Protein AF-A0A841PY96-F1 (afdb_monomer_lite)

Radius of gyration: 31.94 Å; chains: 1; bounding box: 82×83×86 Å

Organism: NCBI:txid505389

Structure (mmCIF, N/CA/C/O backbone):
data_AF-A0A841PY96-F1
#
_entry.id   AF-A0A841PY96-F1
#
loop_
_atom_site.group_PDB
_atom_site.id
_atom_site.type_symbol
_atom_site.label_atom_id
_atom_site.label_alt_id
_atom_site.label_comp_id
_atom_site.label_asym_id
_atom_site.label_entity_id
_atom_site.label_seq_id
_atom_site.pdbx_PDB_ins_code
_atom_site.Cartn_x
_atom_site.Cartn_y
_atom_site.Cartn_z
_atom_site.occupancy
_atom_site.B_iso_or_equiv
_atom_site.auth_seq_id
_atom_site.auth_comp_id
_atom_site.auth_asym_id
_atom_site.auth_atom_id
_atom_site.pdbx_PDB_model_num
ATOM 1 N N . MET A 1 1 ? -23.974 -5.832 8.503 1.00 96.19 1 MET A N 1
ATOM 2 C CA . MET A 1 1 ? -23.915 -4.375 8.210 1.00 96.19 1 MET A CA 1
ATOM 3 C C . MET A 1 1 ? -24.550 -4.124 6.847 1.00 96.19 1 MET A C 1
ATOM 5 O O . MET A 1 1 ? -24.334 -4.948 5.970 1.00 96.19 1 MET A O 1
ATOM 9 N N . PHE A 1 2 ? -25.295 -3.034 6.639 1.00 98.50 2 PHE A N 1
ATOM 10 C CA . PHE A 1 2 ? -25.820 -2.679 5.308 1.00 98.50 2 PHE A CA 1
ATOM 11 C C . PHE A 1 2 ? -25.247 -1.334 4.854 1.00 98.50 2 PHE A C 1
ATOM 13 O O . PHE A 1 2 ? -25.313 -0.361 5.603 1.00 98.50 2 PHE A O 1
ATOM 20 N N . ILE A 1 3 ? -24.659 -1.275 3.662 1.00 98.56 3 ILE A N 1
ATOM 21 C CA . ILE A 1 3 ? -23.953 -0.104 3.135 1.00 98.56 3 ILE A CA 1
ATOM 22 C C . ILE A 1 3 ? -24.612 0.335 1.827 1.00 98.56 3 ILE A C 1
ATOM 24 O O . ILE A 1 3 ? -24.711 -0.447 0.880 1.00 98.56 3 ILE A O 1
ATOM 28 N N . VAL A 1 4 ? -25.011 1.603 1.765 1.00 98.50 4 VAL A N 1
ATOM 29 C CA . VAL A 1 4 ? -25.505 2.263 0.554 1.00 98.50 4 VAL A CA 1
ATOM 30 C C . VAL A 1 4 ? -24.542 3.384 0.184 1.00 98.50 4 VAL A C 1
ATOM 32 O O . VAL A 1 4 ? -24.267 4.252 1.010 1.00 98.50 4 VAL A O 1
ATOM 35 N N . GLU A 1 5 ? -24.037 3.377 -1.047 1.00 98.25 5 GLU A N 1
ATOM 36 C CA . GLU A 1 5 ? -23.126 4.402 -1.564 1.00 98.25 5 GLU A CA 1
ATOM 37 C C . GLU A 1 5 ? -23.715 5.102 -2.798 1.00 98.25 5 GLU A C 1
ATOM 39 O O . GLU A 1 5 ? -24.154 4.463 -3.758 1.00 98.25 5 GLU A O 1
ATOM 44 N N . SER A 1 6 ? -23.715 6.435 -2.769 1.00 97.31 6 SER A N 1
ATOM 45 C CA . SER A 1 6 ? -24.179 7.317 -3.839 1.00 97.31 6 SER A CA 1
ATOM 46 C C . SER A 1 6 ? -23.249 8.531 -3.959 1.00 97.31 6 SER A C 1
ATOM 48 O O . SER A 1 6 ? -23.532 9.608 -3.432 1.00 97.31 6 SER A O 1
ATOM 50 N N . LEU A 1 7 ? -22.133 8.361 -4.667 1.00 94.75 7 LEU A N 1
ATOM 51 C CA . LEU A 1 7 ? -21.090 9.382 -4.845 1.00 94.75 7 LEU A CA 1
ATOM 52 C C . LEU A 1 7 ? -21.119 10.018 -6.233 1.00 94.75 7 LEU A C 1
ATOM 54 O O . LEU A 1 7 ? -21.810 9.526 -7.121 1.00 94.75 7 LEU A O 1
ATOM 58 N N . SER A 1 8 ? -20.379 11.106 -6.448 1.00 93.94 8 SER A N 1
ATOM 59 C CA . SER A 1 8 ? -20.332 11.745 -7.765 1.00 93.94 8 SER A CA 1
ATOM 60 C C . SER A 1 8 ? -19.600 10.856 -8.787 1.00 93.94 8 SER A C 1
ATOM 62 O O . SER A 1 8 ? -18.736 10.061 -8.409 1.00 93.94 8 SER A O 1
ATOM 64 N N . PRO A 1 9 ? -19.857 11.003 -10.103 1.00 93.50 9 PRO A N 1
ATOM 65 C CA . PRO A 1 9 ? -19.109 10.269 -11.127 1.00 93.50 9 PRO A CA 1
ATOM 66 C C . PRO A 1 9 ? -17.592 10.486 -11.041 1.00 93.50 9 PRO A C 1
ATOM 68 O O . PRO A 1 9 ? -16.817 9.595 -11.387 1.00 93.50 9 PRO A O 1
ATOM 71 N N . LYS A 1 10 ? -17.167 11.661 -10.554 1.00 92.38 10 LYS A N 1
ATOM 72 C CA . LYS A 1 10 ? -15.757 11.985 -10.342 1.00 92.38 10 LYS A CA 1
ATOM 73 C C . LYS A 1 10 ? -15.134 11.102 -9.259 1.00 92.38 10 LYS A C 1
ATOM 75 O O . LYS A 1 10 ? -14.053 10.574 -9.486 1.00 92.38 10 LYS A O 1
ATOM 80 N N . ASP A 1 11 ? -15.822 10.877 -8.143 1.00 92.25 11 ASP A N 1
ATOM 81 C CA . ASP A 1 11 ? -15.293 10.032 -7.062 1.00 92.25 11 ASP A CA 1
ATOM 82 C C . ASP A 1 11 ? -15.168 8.573 -7.503 1.00 92.25 11 ASP A C 1
ATOM 84 O O . ASP A 1 11 ? -14.196 7.907 -7.159 1.00 92.25 11 ASP A O 1
ATOM 88 N N . PHE A 1 12 ? -16.097 8.084 -8.333 1.00 89.19 12 PHE A N 1
ATOM 89 C CA . PHE A 1 12 ? -15.966 6.765 -8.961 1.00 89.19 12 PHE A CA 1
ATOM 90 C C . PHE A 1 12 ? -14.737 6.671 -9.863 1.00 89.19 12 PHE A C 1
ATOM 92 O O . PHE A 1 12 ? -14.019 5.671 -9.823 1.00 89.19 12 PHE A O 1
ATOM 99 N N . PHE A 1 13 ? -14.474 7.713 -10.651 1.00 89.56 13 PHE A N 1
ATOM 100 C CA . PHE A 1 13 ? -13.301 7.770 -11.516 1.00 89.56 13 PHE A CA 1
ATOM 101 C C . PHE A 1 13 ? -11.991 7.821 -10.712 1.00 89.56 13 PHE A C 1
ATOM 103 O O . PHE A 1 13 ? -11.053 7.083 -11.009 1.00 89.56 13 PHE A O 1
ATOM 110 N N . GLU A 1 14 ? -11.942 8.645 -9.664 1.00 90.25 14 GLU A N 1
ATOM 111 C CA . GLU A 1 14 ? -10.767 8.832 -8.799 1.00 90.25 14 GLU A CA 1
ATOM 112 C C . GLU A 1 14 ? -10.638 7.756 -7.704 1.00 90.25 14 GLU A C 1
ATOM 114 O O . GLU A 1 14 ? -9.633 7.706 -6.994 1.00 90.25 14 GLU A O 1
ATOM 119 N N . ARG A 1 15 ? -11.617 6.845 -7.616 1.00 91.06 15 ARG A N 1
ATOM 120 C CA . ARG A 1 15 ? -11.723 5.762 -6.625 1.00 91.06 15 ARG A CA 1
ATOM 121 C C . ARG A 1 15 ? -11.781 6.252 -5.173 1.00 91.06 15 ARG A C 1
ATOM 123 O O . ARG A 1 15 ? -11.253 5.600 -4.274 1.00 91.06 15 ARG A O 1
ATOM 130 N N . TRP A 1 16 ? -12.453 7.372 -4.932 1.00 93.69 16 TRP A N 1
ATOM 131 C CA . TRP A 1 16 ? -12.729 7.906 -3.592 1.00 93.69 16 TRP A CA 1
ATOM 132 C C . TRP A 1 16 ? -14.061 7.373 -3.066 1.00 93.69 16 TRP A C 1
ATOM 134 O O . TRP A 1 16 ? -15.029 8.107 -2.912 1.00 93.69 16 TRP A O 1
ATOM 144 N N . LEU A 1 17 ? -14.111 6.059 -2.851 1.00 94.62 17 LEU A N 1
ATOM 145 C CA . LEU A 1 17 ? -15.330 5.316 -2.531 1.00 94.62 17 LEU A CA 1
ATOM 146 C C . LEU A 1 17 ? -15.423 5.038 -1.024 1.00 94.62 17 LEU A C 1
ATOM 148 O O . LEU A 1 17 ? -14.927 4.017 -0.546 1.00 94.62 17 LEU A O 1
ATOM 152 N N . ASP A 1 18 ? -15.983 5.982 -0.264 1.00 93.81 18 ASP A N 1
ATOM 153 C CA . ASP A 1 18 ? -16.061 5.931 1.207 1.00 93.81 18 ASP A CA 1
ATOM 154 C C . ASP A 1 18 ? -16.802 4.682 1.724 1.00 93.81 18 ASP A C 1
ATOM 156 O O . ASP A 1 18 ? -16.338 4.009 2.650 1.00 93.81 18 ASP A O 1
ATOM 160 N N . GLY A 1 19 ? -17.934 4.339 1.109 1.00 96.25 19 GLY A N 1
ATOM 161 C CA . GLY A 1 19 ? -18.713 3.143 1.411 1.00 96.25 19 GLY A CA 1
ATOM 162 C C . GLY A 1 19 ? -17.980 1.859 1.023 1.00 96.25 19 GLY A C 1
ATOM 163 O O . GLY A 1 19 ? -17.997 0.892 1.788 1.00 96.25 19 GLY A O 1
ATOM 164 N N . HIS A 1 20 ? -17.267 1.846 -0.109 1.00 96.75 20 HIS A N 1
ATOM 165 C CA . HIS A 1 20 ? -16.407 0.711 -0.468 1.00 96.75 20 HIS A CA 1
ATOM 166 C C . HIS A 1 20 ? -15.253 0.527 0.530 1.00 96.75 20 HIS A C 1
ATOM 168 O O . HIS A 1 20 ? -14.974 -0.594 0.953 1.00 96.75 20 HIS A O 1
ATOM 174 N N . ALA A 1 21 ? -14.611 1.613 0.966 1.00 95.25 21 ALA A N 1
ATOM 175 C CA . ALA A 1 21 ? -13.563 1.555 1.979 1.00 95.25 21 ALA A CA 1
ATOM 176 C C . ALA A 1 21 ? -14.102 1.022 3.317 1.00 95.25 21 ALA A C 1
ATOM 178 O O . ALA A 1 21 ? -13.493 0.138 3.922 1.00 95.25 21 ALA A O 1
ATOM 179 N N . ALA A 1 22 ? -15.276 1.494 3.752 1.00 96.38 22 ALA A N 1
ATOM 180 C CA . ALA A 1 22 ? -15.966 0.965 4.927 1.00 96.38 22 ALA A CA 1
ATOM 181 C C . ALA A 1 22 ? -16.277 -0.537 4.793 1.00 96.38 22 ALA A C 1
ATOM 183 O O . ALA A 1 22 ? -16.088 -1.288 5.752 1.00 96.38 22 ALA A O 1
ATOM 184 N N . ASN A 1 23 ? -16.700 -0.987 3.607 1.00 97.62 23 ASN A N 1
ATOM 185 C CA . ASN A 1 23 ? -16.933 -2.399 3.316 1.00 97.62 23 ASN A CA 1
ATOM 186 C C . ASN A 1 23 ? -15.661 -3.240 3.496 1.00 97.62 23 ASN A C 1
ATOM 188 O O . ASN A 1 23 ? -15.695 -4.259 4.179 1.00 97.62 23 ASN A O 1
ATOM 192 N N . GLU A 1 24 ? -14.52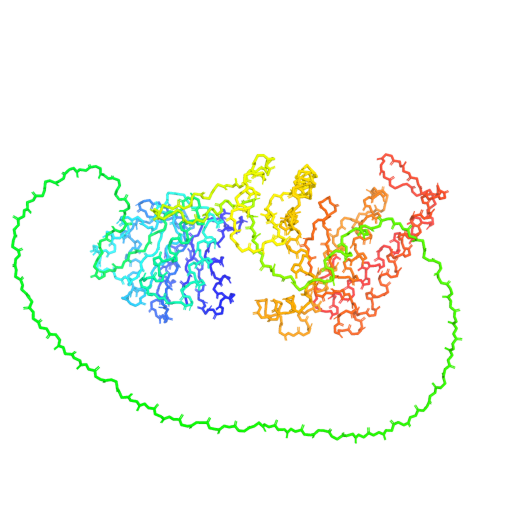9 -2.807 2.939 1.00 95.81 24 GLU A N 1
ATOM 193 C CA . GLU A 1 24 ? -13.265 -3.545 3.065 1.00 95.81 24 GLU A CA 1
ATOM 194 C C . GLU A 1 24 ? -12.747 -3.569 4.512 1.00 95.81 24 GLU A C 1
ATOM 196 O O . GLU A 1 24 ? -12.294 -4.612 4.983 1.00 95.81 24 GLU A O 1
ATOM 201 N N . ILE A 1 25 ? -12.899 -2.472 5.264 1.00 93.06 25 ILE A N 1
ATOM 202 C CA . ILE A 1 25 ? -12.596 -2.436 6.706 1.00 93.06 25 ILE A CA 1
ATOM 203 C C . ILE A 1 25 ? -13.423 -3.489 7.455 1.00 93.06 25 ILE A C 1
ATOM 205 O O . ILE A 1 25 ? -12.880 -4.270 8.234 1.00 93.06 25 ILE A O 1
ATOM 209 N N . LEU A 1 26 ? -14.733 -3.536 7.214 1.00 94.88 26 LEU A N 1
ATOM 210 C CA . LEU A 1 26 ? -15.632 -4.487 7.870 1.00 94.88 26 LEU A CA 1
ATOM 211 C C . LEU A 1 26 ? -15.313 -5.940 7.495 1.00 94.88 26 LEU A C 1
ATOM 213 O O . LEU A 1 26 ? -15.354 -6.810 8.365 1.00 94.88 26 LEU A O 1
ATOM 217 N N . ARG A 1 27 ? -14.912 -6.202 6.246 1.00 92.50 27 ARG A N 1
ATOM 218 C CA . ARG A 1 27 ? -14.456 -7.531 5.809 1.00 92.50 27 ARG A CA 1
ATOM 219 C C . ARG A 1 27 ? -13.185 -7.974 6.524 1.00 92.50 27 ARG A C 1
ATOM 221 O O . ARG A 1 27 ? -13.104 -9.129 6.934 1.00 92.50 27 ARG A O 1
ATOM 228 N N . ILE A 1 28 ? -12.222 -7.072 6.726 1.00 89.31 28 ILE A N 1
ATOM 229 C CA . ILE A 1 28 ? -11.010 -7.355 7.518 1.00 89.31 28 ILE A CA 1
ATOM 230 C C . ILE A 1 28 ? -11.382 -7.722 8.961 1.00 89.31 28 ILE A C 1
ATOM 232 O O . ILE A 1 28 ? -10.799 -8.637 9.538 1.00 89.31 28 ILE A O 1
ATOM 236 N N . LEU A 1 29 ? -12.396 -7.058 9.522 1.00 88.19 29 LEU A N 1
ATOM 237 C CA . LEU A 1 29 ? -12.945 -7.351 10.850 1.00 88.19 29 LEU A CA 1
ATOM 238 C C . LEU A 1 29 ? -13.857 -8.595 10.881 1.00 88.19 29 LEU A C 1
ATOM 240 O O . LEU A 1 29 ? -14.458 -8.881 11.914 1.00 88.19 29 LEU A O 1
ATOM 244 N N . ASN A 1 30 ? -13.962 -9.338 9.772 1.00 91.00 30 ASN A N 1
ATOM 245 C CA . ASN A 1 30 ? -14.817 -10.516 9.615 1.00 91.00 30 ASN A CA 1
ATOM 246 C C . ASN A 1 30 ? -16.304 -10.239 9.925 1.00 91.00 30 ASN A C 1
ATOM 248 O O . ASN A 1 30 ? -17.004 -11.084 10.485 1.00 91.00 30 ASN A O 1
ATOM 252 N N . ILE A 1 31 ? -16.780 -9.042 9.568 1.00 94.25 31 ILE A N 1
ATOM 253 C CA . ILE A 1 31 ? -18.183 -8.641 9.682 1.00 94.25 31 ILE A CA 1
ATOM 254 C C . ILE A 1 31 ? -18.871 -8.812 8.333 1.00 94.25 31 ILE A C 1
ATOM 256 O O . ILE A 1 31 ? -18.398 -8.317 7.312 1.00 94.25 31 ILE A O 1
ATOM 260 N N . GLU A 1 32 ? -20.019 -9.486 8.342 1.00 95.31 32 GLU A N 1
ATOM 261 C CA . GLU A 1 32 ? -20.845 -9.662 7.151 1.00 95.31 32 GLU A CA 1
ATOM 262 C C . GLU A 1 32 ? -21.456 -8.326 6.706 1.00 95.31 32 GLU A C 1
ATOM 264 O O . GLU A 1 32 ? -22.051 -7.575 7.500 1.00 95.31 32 GLU A O 1
ATOM 269 N N . THR A 1 33 ? -21.300 -8.018 5.420 1.00 97.06 33 THR A N 1
ATOM 270 C CA . THR A 1 33 ? -21.739 -6.764 4.815 1.00 97.06 33 THR A CA 1
ATOM 271 C C . THR A 1 33 ? -22.544 -6.997 3.548 1.00 97.06 33 THR A C 1
ATOM 273 O O . THR A 1 33 ? -22.170 -7.776 2.678 1.00 97.06 33 THR A O 1
ATOM 276 N N . GLU A 1 34 ? -23.625 -6.236 3.417 1.00 98.12 34 GLU A N 1
ATOM 277 C CA . GLU A 1 34 ? -24.330 -6.038 2.157 1.00 98.12 34 GLU A CA 1
ATOM 278 C C . GLU A 1 34 ? -23.969 -4.658 1.616 1.00 98.12 34 GLU A C 1
ATOM 280 O O . GLU A 1 34 ? -24.173 -3.652 2.297 1.00 98.12 34 GLU A O 1
ATOM 285 N N . TYR A 1 35 ? -23.416 -4.604 0.405 1.00 98.25 35 TYR A N 1
ATOM 286 C CA . TYR A 1 35 ? -22.966 -3.367 -0.231 1.00 98.25 35 TYR A CA 1
ATOM 287 C C . TYR A 1 35 ? -23.779 -3.083 -1.495 1.00 98.25 35 TYR A C 1
ATOM 289 O O . TYR A 1 35 ? -23.911 -3.947 -2.368 1.00 98.25 35 TYR A O 1
ATOM 297 N N . ARG A 1 36 ? -24.352 -1.879 -1.591 1.00 98.19 36 ARG A N 1
ATOM 298 C CA . ARG A 1 36 ? -25.140 -1.420 -2.740 1.00 98.19 36 ARG A CA 1
ATOM 299 C C . ARG A 1 36 ? -24.659 -0.056 -3.208 1.00 98.19 36 ARG A C 1
ATOM 301 O O . ARG A 1 36 ? -24.564 0.884 -2.425 1.00 98.19 36 ARG A O 1
ATOM 308 N N . ILE A 1 37 ? -24.443 0.056 -4.514 1.00 97.50 37 ILE A N 1
ATOM 309 C CA . ILE A 1 37 ? -24.219 1.334 -5.188 1.00 97.50 37 ILE A CA 1
ATOM 310 C C . ILE A 1 37 ? -25.553 1.793 -5.777 1.00 97.50 37 ILE A C 1
ATOM 312 O O . ILE A 1 37 ? -26.202 1.043 -6.510 1.00 97.50 37 ILE A O 1
ATOM 316 N N . ALA A 1 38 ? -25.970 3.018 -5.467 1.00 96.81 38 ALA A N 1
ATOM 317 C CA . ALA A 1 38 ? -27.282 3.536 -5.833 1.00 96.81 38 ALA A CA 1
ATOM 318 C C . ALA A 1 38 ? -27.182 4.915 -6.498 1.00 96.81 38 ALA A C 1
ATOM 320 O O . ALA A 1 38 ? -27.166 5.946 -5.840 1.00 96.81 38 ALA A O 1
ATOM 321 N N . PHE A 1 39 ? -27.178 4.948 -7.833 1.00 94.06 39 PHE A N 1
ATOM 322 C CA . PHE A 1 39 ? -26.968 6.192 -8.590 1.00 94.06 39 PHE A CA 1
ATOM 323 C C . PHE A 1 39 ? -28.175 7.138 -8.652 1.00 94.06 39 PHE A C 1
ATOM 325 O O . PHE A 1 39 ? -28.068 8.286 -9.089 1.00 94.06 39 PHE A O 1
ATOM 332 N N . THR A 1 40 ? -29.360 6.633 -8.314 1.00 95.69 40 THR A N 1
ATOM 333 C CA . THR A 1 40 ? -30.630 7.343 -8.469 1.00 95.69 40 THR A CA 1
ATOM 334 C C . THR A 1 40 ? -31.526 7.081 -7.271 1.00 95.69 40 THR A C 1
ATOM 336 O O . THR A 1 40 ? -31.387 6.060 -6.600 1.00 95.69 40 THR A O 1
ATOM 339 N N . ARG A 1 41 ? -32.497 7.969 -7.039 1.00 96.75 41 ARG A N 1
ATOM 340 C CA . ARG A 1 41 ? -33.467 7.817 -5.951 1.00 96.75 41 ARG A CA 1
ATOM 341 C C . ARG A 1 41 ? -34.190 6.456 -5.964 1.00 96.75 41 ARG A C 1
ATOM 343 O O . ARG A 1 41 ? -34.179 5.826 -4.916 1.00 96.75 41 ARG A O 1
ATOM 350 N N . PRO A 1 42 ? -34.708 5.935 -7.096 1.00 97.81 42 PRO A N 1
ATOM 351 C CA . PRO A 1 42 ? -35.314 4.598 -7.116 1.00 97.81 42 PRO A CA 1
ATOM 352 C C . PRO A 1 42 ? -34.363 3.466 -6.700 1.00 97.81 42 PRO A C 1
ATOM 354 O O . PRO A 1 42 ? -34.789 2.484 -6.100 1.00 97.81 42 PRO A O 1
ATOM 357 N N . LEU A 1 43 ? -33.063 3.586 -6.998 1.00 97.69 43 LEU A N 1
ATOM 358 C CA . LEU A 1 43 ? -32.070 2.606 -6.547 1.00 97.69 43 LEU A CA 1
ATOM 359 C C . LEU A 1 43 ? -31.785 2.733 -5.049 1.00 97.69 43 LEU A C 1
ATOM 361 O O . LEU A 1 43 ? -31.592 1.714 -4.393 1.00 97.69 43 LEU A O 1
ATOM 365 N N . VAL A 1 44 ? -31.798 3.955 -4.506 1.00 97.94 44 VAL A N 1
ATOM 366 C CA . VAL A 1 44 ? -31.710 4.180 -3.057 1.00 97.94 44 VAL A CA 1
ATOM 367 C C . VAL A 1 44 ? -32.939 3.592 -2.365 1.00 97.94 44 VAL A C 1
ATOM 369 O O . VAL A 1 44 ? -32.785 2.819 -1.431 1.00 97.94 44 VAL A O 1
ATOM 372 N N . GLU A 1 45 ? -34.146 3.880 -2.858 1.00 98.25 45 GLU A N 1
ATOM 373 C CA . GLU A 1 45 ? -35.408 3.316 -2.354 1.00 98.25 45 GLU A CA 1
ATOM 374 C C . GLU A 1 45 ? -35.369 1.786 -2.333 1.00 98.25 45 GLU A C 1
ATOM 376 O O . GLU A 1 45 ? -35.671 1.168 -1.313 1.00 98.25 45 GLU A O 1
ATOM 381 N N . ARG A 1 46 ? -34.912 1.170 -3.429 1.00 98.31 46 ARG A N 1
ATOM 382 C CA . ARG A 1 46 ? -34.727 -0.279 -3.499 1.00 98.31 46 ARG A CA 1
ATOM 383 C C . ARG A 1 46 ? -33.709 -0.784 -2.475 1.00 98.31 46 ARG A C 1
ATOM 385 O O . ARG A 1 46 ? -34.010 -1.735 -1.763 1.00 98.31 46 ARG A O 1
ATOM 392 N N . ALA A 1 47 ? -32.530 -0.169 -2.387 1.00 98.38 47 ALA A N 1
ATOM 393 C CA . ALA A 1 47 ? -31.491 -0.588 -1.446 1.00 98.38 47 ALA A CA 1
ATOM 394 C C . ALA A 1 47 ? -31.956 -0.460 0.014 1.00 98.38 47 ALA A C 1
ATOM 396 O O . ALA A 1 47 ? -31.669 -1.328 0.831 1.00 98.38 47 ALA A O 1
ATOM 397 N N . ILE A 1 48 ? -32.719 0.586 0.340 1.00 98.38 48 ILE A N 1
ATOM 398 C CA . ILE A 1 48 ? -33.298 0.758 1.673 1.00 98.38 48 ILE A CA 1
ATOM 399 C C . ILE A 1 48 ? -34.417 -0.253 1.944 1.00 98.38 48 ILE A C 1
ATOM 401 O O . ILE A 1 48 ? -34.512 -0.742 3.067 1.00 98.38 48 ILE A O 1
ATOM 405 N N . SER A 1 49 ? -35.228 -0.610 0.945 1.00 97.94 49 SER A N 1
ATOM 406 C CA . SER A 1 49 ? -36.198 -1.706 1.076 1.00 97.94 49 SER A CA 1
ATOM 407 C C . SER A 1 49 ? -35.492 -3.033 1.367 1.00 97.94 49 SER A C 1
ATOM 409 O O . SER A 1 49 ? -35.861 -3.718 2.313 1.00 97.94 49 SER A O 1
ATOM 411 N N . GLU A 1 50 ? -34.429 -3.356 0.621 1.00 98.06 50 GLU A N 1
ATOM 412 C CA . GLU A 1 50 ? -33.599 -4.546 0.866 1.00 98.06 50 GLU A CA 1
ATOM 413 C C . GLU A 1 50 ? -32.995 -4.525 2.280 1.00 98.06 50 GLU A C 1
ATOM 415 O O . GLU A 1 50 ? -32.969 -5.548 2.963 1.00 98.06 50 GLU A O 1
ATOM 420 N N . ALA A 1 51 ? -32.555 -3.356 2.755 1.00 97.50 51 ALA A N 1
ATOM 421 C CA . ALA A 1 51 ? -32.091 -3.198 4.126 1.00 97.50 51 ALA A CA 1
ATOM 422 C C . ALA A 1 51 ? -33.226 -3.457 5.130 1.00 97.50 51 ALA A C 1
ATOM 424 O O . ALA A 1 51 ? -33.030 -4.194 6.092 1.00 97.50 51 ALA A O 1
ATOM 425 N N . ALA A 1 52 ? -34.407 -2.867 4.931 1.00 96.62 52 ALA A N 1
ATOM 426 C CA . ALA A 1 52 ? -35.559 -3.015 5.822 1.00 96.62 52 ALA A CA 1
ATOM 427 C C . ALA A 1 52 ? -35.991 -4.480 5.994 1.00 96.62 52 ALA A C 1
ATOM 429 O O . ALA A 1 52 ? -36.300 -4.886 7.116 1.00 96.62 52 ALA A O 1
ATOM 430 N N . ASP A 1 53 ? -35.934 -5.260 4.913 1.00 96.75 53 ASP A N 1
ATOM 431 C CA . ASP A 1 53 ? -36.227 -6.697 4.906 1.00 96.75 53 ASP A CA 1
ATOM 432 C C . ASP A 1 53 ? -35.092 -7.541 5.523 1.00 96.75 53 ASP A C 1
ATOM 434 O O . ASP A 1 53 ? -35.304 -8.677 5.953 1.00 96.75 53 ASP A O 1
ATOM 438 N N . GLY A 1 54 ? -33.877 -6.990 5.579 1.00 93.00 54 GLY A N 1
ATOM 439 C CA . GLY A 1 54 ? -32.687 -7.636 6.119 1.00 93.00 54 GLY A CA 1
ATOM 440 C C . GLY A 1 54 ? -32.509 -7.481 7.635 1.00 93.00 54 GLY A C 1
ATOM 441 O O . GLY A 1 54 ? -32.965 -6.529 8.275 1.00 93.00 54 GLY A O 1
ATOM 442 N N . ASN A 1 55 ? -31.750 -8.407 8.228 1.00 92.75 55 ASN A N 1
ATOM 443 C CA . ASN A 1 55 ? -31.321 -8.312 9.622 1.00 92.75 55 ASN A CA 1
ATOM 444 C C . ASN A 1 55 ? -29.960 -7.606 9.716 1.00 92.75 55 ASN A C 1
ATOM 446 O O . ASN A 1 55 ? -28.910 -8.238 9.612 1.00 92.75 55 ASN A O 1
ATOM 450 N N . PHE A 1 56 ? -29.972 -6.285 9.892 1.00 94.69 56 PHE A N 1
ATOM 451 C CA . PHE A 1 56 ? -28.758 -5.488 10.055 1.00 94.69 56 PHE A CA 1
ATOM 452 C C . PHE A 1 56 ? -28.795 -4.664 11.351 1.00 94.69 56 PHE A C 1
ATOM 454 O O . PHE A 1 56 ? -29.841 -4.150 11.748 1.00 94.69 56 PHE A O 1
ATOM 461 N N . GLU A 1 57 ? -27.629 -4.492 11.978 1.00 95.19 57 GLU A N 1
ATOM 462 C CA . GLU A 1 57 ? -27.467 -3.661 13.183 1.00 95.19 57 GLU A CA 1
ATOM 463 C C . GLU A 1 57 ? -27.181 -2.192 12.861 1.00 95.19 57 GLU A C 1
ATOM 465 O O . GLU A 1 57 ? -27.559 -1.296 13.611 1.00 95.19 57 GLU A O 1
ATOM 470 N N . ALA A 1 58 ? -26.521 -1.922 11.736 1.00 96.69 58 ALA A N 1
ATOM 471 C CA . ALA A 1 58 ? -26.251 -0.567 11.288 1.00 96.69 58 ALA A CA 1
ATOM 472 C C . ALA A 1 58 ? -26.439 -0.400 9.771 1.00 96.69 58 ALA A C 1
ATOM 474 O O . ALA A 1 58 ? -26.164 -1.310 8.980 1.00 96.69 58 ALA A O 1
ATOM 475 N N . LEU A 1 59 ? -26.956 0.770 9.399 1.00 98.00 59 LEU A N 1
ATOM 476 C CA . LEU A 1 59 ? -27.085 1.261 8.034 1.00 98.00 59 LEU A CA 1
ATOM 477 C C . LEU A 1 59 ? -26.028 2.345 7.834 1.00 98.00 59 LEU A C 1
ATOM 479 O O . LEU A 1 59 ? -26.103 3.398 8.462 1.00 98.00 59 LEU A O 1
ATOM 483 N N . HIS A 1 60 ? -25.045 2.089 6.979 1.00 98.25 60 HIS A N 1
ATOM 484 C CA . HIS A 1 60 ? -24.056 3.075 6.561 1.00 98.25 60 HIS A CA 1
ATOM 485 C C . HIS A 1 60 ? -24.511 3.678 5.242 1.00 98.25 60 HIS A C 1
ATOM 487 O O . HIS A 1 60 ? -24.699 2.961 4.261 1.00 98.25 60 HIS A O 1
ATOM 493 N N . PHE A 1 61 ? -24.663 4.993 5.217 1.00 98.12 61 PHE A N 1
ATOM 494 C CA . PHE A 1 61 ? -25.045 5.738 4.034 1.00 98.12 61 PHE A CA 1
ATOM 495 C C . PHE A 1 61 ? -23.913 6.688 3.656 1.00 98.12 61 PHE A C 1
ATOM 497 O O . PHE A 1 61 ? -23.565 7.568 4.440 1.00 98.12 61 PHE A O 1
ATOM 504 N N . SER A 1 62 ? -23.334 6.494 2.474 1.00 97.56 62 SER A N 1
ATOM 505 C CA . SER A 1 62 ? -22.242 7.309 1.949 1.00 97.56 62 SER A CA 1
ATOM 506 C C . SER A 1 62 ? -22.704 8.119 0.746 1.00 97.56 62 SER A C 1
ATOM 508 O O . SER A 1 62 ? -23.204 7.570 -0.237 1.00 97.56 62 SER A O 1
ATOM 510 N N . SER A 1 63 ? -22.546 9.436 0.834 1.00 96.56 63 SER A N 1
ATOM 511 C CA . SER A 1 63 ? -22.851 10.369 -0.250 1.00 96.56 63 SER A CA 1
ATOM 512 C C . SER A 1 63 ? -22.218 11.729 0.014 1.00 96.56 63 SER A C 1
ATOM 514 O O . SER A 1 63 ? -21.878 12.060 1.151 1.00 96.56 63 SER A O 1
ATOM 516 N N . HIS A 1 64 ? -22.175 12.578 -1.012 1.00 95.31 64 HIS A N 1
ATOM 517 C CA . HIS A 1 64 ? -22.011 14.015 -0.788 1.00 95.31 64 HIS A CA 1
ATOM 518 C C . HIS A 1 64 ? -23.226 14.593 -0.066 1.00 95.31 64 HIS A C 1
ATOM 520 O O . HIS A 1 64 ? -24.317 14.015 -0.079 1.00 95.31 64 HIS A O 1
ATOM 526 N N . GLY A 1 65 ? -23.038 15.748 0.561 1.00 93.75 65 GLY A N 1
ATOM 527 C CA . GLY A 1 65 ? -24.104 16.460 1.250 1.00 93.75 65 GLY A CA 1
ATOM 528 C C . GLY A 1 65 ? -23.615 17.748 1.882 1.00 93.75 65 GLY A C 1
ATOM 529 O O . GLY A 1 65 ? -22.481 18.178 1.667 1.00 93.75 65 GLY A O 1
ATOM 530 N N . ASN A 1 66 ? -24.512 18.392 2.609 1.00 92.81 66 ASN A N 1
ATOM 531 C CA . ASN A 1 66 ? -24.289 19.653 3.300 1.00 92.81 66 ASN A CA 1
ATOM 532 C C . ASN A 1 66 ? -25.366 19.825 4.391 1.00 92.81 66 ASN A C 1
ATOM 534 O O . ASN A 1 66 ? -26.080 18.886 4.735 1.00 92.81 66 ASN A O 1
ATOM 538 N N . SER A 1 67 ? -25.518 21.032 4.933 1.00 91.25 67 SER A N 1
ATOM 539 C CA . SER A 1 67 ? -26.508 21.317 5.978 1.00 91.25 67 SER A CA 1
ATOM 540 C C . SER A 1 67 ? -27.974 21.185 5.535 1.00 91.25 67 SER A C 1
ATOM 542 O O . SER A 1 67 ? -28.844 21.055 6.395 1.00 91.25 67 SER A O 1
ATOM 544 N N . SER A 1 68 ? -28.283 21.178 4.232 1.00 94.69 68 SER A N 1
ATOM 545 C CA . SER A 1 68 ? -29.658 21.063 3.721 1.00 94.69 68 SER A CA 1
ATOM 546 C C . SER A 1 68 ? -30.054 19.647 3.290 1.00 94.69 68 SER A C 1
ATOM 548 O O . SER A 1 68 ? -31.255 19.367 3.192 1.00 94.69 68 SER A O 1
ATOM 550 N N . GLY A 1 69 ? -29.092 18.746 3.072 1.00 95.62 69 GLY A N 1
ATOM 551 C CA . GLY A 1 69 ? -29.383 17.387 2.633 1.00 95.62 69 GLY A CA 1
ATOM 552 C C . GLY A 1 69 ? -28.200 16.628 2.039 1.00 95.62 69 GLY A C 1
ATOM 553 O O . GLY A 1 69 ? -27.035 16.922 2.312 1.00 95.62 69 GLY A O 1
ATOM 554 N N . ILE A 1 70 ? -28.523 15.644 1.201 1.00 96.81 70 ILE A N 1
ATOM 555 C CA . ILE A 1 70 ? -27.563 14.802 0.480 1.00 96.81 70 ILE A CA 1
ATOM 556 C C . ILE A 1 70 ? -27.627 15.056 -1.028 1.00 96.81 70 ILE A C 1
ATOM 558 O O . ILE A 1 70 ? -28.652 15.493 -1.546 1.00 96.81 70 ILE A O 1
ATOM 562 N N . CYS A 1 71 ? -26.555 14.725 -1.743 1.00 96.62 71 CYS A N 1
ATOM 563 C CA . CYS A 1 71 ? -26.508 14.759 -3.202 1.00 96.62 71 CYS A CA 1
ATOM 564 C C . CYS A 1 71 ? -26.339 13.340 -3.754 1.00 96.62 71 CYS A C 1
ATOM 566 O O . CYS A 1 71 ? -25.453 12.598 -3.323 1.00 96.62 71 CYS A O 1
ATOM 568 N N . LEU A 1 72 ? -27.191 12.955 -4.705 1.00 96.00 72 LEU A N 1
ATOM 569 C CA . LEU A 1 72 ? -27.110 11.659 -5.373 1.00 96.00 72 LEU A CA 1
ATOM 570 C C . LEU A 1 72 ? -26.104 11.673 -6.533 1.00 96.00 72 LEU A C 1
ATOM 572 O O . LEU A 1 72 ? -25.784 12.728 -7.077 1.00 96.00 72 LEU A O 1
ATOM 576 N N . THR A 1 73 ? -25.661 10.499 -6.997 1.00 93.62 73 THR A N 1
ATOM 577 C CA . THR A 1 73 ? -24.693 10.389 -8.111 1.00 93.62 73 THR A CA 1
ATOM 578 C C . THR A 1 73 ? -25.123 11.118 -9.380 1.00 93.62 73 THR A C 1
ATOM 580 O O . THR A 1 73 ? -24.292 11.664 -10.100 1.00 93.62 73 THR A O 1
ATOM 583 N N . ASN A 1 74 ? -26.423 11.156 -9.670 1.00 90.88 74 ASN A N 1
ATOM 584 C CA . ASN A 1 74 ? -26.961 11.869 -10.829 1.00 90.88 74 ASN A CA 1
ATOM 585 C C . ASN A 1 74 ? -27.022 13.402 -10.654 1.00 90.88 74 ASN A C 1
ATOM 587 O O . ASN A 1 74 ? -27.649 14.073 -11.474 1.00 90.88 74 ASN A O 1
ATOM 591 N N . GLY A 1 75 ? -26.418 13.945 -9.593 1.00 90.06 75 GLY A N 1
ATOM 592 C CA . GLY A 1 75 ? -26.377 15.372 -9.281 1.00 90.06 75 GLY A CA 1
ATOM 593 C C . GLY A 1 75 ? -27.687 15.932 -8.730 1.00 90.06 75 GLY A C 1
ATOM 594 O O . GLY A 1 75 ? -27.824 17.147 -8.629 1.00 90.06 75 GLY A O 1
ATOM 595 N N . LYS A 1 76 ? -28.675 15.081 -8.416 1.00 94.00 76 LYS A N 1
ATOM 596 C CA . LYS A 1 76 ? -29.912 15.528 -7.771 1.00 94.00 76 LYS A CA 1
ATOM 597 C C . LYS A 1 76 ? -29.716 15.607 -6.267 1.00 94.00 76 LYS A C 1
ATOM 599 O O . LYS A 1 76 ? -29.394 14.604 -5.630 1.00 94.00 76 LYS A O 1
ATOM 604 N N . ASP A 1 77 ? -29.995 16.780 -5.723 1.00 95.81 77 ASP A N 1
ATOM 605 C CA . ASP A 1 77 ? -30.047 16.994 -4.286 1.00 95.81 77 ASP A CA 1
ATOM 606 C C . ASP A 1 77 ? -31.344 16.439 -3.696 1.00 95.81 77 ASP A C 1
ATOM 608 O O . ASP A 1 77 ? -32.385 16.363 -4.357 1.00 95.81 77 ASP A O 1
ATOM 612 N N . MET A 1 78 ? -31.263 16.044 -2.434 1.00 96.56 78 MET A N 1
ATOM 613 C CA . MET A 1 78 ? -32.364 15.528 -1.643 1.00 96.56 78 MET A CA 1
ATOM 614 C C . MET A 1 78 ? -32.299 16.150 -0.261 1.00 96.56 78 MET A C 1
ATOM 616 O O . MET A 1 78 ? -31.292 16.031 0.435 1.00 96.56 78 MET A O 1
ATOM 620 N N . SER A 1 79 ? -33.386 16.796 0.138 1.00 97.38 79 SER A N 1
ATOM 621 C CA . SER A 1 79 ? -33.477 17.447 1.442 1.00 97.38 79 SER A CA 1
ATOM 622 C C . SER A 1 79 ? -33.485 16.433 2.591 1.00 97.38 79 SER A C 1
ATOM 624 O O . SER A 1 79 ? -33.873 15.276 2.413 1.00 97.38 79 SER A O 1
ATOM 626 N N . TRP A 1 80 ? -33.118 16.860 3.805 1.00 97.19 80 TRP A N 1
ATOM 627 C CA . TRP A 1 80 ? -33.196 15.979 4.979 1.00 97.19 80 TRP A CA 1
ATOM 628 C C . TRP A 1 80 ? -34.579 15.343 5.206 1.00 97.19 80 TRP A C 1
ATOM 630 O O . TRP A 1 80 ? -34.613 14.144 5.467 1.00 97.19 80 TRP A O 1
ATOM 640 N N . PRO A 1 81 ? -35.722 16.053 5.077 1.00 98.12 81 PRO A N 1
ATOM 641 C CA . PRO A 1 81 ? -37.038 15.421 5.185 1.00 98.12 81 PRO A CA 1
ATOM 642 C C . PRO A 1 81 ? -37.280 14.325 4.141 1.00 98.12 81 PRO A C 1
ATOM 644 O O . PRO A 1 81 ? -37.812 13.270 4.476 1.00 98.12 81 PRO A O 1
ATOM 647 N N . GLU A 1 82 ? -36.859 14.539 2.891 1.00 97.94 82 GLU A N 1
ATOM 648 C CA . GLU A 1 82 ? -36.972 13.514 1.847 1.00 97.94 82 GLU A CA 1
ATOM 649 C C . GLU A 1 82 ? -36.098 12.299 2.160 1.00 97.94 82 GLU A C 1
ATOM 651 O O . GLU A 1 82 ? -36.567 11.169 2.044 1.00 97.94 82 GLU A O 1
ATOM 656 N N . PHE A 1 83 ? -34.859 12.521 2.608 1.00 97.88 83 PHE A N 1
ATOM 657 C CA . PHE A 1 83 ? -33.965 11.447 3.037 1.00 97.88 83 PHE A CA 1
ATOM 658 C C . PHE A 1 83 ? -34.543 10.656 4.217 1.00 97.88 83 PHE A C 1
ATOM 660 O O . PHE A 1 83 ? -34.486 9.428 4.228 1.00 97.88 83 PHE A O 1
ATOM 667 N N . VAL A 1 84 ? -35.140 11.339 5.196 1.00 98.12 84 VAL A N 1
ATOM 668 C CA . VAL A 1 84 ? -35.763 10.702 6.363 1.00 98.12 84 VAL A CA 1
ATOM 669 C C . VAL A 1 84 ? -36.927 9.802 5.958 1.00 98.12 84 VAL A C 1
ATOM 671 O O . VAL A 1 84 ? -37.008 8.674 6.446 1.00 98.12 84 VAL A O 1
ATOM 674 N N . GLU A 1 85 ? -37.787 10.245 5.038 1.00 98.06 85 GLU A N 1
ATOM 675 C CA . GLU A 1 85 ? -38.854 9.390 4.506 1.00 98.06 85 GLU A CA 1
ATOM 676 C C . GLU A 1 85 ? -38.298 8.175 3.752 1.00 98.06 85 GLU A C 1
ATOM 678 O O . GLU A 1 85 ? -38.878 7.094 3.845 1.00 98.06 85 GLU A O 1
ATOM 683 N N . LEU A 1 86 ? -37.144 8.307 3.083 1.00 97.62 86 LEU A N 1
ATOM 684 C CA . LEU A 1 86 ? -36.477 7.165 2.458 1.00 97.62 86 LEU A CA 1
ATOM 685 C C . LEU A 1 86 ? -35.984 6.144 3.476 1.00 97.62 86 LEU A C 1
ATOM 687 O O . LEU A 1 86 ? -36.250 4.965 3.289 1.00 97.62 86 LEU A O 1
ATOM 691 N N . VAL A 1 87 ? -35.276 6.561 4.532 1.00 98.06 87 VAL A N 1
ATOM 692 C CA . VAL A 1 87 ? -34.649 5.629 5.496 1.00 98.06 87 VAL A CA 1
ATOM 693 C C . VAL A 1 87 ? -35.607 5.082 6.553 1.00 98.06 87 VAL A C 1
ATOM 695 O O . VAL A 1 87 ? -35.277 4.123 7.253 1.00 98.06 87 VAL A O 1
ATOM 698 N N . LYS A 1 88 ? -36.805 5.658 6.663 1.00 98.25 88 LYS A N 1
ATOM 699 C CA . LYS A 1 88 ? -37.845 5.273 7.623 1.00 98.25 88 LYS A CA 1
ATOM 700 C C . LYS A 1 88 ? -38.143 3.768 7.673 1.00 98.25 88 LYS A C 1
ATOM 702 O O . LYS A 1 88 ? -38.166 3.250 8.793 1.00 98.25 88 LYS A O 1
ATOM 707 N N . PRO A 1 89 ? -38.301 3.037 6.547 1.00 98.00 89 PRO A N 1
ATOM 708 C CA . PRO A 1 89 ? -38.568 1.596 6.575 1.00 98.00 89 PRO A CA 1
ATOM 709 C C . PRO A 1 89 ? -37.454 0.784 7.245 1.00 98.00 89 PRO A C 1
ATOM 711 O O . PRO A 1 89 ? -37.712 -0.264 7.825 1.00 98.00 89 PRO A O 1
ATOM 714 N N . ALA A 1 90 ? -36.217 1.279 7.204 1.00 97.75 90 ALA A N 1
ATOM 715 C CA . ALA A 1 90 ? -35.049 0.599 7.745 1.00 97.75 90 ALA A CA 1
ATOM 716 C C . ALA A 1 90 ? -34.716 1.016 9.195 1.00 97.75 90 ALA A C 1
ATOM 718 O O . ALA A 1 90 ? -33.755 0.504 9.771 1.00 97.75 90 ALA A O 1
ATOM 719 N N . SER A 1 91 ? -35.496 1.921 9.799 1.00 97.69 91 SER A N 1
ATOM 720 C CA . SER A 1 91 ? -35.253 2.457 11.146 1.00 97.69 91 SER A CA 1
ATOM 721 C C . SER A 1 91 ? -35.628 1.490 12.281 1.00 97.69 91 SER A C 1
ATOM 723 O O . SER A 1 91 ? -36.357 0.517 12.095 1.00 97.69 91 SER A O 1
ATOM 725 N N . GLY A 1 92 ? -35.094 1.730 13.481 1.00 96.25 92 GLY A N 1
ATOM 726 C CA . GLY A 1 92 ? -35.392 0.948 14.681 1.00 96.25 92 GLY A CA 1
ATOM 727 C C . GLY A 1 92 ? -34.508 1.315 15.877 1.00 96.25 92 GLY A C 1
ATOM 728 O O . GLY A 1 92 ? -33.348 1.690 15.721 1.00 96.25 92 GLY A O 1
ATOM 729 N N . ARG A 1 93 ? -35.026 1.143 17.103 1.00 95.06 93 ARG A N 1
ATOM 730 C CA . ARG A 1 93 ? -34.299 1.464 18.356 1.00 95.06 93 ARG A CA 1
ATOM 731 C C . ARG A 1 93 ? -32.999 0.682 18.548 1.00 95.06 93 ARG A C 1
ATOM 733 O O . ARG A 1 93 ? -32.084 1.180 19.187 1.00 95.06 93 ARG A O 1
ATOM 740 N N . ASN A 1 94 ? -32.913 -0.517 17.979 1.00 93.12 94 ASN A N 1
ATOM 741 C CA . ASN A 1 94 ? -31.719 -1.363 18.053 1.00 93.12 94 ASN A CA 1
ATOM 742 C C . ASN A 1 94 ? -30.798 -1.193 16.837 1.00 93.12 94 ASN A C 1
ATOM 744 O O . ASN A 1 94 ? -29.833 -1.936 16.703 1.00 93.12 94 ASN A O 1
ATOM 748 N N . LYS A 1 95 ? -31.111 -0.253 15.938 1.00 95.56 95 LYS A N 1
ATOM 749 C CA . LYS A 1 95 ? -30.349 -0.001 14.718 1.00 95.56 95 LYS A CA 1
ATOM 750 C C . LYS A 1 95 ? -29.572 1.303 14.832 1.00 95.56 95 LYS A C 1
ATOM 752 O O . LYS A 1 95 ? -30.056 2.265 15.430 1.00 95.56 95 LYS A O 1
ATOM 757 N N . ALA A 1 96 ? -28.396 1.355 14.223 1.00 95.94 96 ALA A N 1
ATOM 758 C CA . ALA A 1 96 ? -27.643 2.589 14.056 1.00 95.94 96 ALA A CA 1
ATOM 759 C C . ALA A 1 96 ? -27.705 3.104 12.612 1.00 95.94 96 ALA A C 1
ATOM 761 O O . ALA A 1 96 ? -27.715 2.327 11.659 1.00 95.94 96 ALA A O 1
ATOM 762 N N . LEU A 1 97 ? -27.704 4.422 12.460 1.00 97.38 97 LEU A N 1
ATOM 763 C CA . LEU A 1 97 ? -27.508 5.119 11.196 1.00 97.38 97 LEU A CA 1
ATOM 764 C C . LEU A 1 97 ? -26.108 5.738 11.202 1.00 97.38 97 LEU A C 1
ATOM 766 O O . LEU A 1 97 ? -25.779 6.505 12.102 1.00 97.38 97 LEU A O 1
ATOM 770 N N . VAL A 1 98 ? -25.277 5.404 10.220 1.00 97.12 98 VAL A N 1
ATOM 771 C CA . VAL A 1 98 ? -23.931 5.961 10.040 1.00 97.12 98 VAL A CA 1
ATOM 772 C C . VAL A 1 98 ? -23.919 6.778 8.755 1.00 97.12 98 VAL A C 1
ATOM 774 O O . VAL A 1 98 ? -24.014 6.225 7.666 1.00 97.12 98 VAL A O 1
ATOM 777 N N . MET A 1 99 ? -23.807 8.094 8.886 1.00 96.69 99 MET A N 1
ATOM 778 C CA . MET A 1 99 ? -23.798 9.045 7.781 1.00 96.69 99 MET A CA 1
ATOM 779 C C . MET A 1 99 ? -22.359 9.393 7.399 1.00 96.69 99 MET A C 1
ATOM 781 O O . MET A 1 99 ? -21.706 10.213 8.053 1.00 96.69 99 MET A O 1
ATOM 785 N N . ALA A 1 100 ? -21.876 8.795 6.314 1.00 95.06 100 ALA A N 1
ATOM 786 C CA . ALA A 1 100 ? -20.638 9.172 5.642 1.00 95.06 100 ALA A CA 1
ATOM 787 C C . ALA A 1 100 ? -20.910 10.291 4.629 1.00 95.06 100 ALA A C 1
ATOM 789 O O . ALA A 1 100 ? -20.787 10.118 3.417 1.00 95.06 100 ALA A O 1
ATOM 790 N N . THR A 1 101 ? -21.336 11.434 5.167 1.00 92.94 101 THR A N 1
ATOM 791 C CA . THR A 1 101 ? -21.759 12.608 4.404 1.00 92.94 101 THR A CA 1
ATOM 792 C C . THR A 1 101 ? -21.377 13.884 5.151 1.00 92.94 101 THR A C 1
ATOM 794 O O . THR A 1 101 ? -21.517 13.956 6.377 1.00 92.94 101 THR A O 1
ATOM 797 N N . CYS A 1 102 ? -20.909 14.909 4.431 1.00 90.50 102 CYS A N 1
ATOM 798 C CA . CYS A 1 102 ? -20.719 16.250 4.992 1.00 90.50 102 CYS A CA 1
ATOM 799 C C . CYS A 1 102 ? -22.053 16.778 5.542 1.00 90.50 102 CYS A C 1
ATOM 801 O O . CYS A 1 102 ? -23.084 16.659 4.885 1.00 90.50 102 CYS A O 1
ATOM 803 N N . GLY A 1 103 ? -22.057 17.315 6.763 1.00 85.56 103 GLY A N 1
ATOM 804 C CA . GLY A 1 103 ? -23.297 17.708 7.445 1.00 85.56 103 GLY A CA 1
ATOM 805 C C . GLY A 1 103 ? -24.189 16.542 7.909 1.00 85.56 103 GLY A C 1
ATOM 806 O O . GLY A 1 103 ? -25.252 16.779 8.473 1.00 85.56 103 GLY A O 1
ATOM 807 N N . GLY A 1 104 ? -23.776 15.279 7.756 1.00 83.50 104 GLY A N 1
ATOM 808 C CA . GLY A 1 104 ? -24.548 14.115 8.214 1.00 83.50 104 GLY A CA 1
ATOM 809 C C . GLY A 1 104 ? -24.726 14.020 9.739 1.00 83.50 104 GLY A C 1
ATOM 810 O O . GLY A 1 104 ? -25.525 13.226 10.220 1.00 83.50 104 GLY A O 1
ATOM 811 N N . GLY A 1 105 ? -23.981 14.810 10.515 1.00 83.56 105 GLY A N 1
ATOM 812 C CA . GLY A 1 105 ? -24.151 14.992 11.960 1.00 83.56 105 GLY A CA 1
ATOM 813 C C . GLY A 1 105 ? -24.880 16.285 12.346 1.00 83.56 105 GLY A C 1
ATOM 814 O O . GLY A 1 105 ? -24.911 16.628 13.529 1.00 83.56 105 GLY A O 1
ATOM 815 N N . ASP A 1 106 ? -25.410 17.040 11.377 1.00 84.38 106 ASP A N 1
ATOM 816 C CA . ASP A 1 106 ? -26.078 18.320 11.621 1.00 84.38 106 ASP A CA 1
ATOM 817 C C . ASP A 1 106 ? -27.366 18.141 12.456 1.00 84.38 106 ASP A C 1
ATOM 819 O O . ASP A 1 106 ? -28.061 17.115 12.431 1.00 84.38 106 ASP A O 1
ATOM 823 N N . LYS A 1 107 ? -27.703 19.186 13.213 1.00 89.50 107 LYS A N 1
ATOM 824 C CA . LYS A 1 107 ? -28.963 19.311 13.944 1.00 89.50 107 LYS A CA 1
ATOM 825 C C . LYS A 1 107 ? -30.172 19.208 13.017 1.00 89.50 107 LYS A C 1
ATOM 827 O O . LYS A 1 107 ? -31.197 18.695 13.463 1.00 89.50 107 LYS A O 1
ATOM 832 N N . GLU A 1 108 ? -30.071 19.648 11.762 1.00 92.81 108 GLU A N 1
ATOM 833 C CA . GLU A 1 108 ? -31.194 19.595 10.821 1.00 92.81 108 GLU A CA 1
ATOM 834 C C . GLU A 1 108 ? -31.596 18.155 10.453 1.00 92.81 108 GLU A C 1
ATOM 836 O O . GLU A 1 108 ? -32.793 17.863 10.444 1.00 92.81 108 GLU A O 1
ATOM 841 N N . LEU A 1 109 ? -30.650 17.215 10.287 1.00 94.00 109 LEU A N 1
ATOM 842 C CA . LEU A 1 109 ? -30.990 15.792 10.117 1.00 94.00 109 LEU A CA 1
ATOM 843 C C . LEU A 1 109 ? -31.706 15.245 11.362 1.00 94.00 109 LEU A C 1
ATOM 845 O O . LEU A 1 109 ? -32.739 14.586 11.261 1.00 94.00 109 LEU A O 1
ATOM 849 N N . THR A 1 110 ? -31.194 15.559 12.555 1.00 91.69 110 THR A N 1
ATOM 850 C CA . THR A 1 110 ? -31.789 15.100 13.826 1.00 91.69 110 THR A CA 1
ATOM 851 C C . THR A 1 110 ? -33.204 15.654 14.024 1.00 91.69 110 THR A C 1
ATOM 853 O O . THR A 1 110 ? -34.104 14.954 14.499 1.00 91.69 110 THR A O 1
ATOM 856 N N . LYS A 1 111 ? -33.421 16.912 13.635 1.00 94.50 111 LYS A N 1
ATOM 857 C CA . LYS A 1 111 ? -34.725 17.573 13.659 1.00 94.50 111 LYS A CA 1
ATOM 858 C C . LYS A 1 111 ? -35.689 16.929 12.667 1.00 94.50 111 LYS A C 1
ATOM 860 O O . LYS A 1 111 ? -36.833 16.687 13.038 1.00 94.50 111 LYS A O 1
ATOM 865 N N . ALA A 1 112 ? -35.231 16.612 11.456 1.00 96.56 112 ALA A N 1
ATOM 866 C CA . ALA A 1 112 ? -36.036 15.917 10.456 1.00 96.56 112 ALA A CA 1
ATOM 867 C C . ALA A 1 112 ? -36.441 14.508 10.929 1.00 96.56 112 ALA A C 1
ATOM 869 O O . ALA A 1 112 ? -37.620 14.165 10.861 1.00 96.56 112 ALA A O 1
ATOM 870 N N . LEU A 1 113 ? -35.505 13.734 11.495 1.00 96.44 113 LEU A N 1
ATOM 871 C CA . LEU A 1 113 ? -35.782 12.414 12.081 1.00 96.44 113 LEU A CA 1
ATOM 872 C C . LEU A 1 113 ? -36.838 12.503 13.193 1.00 96.44 113 LEU A C 1
ATOM 874 O O . LEU A 1 113 ? -37.841 11.790 13.159 1.00 96.44 113 LEU A O 1
ATOM 878 N N . THR A 1 114 ? -36.645 13.431 14.138 1.00 94.88 114 THR A N 1
ATOM 879 C CA . THR A 1 114 ? -37.582 13.671 15.248 1.00 94.88 114 THR A CA 1
ATOM 880 C C . THR A 1 114 ? -38.968 14.074 14.739 1.00 94.88 114 THR A C 1
ATOM 882 O O . THR A 1 114 ? -39.969 13.528 15.197 1.00 94.88 114 THR A O 1
ATOM 885 N N . ALA A 1 115 ? -39.041 14.998 13.776 1.00 96.75 115 ALA A N 1
ATOM 886 C CA . ALA A 1 115 ? -40.303 15.482 13.218 1.00 96.75 115 ALA A CA 1
ATOM 887 C C . ALA A 1 115 ? -41.099 14.377 12.503 1.00 96.75 115 ALA A C 1
ATOM 889 O O . ALA A 1 115 ? -42.326 14.371 12.567 1.00 96.75 115 ALA A O 1
ATOM 890 N N . ALA A 1 116 ? -40.411 13.429 11.862 1.00 97.19 116 ALA A N 1
ATOM 891 C CA . ALA A 1 116 ? -41.027 12.295 11.175 1.00 97.19 116 ALA A CA 1
ATOM 892 C C . ALA A 1 116 ? -41.307 11.085 12.090 1.00 97.19 116 ALA A C 1
ATOM 894 O O . ALA A 1 116 ? -41.837 10.073 11.624 1.00 97.19 116 ALA A O 1
ATOM 895 N N . GLY A 1 117 ? -40.939 11.156 13.378 1.00 96.75 117 GLY A N 1
ATOM 896 C CA . GLY A 1 117 ? -41.054 10.037 14.318 1.00 96.75 117 GLY A CA 1
ATOM 897 C C . GLY A 1 117 ? -40.153 8.845 13.971 1.00 96.75 117 GLY A C 1
ATOM 898 O O . GLY A 1 117 ? -40.461 7.715 14.346 1.00 96.75 117 GLY A O 1
ATOM 899 N N . VAL A 1 118 ? -39.063 9.079 13.234 1.00 97.25 118 VAL A N 1
ATOM 900 C CA . VAL A 1 118 ? -38.112 8.046 12.805 1.00 97.25 118 VAL A CA 1
ATOM 901 C C . VAL A 1 118 ? -37.036 7.878 13.872 1.00 97.25 118 VAL A C 1
ATOM 903 O O . VAL A 1 118 ? -36.395 8.846 14.278 1.00 97.25 118 VAL A O 1
ATOM 906 N N . VAL A 1 119 ? -36.827 6.642 14.329 1.00 95.81 119 VAL A N 1
ATOM 907 C CA . VAL A 1 119 ? -35.963 6.348 15.479 1.00 95.81 119 VAL A CA 1
ATOM 908 C C . VAL A 1 119 ? -34.839 5.402 15.082 1.00 95.81 119 VAL A C 1
ATOM 910 O O . VAL A 1 119 ? -35.088 4.267 14.690 1.00 95.81 119 VAL A O 1
ATOM 913 N N . PHE A 1 120 ? -33.601 5.852 15.265 1.00 96.00 120 PHE A N 1
ATOM 914 C CA . PHE A 1 120 ? -32.409 5.007 15.308 1.00 96.00 120 PHE A CA 1
ATOM 915 C C . PHE A 1 120 ? -31.845 5.051 16.724 1.00 96.00 120 PHE A C 1
ATOM 917 O O . PHE A 1 120 ? -31.797 6.122 17.322 1.00 96.00 120 PHE A O 1
ATOM 924 N N . GLY A 1 121 ? -31.388 3.920 17.258 1.00 93.50 121 GLY A N 1
ATOM 925 C CA . GLY A 1 121 ? -30.736 3.890 18.571 1.00 93.50 121 GLY A CA 1
ATOM 926 C C . GLY A 1 121 ? -29.510 4.798 18.630 1.00 93.50 121 GLY A C 1
ATOM 927 O O . GLY A 1 121 ? -29.252 5.433 19.653 1.00 93.50 121 GLY A O 1
ATOM 928 N N . TRP A 1 122 ? -28.798 4.896 17.504 1.00 94.12 122 TRP A N 1
ATOM 929 C CA . TRP A 1 122 ? -27.635 5.758 17.339 1.00 94.12 122 TRP A CA 1
ATOM 930 C C . TRP A 1 122 ? -27.609 6.382 15.951 1.00 94.12 122 TRP A C 1
ATOM 932 O O . TRP A 1 122 ? -27.810 5.688 14.959 1.00 94.12 122 TRP A O 1
ATOM 942 N N . VAL A 1 123 ? -27.299 7.672 15.874 1.00 94.56 123 VAL A N 1
ATOM 943 C CA . VAL A 1 123 ? -26.991 8.353 14.610 1.00 94.56 123 VAL A CA 1
ATOM 944 C C . VAL A 1 123 ? -25.575 8.898 14.689 1.00 94.56 123 VAL A C 1
ATOM 946 O O . VAL A 1 123 ? -25.290 9.706 15.571 1.00 94.56 123 VAL A O 1
ATOM 949 N N . PHE A 1 124 ? -24.703 8.449 13.790 1.00 94.56 124 PHE A N 1
ATOM 950 C CA . PHE A 1 124 ? -23.327 8.908 13.642 1.00 94.56 124 PHE A CA 1
ATOM 951 C C . PHE A 1 124 ? -23.207 9.756 12.386 1.00 94.56 124 PHE A C 1
ATOM 953 O O . PHE A 1 124 ? -23.719 9.374 11.340 1.00 94.56 124 PHE A O 1
ATOM 960 N N . GLY A 1 125 ? -22.480 10.863 12.460 1.00 93.62 125 GLY A N 1
ATOM 961 C CA . GLY A 1 125 ? -22.192 11.671 11.283 1.00 93.62 125 GLY A CA 1
ATOM 962 C C . GLY A 1 125 ? -21.215 12.797 11.576 1.00 93.62 125 GLY A C 1
ATOM 963 O O . GLY A 1 125 ? -20.978 13.155 12.736 1.00 93.62 125 GLY A O 1
ATOM 964 N N . SER A 1 126 ? -20.643 13.350 10.510 1.00 90.69 126 SER A N 1
ATOM 965 C CA . SER A 1 126 ? -19.783 14.529 10.574 1.00 90.69 126 SER A CA 1
ATOM 966 C C . SER A 1 126 ? -20.616 15.803 10.684 1.00 90.69 126 SER A C 1
ATOM 968 O O . SER A 1 126 ? -21.526 16.017 9.886 1.00 90.69 126 SER A O 1
ATOM 970 N N . THR A 1 127 ? -20.274 16.696 11.612 1.00 88.56 127 THR A N 1
ATOM 971 C CA . THR A 1 127 ? -20.804 18.071 11.608 1.00 88.56 127 THR A CA 1
ATOM 972 C C . THR A 1 127 ? -19.944 19.039 10.801 1.00 88.56 127 THR A C 1
ATOM 974 O O . THR A 1 127 ? -20.149 20.245 10.895 1.00 88.56 127 THR A O 1
ATOM 977 N N . SER A 1 128 ? -18.907 18.549 10.125 1.00 85.12 128 SER A N 1
ATOM 978 C CA . SER A 1 128 ? -18.069 19.383 9.273 1.00 85.12 128 SER A CA 1
ATOM 979 C C . SER A 1 128 ? -18.720 19.569 7.911 1.00 85.12 128 SER A C 1
ATOM 981 O O . SER A 1 128 ? -19.259 18.617 7.339 1.00 85.12 128 SER A O 1
ATOM 983 N N . ASP A 1 129 ? -18.571 20.776 7.372 1.00 81.62 129 ASP A N 1
ATOM 984 C CA . ASP A 1 129 ? -18.942 21.114 5.997 1.00 81.62 129 ASP A CA 1
ATOM 985 C C . ASP A 1 129 ? -18.014 20.444 4.972 1.00 81.62 129 ASP A C 1
ATOM 987 O O . ASP A 1 129 ? -18.359 20.319 3.800 1.00 81.62 129 ASP A O 1
ATOM 991 N N . THR A 1 130 ? -16.826 20.002 5.405 1.00 83.12 130 THR A N 1
ATOM 992 C CA . THR A 1 130 ? -15.861 19.291 4.558 1.00 83.12 130 THR A CA 1
ATOM 993 C C . THR A 1 130 ? -15.257 18.102 5.297 1.00 83.12 130 THR A C 1
ATOM 995 O O . THR A 1 130 ? -14.757 18.225 6.418 1.00 83.12 130 THR A O 1
ATOM 998 N N . VAL A 1 131 ? -15.294 16.934 4.663 1.00 84.62 131 VAL A N 1
ATOM 999 C CA . VAL A 1 131 ? -14.638 15.712 5.135 1.00 84.62 131 VAL A CA 1
ATOM 1000 C C . VAL A 1 131 ? -13.817 15.172 3.976 1.00 84.62 131 VAL A C 1
ATOM 1002 O O . VAL A 1 131 ? -14.331 15.033 2.869 1.00 84.62 131 VAL A O 1
ATOM 1005 N N . THR A 1 132 ? -12.525 14.931 4.199 1.00 88.62 132 THR A N 1
ATOM 1006 C CA . THR A 1 132 ? -11.684 14.317 3.166 1.00 88.62 132 THR A CA 1
ATOM 1007 C C . THR A 1 132 ? -11.870 12.803 3.175 1.00 88.62 132 THR A C 1
ATOM 1009 O O . THR A 1 132 ? -12.079 12.216 4.235 1.00 88.62 132 THR A O 1
ATOM 1012 N N . PHE A 1 133 ? -11.721 12.158 2.016 1.00 88.94 133 PHE A N 1
ATOM 1013 C CA . PHE A 1 133 ? -11.767 10.694 1.885 1.00 88.94 133 PHE A CA 1
ATOM 1014 C C . PHE A 1 133 ? -10.848 9.980 2.898 1.00 88.94 133 PHE A C 1
ATOM 1016 O O . PHE A 1 133 ? -11.228 9.006 3.547 1.00 88.94 133 PHE A O 1
ATOM 1023 N N . SER A 1 134 ? -9.638 10.508 3.103 1.00 87.94 134 SER A N 1
ATOM 1024 C CA . SER A 1 134 ? -8.683 9.963 4.074 1.00 87.94 134 SER A CA 1
ATOM 1025 C C . SER A 1 134 ? -9.170 10.087 5.522 1.00 87.94 134 SER A C 1
ATOM 1027 O O . SER A 1 134 ? -8.975 9.157 6.307 1.00 87.94 134 SER A O 1
ATOM 1029 N N . ASP A 1 135 ? -9.806 11.209 5.882 1.00 88.12 135 ASP A N 1
ATOM 1030 C CA . ASP A 1 135 ? -10.392 11.396 7.216 1.00 88.12 135 ASP A CA 1
ATOM 1031 C C . ASP A 1 135 ? -11.576 10.441 7.428 1.00 88.12 135 ASP A C 1
ATOM 1033 O O . ASP A 1 135 ? -11.660 9.807 8.481 1.00 88.12 135 ASP A O 1
ATOM 1037 N N . SER A 1 136 ? -12.445 10.278 6.421 1.00 90.25 136 SER A N 1
ATOM 1038 C CA . SER A 1 136 ? -13.535 9.291 6.419 1.00 90.25 136 SER A CA 1
ATOM 1039 C C . SER A 1 136 ? -13.002 7.877 6.668 1.00 90.25 136 SER A C 1
ATOM 1041 O O . SER A 1 136 ? -13.411 7.221 7.626 1.00 90.25 136 SER A O 1
ATOM 1043 N N . CYS A 1 137 ? -12.026 7.419 5.876 1.00 89.81 137 CYS A N 1
ATOM 1044 C CA . CYS A 1 137 ? -11.434 6.084 6.016 1.00 89.81 137 CYS A CA 1
ATOM 1045 C C . CYS A 1 137 ? -10.858 5.835 7.419 1.00 89.81 137 CYS A C 1
ATOM 1047 O O . CYS A 1 137 ? -11.047 4.760 8.000 1.00 89.81 137 CYS A O 1
ATOM 1049 N N . LEU A 1 138 ? -10.173 6.832 7.988 1.00 88.44 138 LEU A N 1
ATOM 1050 C CA . LEU A 1 138 ? -9.622 6.749 9.339 1.00 88.44 138 LEU A CA 1
ATOM 1051 C C . LEU A 1 138 ? -10.733 6.691 10.396 1.00 88.44 138 LEU A C 1
ATOM 1053 O O . LEU A 1 138 ? -10.676 5.861 11.306 1.00 88.44 138 LEU A O 1
ATOM 1057 N N . ALA A 1 139 ? -11.762 7.529 10.255 1.00 92.12 139 ALA A N 1
ATOM 1058 C CA . ALA A 1 139 ? -12.913 7.549 11.147 1.00 92.12 139 ALA A CA 1
ATOM 1059 C C . ALA A 1 139 ? -13.657 6.206 11.147 1.00 92.12 139 ALA A C 1
ATOM 1061 O O . ALA A 1 139 ? -13.942 5.676 12.222 1.00 92.12 139 ALA A O 1
ATOM 1062 N N . TRP A 1 140 ? -13.907 5.616 9.974 1.00 93.75 140 TRP A N 1
ATOM 1063 C CA . TRP A 1 140 ? -14.574 4.316 9.842 1.00 93.75 140 TRP A CA 1
ATOM 1064 C C . TRP A 1 140 ? -13.737 3.176 10.405 1.00 93.75 140 TRP A C 1
ATOM 1066 O O . TRP A 1 140 ? -14.275 2.323 11.109 1.00 93.75 140 TRP A O 1
ATOM 1076 N N . SER A 1 141 ? -12.420 3.202 10.187 1.00 90.75 141 SER A N 1
ATOM 1077 C CA . SER A 1 141 ? -11.499 2.217 10.765 1.00 90.75 141 SER A CA 1
ATOM 1078 C C . SER A 1 141 ? -11.570 2.218 12.292 1.00 90.75 141 SER A C 1
ATOM 1080 O O . SER A 1 141 ? -11.660 1.164 12.917 1.00 90.75 141 SER A O 1
ATOM 1082 N N . ILE A 1 142 ? -11.581 3.406 12.906 1.00 91.81 142 ILE A N 1
ATOM 1083 C CA . ILE A 1 142 ? -11.693 3.546 14.363 1.00 91.81 142 ILE A CA 1
ATOM 1084 C C . ILE A 1 142 ? -13.093 3.145 14.841 1.00 91.81 142 ILE A C 1
ATOM 1086 O O . ILE A 1 142 ? -13.207 2.421 15.831 1.00 91.81 142 ILE A O 1
ATOM 1090 N N . LEU A 1 143 ? -14.144 3.610 14.157 1.00 94.38 143 LEU A N 1
ATOM 1091 C CA . LEU A 1 143 ? -15.531 3.347 14.529 1.00 94.38 143 LEU A CA 1
ATOM 1092 C C . LEU A 1 143 ? -15.823 1.849 14.523 1.00 94.38 143 LEU A C 1
ATOM 1094 O O . LEU A 1 143 ? -16.234 1.308 15.545 1.00 94.38 143 LEU A O 1
ATOM 1098 N N . TYR A 1 144 ? -15.590 1.178 13.396 1.00 95.19 144 TYR A N 1
ATOM 1099 C CA . TYR A 1 144 ? -15.982 -0.217 13.234 1.00 95.19 144 TYR A CA 1
ATOM 1100 C C . TYR A 1 144 ? -15.150 -1.161 14.080 1.00 95.19 144 TYR A C 1
ATOM 1102 O O . TYR A 1 144 ? -15.726 -2.031 14.722 1.00 95.19 144 TYR A O 1
ATOM 1110 N N . ASN A 1 145 ? -13.839 -0.938 14.189 1.00 91.38 145 ASN A N 1
ATOM 1111 C CA . ASN A 1 145 ? -13.005 -1.750 15.070 1.00 91.38 145 ASN A CA 1
ATOM 1112 C C . ASN A 1 145 ? -13.513 -1.699 16.524 1.00 91.38 145 ASN A C 1
ATOM 1114 O O . ASN A 1 145 ? -13.657 -2.716 17.191 1.00 91.38 145 ASN A O 1
ATOM 1118 N N . ARG A 1 146 ? -13.892 -0.506 17.000 1.00 88.62 146 ARG A N 1
ATOM 1119 C CA . ARG A 1 146 ? -14.424 -0.340 18.359 1.00 88.62 146 ARG A CA 1
ATOM 1120 C C . ARG A 1 146 ? -15.838 -0.878 18.539 1.00 88.62 146 ARG A C 1
ATOM 1122 O O . ARG A 1 146 ? -16.145 -1.375 19.620 1.00 88.62 146 ARG A O 1
ATOM 1129 N N . LEU A 1 147 ? -16.693 -0.758 17.524 1.00 88.00 147 LEU A N 1
ATOM 1130 C CA . LEU A 1 147 ? -18.038 -1.331 17.558 1.00 88.00 147 LEU A CA 1
ATOM 1131 C C . LEU A 1 147 ? -17.988 -2.858 17.629 1.00 88.00 147 LEU A C 1
ATOM 1133 O O . LEU A 1 147 ? -18.777 -3.440 18.363 1.00 88.00 147 LEU A O 1
ATOM 1137 N N . VAL A 1 148 ? -17.044 -3.497 16.935 1.00 88.50 148 VAL A N 1
ATOM 1138 C CA . VAL A 1 148 ? -16.845 -4.951 17.017 1.00 88.50 148 VAL A CA 1
ATOM 1139 C C . VAL A 1 148 ? -16.416 -5.370 18.425 1.00 88.50 148 VAL A C 1
ATOM 1141 O O . VAL A 1 148 ? -16.998 -6.290 18.994 1.00 88.50 148 VAL A O 1
ATOM 1144 N N . ASP A 1 149 ? -15.470 -4.651 19.031 1.00 84.56 149 ASP A N 1
ATOM 1145 C CA . ASP A 1 149 ? -14.940 -5.006 20.354 1.00 84.56 149 ASP A CA 1
ATOM 1146 C C . ASP A 1 149 ? -15.911 -4.736 21.516 1.00 84.56 149 ASP A C 1
ATOM 1148 O O . ASP A 1 149 ? -15.841 -5.381 22.567 1.00 84.56 149 ASP A O 1
ATOM 1152 N N . HIS A 1 150 ? -16.762 -3.715 21.392 1.00 88.94 150 HIS A N 1
ATOM 1153 C CA . HIS A 1 150 ? -17.503 -3.164 22.533 1.00 88.94 150 HIS A CA 1
ATOM 1154 C C . HIS A 1 150 ? -19.006 -2.978 22.289 1.00 88.94 150 HIS A C 1
ATOM 1156 O O . HIS A 1 150 ? -19.735 -2.590 23.208 1.00 88.94 150 HIS A O 1
ATOM 1162 N N . GLY A 1 151 ? -19.482 -3.236 21.071 1.00 88.81 151 GLY A N 1
ATOM 1163 C CA . GLY A 1 151 ? -20.859 -2.986 20.661 1.00 88.81 151 GLY A CA 1
ATOM 1164 C C . GLY A 1 151 ? -21.270 -1.515 20.789 1.00 88.81 151 GLY A C 1
ATOM 1165 O O . GLY A 1 151 ? -20.454 -0.592 20.833 1.00 88.81 151 GLY A O 1
ATOM 1166 N N . PHE A 1 152 ? -22.577 -1.288 20.907 1.00 88.25 152 PHE A N 1
ATOM 1167 C CA . PHE A 1 152 ? -23.186 0.044 20.985 1.00 88.25 152 PHE A CA 1
ATOM 1168 C C . PHE A 1 152 ? -23.338 0.575 22.424 1.00 88.25 152 PHE A C 1
ATOM 1170 O O . PHE A 1 152 ? -24.328 1.219 22.777 1.00 88.25 152 PHE A O 1
ATOM 1177 N N . GLN A 1 153 ? -22.359 0.312 23.294 1.00 88.31 153 GLN A N 1
ATOM 1178 C CA . GLN A 1 153 ? -22.386 0.802 24.674 1.00 88.31 153 GLN A CA 1
ATOM 1179 C C . GLN A 1 153 ? -21.971 2.277 24.751 1.00 88.31 153 GLN A C 1
ATOM 1181 O O . GLN A 1 153 ? -20.877 2.651 24.323 1.00 88.31 153 GLN A O 1
ATOM 1186 N N . ARG A 1 154 ? -22.796 3.127 25.380 1.00 88.38 154 ARG A N 1
ATOM 1187 C CA . ARG A 1 154 ? -22.565 4.585 25.463 1.00 88.38 154 ARG A CA 1
ATOM 1188 C C . ARG A 1 154 ? -21.140 4.981 25.907 1.00 88.38 154 ARG A C 1
ATOM 1190 O O . ARG A 1 154 ? -20.555 5.834 25.239 1.00 88.38 154 ARG A O 1
ATOM 1197 N N . PRO A 1 155 ? -20.529 4.404 26.965 1.00 89.31 155 PRO A N 1
ATOM 1198 C CA . PRO A 1 155 ? -19.164 4.770 27.366 1.00 89.31 155 PRO A CA 1
ATOM 1199 C C . PRO A 1 155 ? -18.099 4.426 26.309 1.00 89.31 155 PRO A C 1
ATOM 1201 O O . PRO A 1 155 ? -17.173 5.211 26.075 1.00 89.31 155 PRO A O 1
ATOM 1204 N N . ALA A 1 156 ? -18.248 3.280 25.640 1.00 86.56 156 ALA A N 1
ATOM 1205 C CA . ALA A 1 156 ? -17.351 2.846 24.573 1.00 86.56 156 ALA A CA 1
ATOM 1206 C C . ALA A 1 156 ? -17.499 3.733 23.330 1.00 86.56 156 ALA A C 1
ATOM 1208 O O . ALA A 1 156 ? -16.499 4.178 22.763 1.00 86.56 156 ALA A O 1
ATOM 1209 N N . LEU A 1 157 ? -18.733 4.094 22.969 1.00 88.06 157 LEU A N 1
ATOM 1210 C CA . LEU A 1 157 ? -19.015 5.019 21.872 1.00 88.06 157 LEU A CA 1
ATOM 1211 C C . LEU A 1 157 ? -18.414 6.403 22.121 1.00 88.06 157 LEU A C 1
ATOM 1213 O O . LEU A 1 157 ? -17.753 6.951 21.245 1.00 88.06 157 LEU A O 1
ATOM 1217 N N . MET A 1 158 ? -18.545 6.948 23.333 1.00 87.75 158 MET A N 1
ATOM 1218 C CA . MET A 1 158 ? -17.926 8.236 23.673 1.00 87.75 158 MET A CA 1
ATOM 1219 C C . MET A 1 158 ? -16.397 8.193 23.576 1.00 87.75 158 MET A C 1
ATOM 1221 O O . MET A 1 158 ? -15.777 9.164 23.145 1.00 87.75 158 MET A O 1
ATOM 1225 N N . THR A 1 159 ? -15.779 7.072 23.951 1.00 87.00 159 THR A N 1
ATOM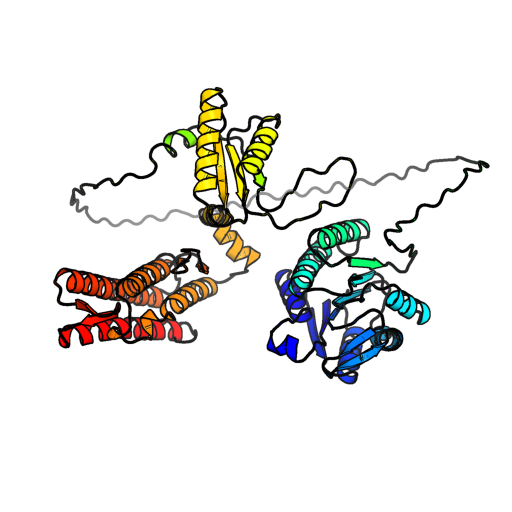 1226 C CA . THR A 1 159 ? -14.331 6.865 23.791 1.00 87.00 159 THR A CA 1
ATOM 1227 C C . THR A 1 159 ? -13.944 6.792 22.314 1.00 87.00 159 THR A C 1
ATOM 1229 O O . THR A 1 159 ? -12.972 7.419 21.896 1.00 87.00 159 THR A O 1
ATOM 1232 N N . THR A 1 160 ? -14.748 6.096 21.515 1.00 88.19 160 THR A N 1
ATOM 1233 C CA . THR A 1 160 ? -14.571 5.951 20.066 1.00 88.19 160 THR A CA 1
ATOM 1234 C C . THR A 1 160 ? -14.670 7.298 19.357 1.00 88.19 160 THR A C 1
ATOM 1236 O O . THR A 1 160 ? -13.769 7.663 18.610 1.00 88.19 160 THR A O 1
ATOM 1239 N N . LEU A 1 161 ? -15.689 8.104 19.667 1.00 88.69 161 LEU A N 1
ATOM 1240 C CA . LEU A 1 161 ? -15.840 9.454 19.119 1.00 88.69 161 LEU A CA 1
ATOM 1241 C C . LEU A 1 161 ? -14.672 10.368 19.486 1.00 88.69 161 LEU A C 1
ATOM 1243 O O . LEU A 1 161 ? -14.209 11.138 18.652 1.00 88.69 161 LEU A O 1
ATOM 1247 N N . ARG A 1 162 ? -14.164 10.286 20.724 1.00 86.12 162 ARG A N 1
ATOM 1248 C CA . ARG A 1 162 ? -12.968 11.045 21.123 1.00 86.12 162 ARG A CA 1
ATOM 1249 C C . ARG A 1 162 ? -11.753 10.647 20.291 1.00 86.12 162 ARG A C 1
ATOM 1251 O O . ARG A 1 162 ? -10.996 11.528 19.905 1.00 86.12 162 ARG A O 1
ATOM 1258 N N . ALA A 1 163 ? -11.583 9.357 20.007 1.00 84.31 163 ALA A N 1
ATOM 1259 C CA . ALA A 1 163 ? -10.499 8.875 19.158 1.00 84.31 163 ALA A CA 1
ATOM 1260 C C . ALA A 1 163 ? -10.656 9.356 17.706 1.00 84.31 163 ALA A C 1
ATOM 1262 O O . ALA A 1 163 ? -9.697 9.875 17.143 1.00 84.31 163 ALA A O 1
ATOM 1263 N N . ILE A 1 164 ? -11.863 9.274 17.136 1.00 87.25 164 ILE A N 1
ATOM 1264 C CA . ILE A 1 164 ? -12.159 9.771 15.781 1.00 87.25 164 ILE A CA 1
ATOM 1265 C C . ILE A 1 164 ? -11.879 11.274 15.675 1.00 87.25 164 ILE A C 1
ATOM 1267 O O . ILE A 1 164 ? -11.167 11.700 14.768 1.00 87.25 164 ILE A O 1
ATOM 1271 N N . ASN A 1 165 ? -12.375 12.063 16.632 1.00 84.56 165 ASN A N 1
ATOM 1272 C CA . ASN A 1 165 ? -12.200 13.518 16.660 1.00 84.56 165 ASN A CA 1
ATOM 1273 C C . ASN A 1 165 ? -10.747 13.937 16.931 1.00 84.56 165 ASN A C 1
ATOM 1275 O O . ASN A 1 165 ? -10.344 15.028 16.549 1.00 84.56 165 ASN A O 1
ATOM 1279 N N . ALA A 1 166 ? -9.961 13.103 17.617 1.00 79.38 166 ALA A N 1
ATOM 1280 C CA . ALA A 1 166 ? -8.532 13.349 17.805 1.00 79.38 166 ALA A CA 1
ATOM 1281 C C . ALA A 1 166 ? -7.725 13.032 16.538 1.00 79.38 166 ALA A C 1
ATOM 1283 O O . ALA A 1 166 ? -6.717 13.683 16.279 1.00 79.38 166 ALA A O 1
ATOM 1284 N N . ALA A 1 167 ? -8.161 12.034 15.767 1.00 74.81 167 ALA A N 1
ATOM 1285 C CA . ALA A 1 167 ? -7.470 11.553 14.579 1.00 74.81 167 ALA A CA 1
ATOM 1286 C C . ALA A 1 167 ? -7.807 12.361 13.310 1.00 74.81 167 ALA A C 1
ATOM 1288 O O . ALA A 1 167 ? -6.943 12.547 12.454 1.00 74.81 167 ALA A O 1
ATOM 1289 N N . SER A 1 168 ? -9.042 12.859 13.200 1.00 76.31 168 SER A N 1
ATOM 1290 C CA . SER A 1 168 ? -9.546 13.569 12.018 1.00 76.31 168 SER A CA 1
ATOM 1291 C C . SER A 1 168 ? -9.388 15.078 12.198 1.00 76.31 168 SER A C 1
ATOM 1293 O O . SER A 1 168 ? -9.912 15.654 13.149 1.00 76.31 168 SER A O 1
ATOM 1295 N N . ARG A 1 169 ? -8.673 15.750 11.288 1.00 59.19 169 ARG A N 1
ATOM 1296 C CA . ARG A 1 169 ? -8.318 17.180 11.452 1.00 59.19 169 ARG A CA 1
ATOM 1297 C C . ARG A 1 169 ? -9.492 18.135 11.234 1.00 59.19 169 ARG A C 1
ATOM 1299 O O . ARG A 1 169 ? -9.438 19.270 11.699 1.00 59.19 169 ARG A O 1
ATOM 1306 N N . ALA A 1 170 ? -10.514 17.682 10.512 1.00 52.53 170 ALA A N 1
ATOM 1307 C CA . ALA A 1 170 ? -11.652 18.493 10.087 1.00 52.53 170 ALA A CA 1
ATOM 1308 C C . ALA A 1 170 ? -12.992 18.018 10.669 1.00 52.53 170 ALA A C 1
ATOM 1310 O O . ALA A 1 170 ? -13.963 18.764 10.640 1.00 52.53 170 ALA A O 1
ATOM 1311 N N . THR A 1 171 ? -13.063 16.806 11.219 1.00 53.81 171 THR A N 1
ATOM 1312 C CA . THR A 1 171 ? -14.339 16.136 11.488 1.00 53.81 171 THR A CA 1
ATOM 1313 C C . THR A 1 171 ? -14.665 16.165 12.976 1.00 53.81 171 THR A C 1
ATOM 1315 O O . THR A 1 171 ? -14.070 15.435 13.766 1.00 53.81 171 THR A O 1
ATOM 1318 N N . SER A 1 172 ? -15.639 16.978 13.384 1.00 63.12 172 SER A N 1
ATOM 1319 C CA . SER A 1 172 ? -16.355 16.730 14.636 1.00 63.12 172 SER A CA 1
ATOM 1320 C C . SER A 1 172 ? -17.465 15.722 14.361 1.00 63.12 172 SER A C 1
ATOM 1322 O O . SER A 1 172 ? -18.517 16.062 13.827 1.00 63.12 172 SER A O 1
ATOM 1324 N N . CYS A 1 173 ? -17.213 14.465 14.707 1.00 66.50 173 CYS A N 1
ATOM 1325 C CA . CYS A 1 173 ? -18.218 13.416 14.703 1.00 66.50 173 CYS A CA 1
ATOM 1326 C C . CYS A 1 173 ? -19.074 13.508 15.968 1.00 66.50 173 CYS A C 1
ATOM 1328 O O . CYS A 1 173 ? -18.556 13.661 17.083 1.00 66.50 173 CYS A O 1
ATOM 1330 N N . ILE A 1 174 ? -20.387 13.377 15.792 1.00 69.75 174 ILE A N 1
ATOM 1331 C CA . ILE A 1 174 ? -21.365 13.301 16.881 1.00 69.75 174 ILE A CA 1
ATOM 1332 C C . ILE A 1 174 ? -22.050 11.935 16.835 1.00 69.75 174 ILE A C 1
ATOM 1334 O O . ILE A 1 174 ? -22.293 11.403 15.754 1.00 69.75 174 ILE A O 1
ATOM 1338 N N . ALA A 1 175 ? -22.364 11.387 18.014 1.00 69.19 175 ALA A N 1
ATOM 1339 C CA . ALA A 1 175 ? -23.398 10.368 18.157 1.00 69.19 175 ALA A CA 1
ATOM 1340 C C . ALA A 1 175 ? -24.578 10.941 18.947 1.00 69.19 175 ALA A C 1
ATOM 1342 O O . ALA A 1 175 ? -24.384 11.478 20.043 1.00 69.19 175 ALA A O 1
ATOM 1343 N N . ALA A 1 176 ? -25.787 10.813 18.405 1.00 65.69 176 ALA A N 1
ATOM 1344 C CA . ALA A 1 176 ? -27.031 11.138 19.099 1.00 65.69 176 ALA A CA 1
ATOM 1345 C C . ALA A 1 176 ? -27.802 9.848 19.418 1.00 65.69 176 ALA A C 1
ATOM 1347 O O . ALA A 1 176 ? -27.971 9.005 18.539 1.00 65.69 176 ALA A O 1
ATOM 1348 N N . GLY A 1 177 ? -28.243 9.697 20.672 1.00 59.16 177 GLY A N 1
ATOM 1349 C CA . GLY A 1 177 ? -29.137 8.618 21.106 1.00 59.16 177 GLY A CA 1
ATOM 1350 C C . GLY A 1 177 ? -30.538 9.163 21.373 1.00 59.16 177 GLY A C 1
ATOM 1351 O O . GLY A 1 177 ? -30.671 10.239 21.952 1.00 59.16 177 GLY A O 1
ATOM 1352 N N . THR A 1 178 ? -31.577 8.444 20.951 1.00 48.56 178 THR A N 1
ATOM 1353 C CA . THR A 1 178 ? -32.957 8.961 20.884 1.00 48.56 178 THR A CA 1
ATOM 1354 C C . THR A 1 178 ? -33.737 8.945 22.198 1.00 48.56 178 THR A C 1
ATOM 1356 O O . THR A 1 178 ? -34.790 9.568 22.262 1.00 48.56 178 THR A O 1
ATOM 1359 N N . GLU A 1 179 ? -33.273 8.254 23.245 1.00 41.34 179 GLU A N 1
ATOM 1360 C CA . GLU A 1 179 ? -34.076 8.086 24.472 1.00 41.34 179 GLU A CA 1
ATOM 1361 C C . GLU A 1 179 ? -33.921 9.222 25.506 1.00 41.34 179 GLU A C 1
ATOM 1363 O O . GLU A 1 179 ? -34.709 9.269 26.441 1.00 41.34 179 GLU A O 1
ATOM 1368 N N . GLU A 1 180 ? -32.993 10.182 25.332 1.00 40.41 180 GLU A N 1
ATOM 1369 C CA . GLU A 1 180 ? -32.824 11.326 26.264 1.00 40.41 180 GLU A CA 1
ATOM 1370 C C . GLU A 1 180 ? -31.851 12.418 25.726 1.00 40.41 180 GLU A C 1
ATOM 1372 O O . GLU A 1 180 ? -30.884 12.818 26.380 1.00 40.41 180 GLU A O 1
ATOM 1377 N N . SER A 1 181 ? -32.005 12.863 24.472 1.00 30.36 181 SER A N 1
ATOM 1378 C CA . SER A 1 181 ? -30.962 13.628 23.760 1.00 30.36 181 SER A CA 1
ATOM 1379 C C . SER A 1 181 ? -30.758 15.076 24.247 1.00 30.36 181 SER A C 1
ATOM 1381 O O . SER A 1 181 ? -31.233 16.033 23.631 1.00 30.36 181 SER A O 1
ATOM 1383 N N . THR A 1 182 ? -29.927 15.263 25.275 1.00 28.91 182 THR A N 1
ATOM 1384 C CA . THR A 1 182 ? -29.086 16.462 25.404 1.00 28.91 182 THR A CA 1
ATOM 1385 C C . THR A 1 182 ? -28.017 16.392 24.314 1.00 28.91 182 THR A C 1
ATOM 1387 O O . THR A 1 182 ? -27.140 15.526 24.347 1.00 28.91 182 THR A O 1
ATOM 1390 N N . PHE A 1 183 ? -28.087 17.291 23.331 1.00 35.09 183 PHE A N 1
ATOM 1391 C CA . PHE A 1 183 ? -27.035 17.472 22.330 1.00 35.09 183 PHE A CA 1
ATOM 1392 C C . PHE A 1 183 ? -25.682 17.666 23.026 1.00 35.09 183 PHE A C 1
ATOM 1394 O O . PHE A 1 183 ? -25.490 18.647 23.745 1.00 35.09 183 PHE A O 1
ATOM 1401 N N . ILE A 1 184 ? -24.705 16.792 22.769 1.00 33.69 184 ILE A N 1
ATOM 1402 C CA . ILE A 1 184 ? -23.309 17.070 23.133 1.00 33.69 184 ILE A CA 1
ATOM 1403 C C . ILE A 1 184 ? -22.723 17.979 22.047 1.00 33.69 184 ILE A C 1
ATOM 1405 O O . ILE A 1 184 ? -21.864 17.595 21.261 1.00 33.69 184 ILE A O 1
ATOM 1409 N N . THR A 1 185 ? -23.222 19.212 21.982 1.00 29.00 185 THR A N 1
ATOM 1410 C CA . THR A 1 185 ? -22.527 20.313 21.315 1.00 29.00 185 THR A CA 1
ATOM 1411 C C . THR A 1 185 ? -21.699 21.050 22.353 1.00 29.00 185 THR A C 1
ATOM 1413 O O . THR A 1 185 ? -22.221 21.459 23.389 1.00 29.00 185 THR A O 1
ATOM 1416 N N . ARG A 1 186 ? -20.410 21.256 22.077 1.00 27.34 186 ARG A N 1
ATOM 1417 C CA . ARG A 1 186 ? -19.540 22.147 22.852 1.00 27.34 186 ARG A CA 1
ATOM 1418 C C . ARG A 1 186 ? -20.080 23.582 22.729 1.00 27.34 186 ARG A C 1
ATOM 1420 O O . ARG A 1 186 ? -19.689 24.311 21.825 1.00 27.34 186 ARG A O 1
ATOM 1427 N N . GLN A 1 187 ? -20.993 23.990 23.612 1.00 21.56 187 GLN A N 1
ATOM 1428 C CA . GLN A 1 187 ? -21.390 25.391 23.755 1.00 21.56 187 GLN A CA 1
ATOM 1429 C C . GLN A 1 187 ? -20.197 26.167 24.331 1.00 21.56 187 GLN A C 1
ATOM 1431 O O . GLN A 1 187 ? -19.881 26.070 25.514 1.00 21.56 187 GLN A O 1
ATOM 1436 N N . LYS A 1 188 ? -19.522 26.962 23.496 1.00 31.73 188 LYS A N 1
ATOM 1437 C CA . LYS A 1 188 ? -18.917 28.203 23.985 1.00 31.73 188 LYS A CA 1
ATOM 1438 C C . LYS A 1 188 ? -20.080 29.158 24.213 1.00 31.73 188 LYS A C 1
ATOM 1440 O O . LYS A 1 188 ? -20.629 29.633 23.233 1.00 31.73 188 LYS A O 1
ATOM 1445 N N . ASN A 1 189 ? -20.441 29.423 25.463 1.00 26.05 189 ASN A N 1
ATOM 1446 C CA . ASN A 1 189 ? -21.077 30.679 25.845 1.00 26.05 189 ASN A CA 1
ATOM 1447 C C . ASN A 1 189 ? -20.720 31.012 27.295 1.00 26.05 189 ASN A C 1
ATOM 1449 O O . ASN A 1 189 ? -20.986 30.244 28.215 1.00 26.05 189 ASN A O 1
ATOM 1453 N N . LYS A 1 190 ? -20.096 32.183 27.457 1.00 31.83 190 LYS A N 1
ATOM 1454 C CA . LYS A 1 190 ? -20.194 33.000 28.664 1.00 31.83 190 LYS A CA 1
ATOM 1455 C C . LYS A 1 190 ? -21.674 33.296 28.879 1.00 31.83 190 LYS A C 1
ATOM 1457 O O . LYS A 1 190 ? -22.263 33.903 27.995 1.00 31.83 190 LYS A O 1
ATOM 1462 N N . CYS A 1 191 ? -22.220 32.922 30.025 1.00 22.98 191 CYS A N 1
ATOM 1463 C CA . CYS A 1 191 ? -23.320 33.635 30.663 1.00 22.98 191 CYS A CA 1
ATOM 1464 C C . CYS A 1 191 ? -23.264 33.324 32.157 1.00 22.98 191 CYS A C 1
ATOM 1466 O O . CYS A 1 191 ? -23.301 32.163 32.562 1.00 22.98 191 CYS A O 1
ATOM 1468 N N . ASP A 1 192 ? -23.131 34.390 32.937 1.00 28.27 192 ASP A N 1
ATOM 1469 C CA . ASP A 1 192 ? -23.330 34.420 34.376 1.00 28.27 192 ASP A CA 1
ATOM 1470 C C . ASP A 1 192 ? -24.717 33.877 34.729 1.00 28.27 192 ASP A C 1
ATOM 1472 O O . ASP A 1 192 ? -25.713 34.288 34.133 1.00 28.27 192 ASP A O 1
ATOM 1476 N N . VAL A 1 193 ? -24.793 32.995 35.727 1.00 22.88 193 VAL A N 1
ATOM 1477 C CA . VAL A 1 193 ? -26.046 32.729 36.437 1.00 22.88 193 VAL A CA 1
ATOM 1478 C C . VAL A 1 193 ? -25.769 32.691 37.934 1.00 22.88 193 VAL A C 1
ATOM 1480 O O . VAL A 1 193 ? -24.972 31.899 38.437 1.00 22.88 193 VAL A O 1
ATOM 1483 N N . HIS A 1 194 ? -26.459 33.607 38.608 1.00 23.94 194 HIS A N 1
ATOM 1484 C CA . HIS A 1 194 ? -26.650 33.703 40.043 1.00 23.94 194 HIS A CA 1
ATOM 1485 C C . HIS A 1 194 ? -27.059 32.360 40.659 1.00 23.94 194 HIS A C 1
ATOM 1487 O O . HIS A 1 194 ? -27.987 31.699 40.201 1.00 23.94 194 HIS A O 1
ATOM 1493 N N . ILE A 1 195 ? -26.391 32.009 41.756 1.00 23.28 195 ILE A N 1
ATOM 1494 C CA . ILE A 1 195 ? -26.825 30.965 42.679 1.00 23.28 195 ILE A CA 1
ATOM 1495 C C . ILE A 1 195 ? -28.046 31.494 43.429 1.00 23.28 195 ILE A C 1
ATOM 1497 O O . ILE A 1 195 ? -27.916 32.480 44.156 1.00 23.28 195 ILE A O 1
ATOM 1501 N N . ASP A 1 196 ? -29.176 30.799 43.320 1.00 23.30 196 ASP A N 1
ATOM 1502 C CA . ASP A 1 196 ? -30.186 30.817 44.371 1.00 23.30 196 ASP A CA 1
ATOM 1503 C C . ASP A 1 196 ? -30.330 29.417 44.975 1.00 23.30 196 ASP A C 1
ATOM 1505 O O . ASP A 1 196 ? -30.389 28.399 44.282 1.00 23.30 196 ASP A O 1
ATOM 1509 N N . LYS A 1 197 ? -30.276 29.386 46.304 1.00 29.05 197 LYS A N 1
ATOM 1510 C CA . LYS A 1 197 ? -30.368 28.200 47.152 1.00 29.05 197 LYS A CA 1
ATOM 1511 C C . LYS A 1 197 ? -31.834 28.038 47.529 1.00 29.05 197 LYS A C 1
ATOM 1513 O O . LYS A 1 197 ? -32.383 28.995 48.050 1.00 29.05 197 LYS A O 1
ATOM 1518 N N . GLN A 1 198 ? -32.392 26.827 47.464 1.00 26.31 198 GLN A N 1
ATOM 1519 C CA . GLN A 1 198 ? -33.124 26.222 48.592 1.00 26.31 198 GLN A CA 1
ATOM 1520 C C . GLN A 1 198 ? -33.774 24.873 48.255 1.00 26.31 198 GLN A C 1
ATOM 1522 O O . GLN A 1 198 ? -34.263 24.646 47.156 1.00 26.31 198 GLN A O 1
ATOM 1527 N N . SER A 1 199 ? -33.851 24.059 49.316 1.00 28.08 199 SER A N 1
ATOM 1528 C CA . SER A 1 199 ? -34.594 22.804 49.518 1.00 28.08 199 SER A CA 1
ATOM 1529 C C . SER A 1 199 ? -34.013 21.558 48.824 1.00 28.08 199 SER A C 1
ATOM 1531 O O . SER A 1 199 ? -33.805 21.552 47.623 1.00 28.08 199 SER A O 1
ATOM 1533 N N . GLY A 1 200 ? -33.646 20.464 49.499 1.00 24.42 200 GLY A N 1
ATOM 1534 C CA . GLY A 1 200 ? -33.930 20.009 50.864 1.00 24.42 200 GLY A CA 1
ATOM 1535 C C . GLY A 1 200 ? -34.811 18.755 50.831 1.00 24.42 200 GLY A C 1
ATOM 1536 O O . GLY A 1 200 ? -35.875 18.810 50.230 1.00 24.42 200 GLY A O 1
ATOM 1537 N N . LEU A 1 201 ? -34.377 17.707 51.556 1.00 25.22 201 LEU A N 1
ATOM 1538 C CA . LEU A 1 201 ? -35.051 16.418 51.855 1.00 25.22 201 LEU A CA 1
ATOM 1539 C C . LEU A 1 201 ? -34.879 15.317 50.784 1.00 25.22 201 LEU A C 1
ATOM 1541 O O . LEU A 1 201 ? -34.977 15.587 49.600 1.00 25.22 201 LEU A O 1
ATOM 1545 N N . ALA A 1 202 ? -34.656 14.037 51.099 1.00 24.36 202 ALA A N 1
ATOM 1546 C CA . ALA A 1 202 ? -34.359 13.330 52.345 1.00 24.36 202 ALA A CA 1
ATOM 1547 C C . ALA A 1 202 ? -33.796 11.929 51.999 1.00 24.36 202 ALA A C 1
ATOM 1549 O O . ALA A 1 202 ? -34.119 11.356 50.961 1.00 24.36 202 ALA A O 1
ATOM 1550 N N . CYS A 1 203 ? -32.964 11.389 52.892 1.00 22.06 203 CYS A N 1
ATOM 1551 C CA . CYS A 1 203 ? -32.455 10.014 52.900 1.00 22.06 203 CYS A CA 1
ATOM 1552 C C . CYS A 1 203 ? -33.555 8.970 53.169 1.00 22.06 203 CYS A C 1
ATOM 1554 O O . CYS A 1 203 ? -34.500 9.292 53.884 1.00 22.06 203 CYS A O 1
ATOM 1556 N N . LEU A 1 204 ? -33.354 7.717 52.717 1.00 23.55 204 LEU A N 1
ATOM 1557 C CA . LEU A 1 204 ? -33.460 6.437 53.471 1.00 23.55 204 LEU A CA 1
ATOM 1558 C C . LEU A 1 204 ? -33.228 5.213 52.523 1.00 23.55 204 LEU A C 1
ATOM 1560 O O . LEU A 1 204 ? -33.212 5.404 51.310 1.00 23.55 204 LEU A O 1
ATOM 1564 N N . PRO A 1 205 ? -32.913 3.990 53.021 1.00 28.81 205 PRO A N 1
ATOM 1565 C CA . PRO A 1 205 ? -31.686 3.287 52.626 1.00 28.81 205 PRO A CA 1
ATOM 1566 C C . PRO A 1 205 ? -31.855 1.840 52.096 1.00 28.81 205 PRO A C 1
ATOM 1568 O O . PRO A 1 205 ? -32.916 1.235 52.183 1.00 28.81 205 PRO A O 1
ATOM 1571 N N . PHE A 1 206 ? -30.726 1.301 51.607 1.00 23.58 206 PHE A N 1
ATOM 1572 C CA . PHE A 1 206 ? -30.255 -0.100 51.598 1.00 23.58 206 PHE A CA 1
ATOM 1573 C C . PHE A 1 206 ? -31.262 -1.262 51.448 1.00 23.58 206 PHE A C 1
ATOM 1575 O O . PHE A 1 206 ? -31.989 -1.610 52.376 1.00 23.58 206 PHE A O 1
ATOM 1582 N N . ARG A 1 207 ? -31.078 -2.053 50.377 1.00 24.80 207 ARG A N 1
ATOM 1583 C CA . ARG A 1 207 ? -31.210 -3.519 50.430 1.00 24.80 207 ARG A CA 1
ATOM 1584 C C . ARG A 1 207 ? -30.053 -4.205 49.702 1.00 24.80 207 ARG A C 1
ATOM 1586 O O . ARG A 1 207 ? -29.865 -4.036 48.503 1.00 24.80 207 ARG A O 1
ATOM 1593 N N . HIS A 1 208 ? -29.305 -4.988 50.475 1.00 26.70 208 HIS A N 1
ATOM 1594 C CA . HIS A 1 208 ? -28.395 -6.035 50.022 1.00 26.70 208 HIS A CA 1
ATOM 1595 C C . HIS A 1 208 ? -29.175 -7.116 49.262 1.00 26.70 208 HIS A C 1
ATOM 1597 O O . HIS A 1 208 ? -30.167 -7.628 49.782 1.00 26.70 208 HIS A O 1
ATOM 1603 N N . LEU A 1 209 ? -28.686 -7.514 48.087 1.00 27.12 209 LEU A N 1
ATOM 1604 C CA . LEU A 1 209 ? -29.025 -8.793 47.468 1.00 27.12 209 LEU A CA 1
ATOM 1605 C C . LEU A 1 209 ? -27.740 -9.573 47.197 1.00 27.12 209 LEU A C 1
ATOM 1607 O O . LEU A 1 209 ? -26.808 -9.104 46.547 1.00 27.12 209 LEU A O 1
ATOM 1611 N N . SER A 1 210 ? -27.713 -10.749 47.805 1.00 26.17 210 SER A N 1
ATOM 1612 C CA . SER A 1 210 ? -26.667 -11.758 47.830 1.00 26.17 210 SER A CA 1
ATOM 1613 C C . SER A 1 210 ? -26.568 -12.476 46.483 1.00 26.17 210 SER A C 1
ATOM 1615 O O . SER A 1 210 ? -27.586 -12.846 45.900 1.00 26.17 210 SER A O 1
ATOM 1617 N N . MET A 1 211 ? -25.342 -12.735 46.024 1.00 25.59 211 MET A N 1
ATOM 1618 C CA . MET A 1 211 ? -25.072 -13.663 44.924 1.00 25.59 211 MET A CA 1
ATOM 1619 C C . MET A 1 211 ? -25.154 -15.125 45.397 1.00 25.59 211 MET A C 1
ATOM 1621 O O . MET A 1 211 ? -24.684 -15.420 46.500 1.00 25.59 211 MET A O 1
ATOM 1625 N N . PRO A 1 212 ? -25.640 -16.065 44.569 1.00 29.36 212 PRO A N 1
ATOM 1626 C CA . PRO A 1 212 ? -25.399 -17.485 44.770 1.00 29.36 212 PRO A CA 1
ATOM 1627 C C . PRO A 1 212 ? -24.052 -17.908 44.167 1.00 29.36 212 PRO A C 1
ATOM 1629 O O . PRO A 1 212 ? -23.745 -17.622 43.011 1.00 29.36 212 PRO A O 1
ATOM 1632 N N . SER A 1 213 ? -23.266 -18.637 44.960 1.00 26.52 213 SER A N 1
ATOM 1633 C CA . SER A 1 213 ? -22.067 -19.344 44.516 1.00 26.52 213 SER A CA 1
ATOM 1634 C C . SER A 1 213 ? -22.439 -20.552 43.657 1.00 26.52 213 SER A C 1
ATOM 1636 O O . SER A 1 213 ? -23.195 -21.410 44.116 1.00 26.52 213 SER A O 1
ATOM 1638 N N . MET A 1 214 ? -21.833 -20.688 42.480 1.00 27.70 214 MET A N 1
ATOM 1639 C CA . MET A 1 214 ? -21.752 -21.967 41.776 1.00 27.70 214 MET A CA 1
ATOM 1640 C C . MET A 1 214 ? -20.311 -22.472 41.807 1.00 27.70 214 MET A C 1
ATOM 1642 O O . MET A 1 214 ? -19.415 -21.894 41.199 1.00 27.70 214 MET A O 1
ATOM 1646 N N . LYS A 1 215 ? -20.108 -23.554 42.564 1.00 28.34 215 LYS A N 1
ATOM 1647 C CA . LYS A 1 215 ? -18.962 -24.455 42.438 1.00 28.34 215 LYS A CA 1
ATOM 1648 C C . LYS A 1 215 ? -19.257 -25.404 41.279 1.00 28.34 215 LYS A C 1
ATOM 1650 O O . LYS A 1 215 ? -20.298 -26.055 41.285 1.00 28.34 215 LYS A O 1
ATOM 1655 N N . GLY A 1 216 ? -18.350 -25.475 40.316 1.00 29.33 216 GLY A N 1
ATOM 1656 C CA . GLY A 1 216 ? -18.367 -26.460 39.242 1.00 29.33 216 GLY A CA 1
ATOM 1657 C C . GLY A 1 216 ? -16.945 -26.933 38.999 1.00 29.33 216 GLY A C 1
ATOM 1658 O O . GLY A 1 216 ? -16.146 -26.211 38.410 1.00 29.33 216 GLY A O 1
ATOM 1659 N N . ASP A 1 217 ? -16.639 -28.120 39.513 1.00 27.23 217 ASP A N 1
ATOM 1660 C CA . ASP A 1 217 ? -15.406 -28.851 39.260 1.00 27.23 217 ASP A CA 1
ATOM 1661 C C . ASP A 1 217 ? -15.338 -29.268 37.785 1.00 27.23 217 ASP A C 1
ATOM 1663 O O . ASP A 1 217 ? -16.276 -29.860 37.253 1.00 27.23 217 ASP A O 1
ATOM 1667 N N . CYS A 1 218 ? -14.212 -28.999 37.127 1.00 27.39 218 CYS A N 1
ATOM 1668 C CA . CYS A 1 218 ? -13.858 -29.617 35.851 1.00 27.39 218 CYS A CA 1
ATOM 1669 C C . CYS A 1 218 ? -12.364 -29.943 35.849 1.00 27.39 218 CYS A C 1
ATOM 1671 O O . CYS A 1 218 ? -11.510 -29.133 35.500 1.00 27.39 218 CYS A O 1
ATOM 1673 N N . SER A 1 219 ? -12.071 -31.171 36.263 1.00 25.36 219 SER A N 1
ATOM 1674 C CA . SER A 1 219 ? -10.817 -31.872 36.030 1.00 25.36 219 SER A CA 1
ATOM 1675 C C . SER A 1 219 ? -10.812 -32.471 34.621 1.00 25.36 219 SER A C 1
ATOM 1677 O O . SER A 1 219 ? -11.654 -33.319 34.331 1.00 25.36 219 SER A O 1
ATOM 1679 N N . TRP A 1 220 ? -9.835 -32.115 33.785 1.00 27.58 220 TRP A N 1
ATOM 1680 C CA . TRP A 1 220 ? -9.435 -32.931 32.635 1.00 27.58 220 TRP A CA 1
ATOM 1681 C C . TRP A 1 220 ? -7.910 -33.034 32.572 1.00 27.58 220 TRP A C 1
ATOM 1683 O O . TRP A 1 220 ? -7.185 -32.041 32.587 1.00 27.58 220 TRP A O 1
ATOM 1693 N N . ALA A 1 221 ? -7.452 -34.283 32.585 1.00 28.31 221 ALA A N 1
ATOM 1694 C CA . ALA A 1 221 ? -6.064 -34.717 32.589 1.00 28.31 221 ALA A CA 1
ATOM 1695 C C . ALA A 1 221 ? -5.395 -34.561 31.204 1.00 28.31 221 ALA A C 1
ATOM 1697 O O . ALA A 1 221 ? -6.088 -34.521 30.186 1.00 28.31 221 ALA A O 1
ATOM 1698 N N . PRO A 1 222 ? -4.049 -34.517 31.139 1.00 31.36 222 PRO A N 1
ATOM 1699 C CA . PRO A 1 222 ? -3.319 -34.305 29.897 1.00 31.36 222 PRO A CA 1
ATOM 1700 C C . PRO A 1 222 ? -3.177 -35.596 29.080 1.00 31.36 222 PRO A C 1
ATOM 1702 O O . PRO A 1 222 ? -2.740 -36.634 29.581 1.00 31.36 222 PRO A O 1
ATOM 1705 N N . TYR A 1 223 ? -3.475 -35.498 27.785 1.00 25.23 223 TYR A N 1
ATOM 1706 C CA . TYR A 1 223 ? -3.200 -36.533 26.793 1.00 25.23 223 TYR A CA 1
ATOM 1707 C C . TYR A 1 223 ? -1.685 -36.590 26.521 1.00 25.23 223 TYR A C 1
ATOM 1709 O O . TYR A 1 223 ? -1.109 -35.689 25.912 1.00 25.23 223 TYR A O 1
ATOM 1717 N N . ARG A 1 224 ? -1.021 -37.652 26.993 1.00 28.84 224 ARG A N 1
ATOM 1718 C CA . ARG A 1 224 ? 0.301 -38.082 26.514 1.00 28.84 224 ARG A CA 1
ATOM 1719 C C . ARG A 1 224 ? 0.085 -39.132 25.430 1.00 28.84 224 ARG A C 1
ATOM 1721 O O . ARG A 1 224 ? -0.412 -40.210 25.739 1.00 28.84 224 ARG A O 1
ATOM 1728 N N . SER A 1 225 ? 0.528 -38.871 24.205 1.00 28.92 225 SER A N 1
ATOM 1729 C CA . SER A 1 225 ? 0.764 -39.925 23.215 1.00 28.92 225 SER A CA 1
ATOM 1730 C C . SER A 1 225 ? 2.253 -39.990 22.883 1.00 28.92 225 SER A C 1
ATOM 1732 O O . SER A 1 225 ? 2.873 -39.097 22.314 1.00 28.92 225 SER A O 1
ATOM 1734 N N . SER A 1 226 ? 2.829 -41.088 23.343 1.00 28.73 226 SER A N 1
ATOM 1735 C CA . SER A 1 226 ? 4.128 -41.637 22.998 1.00 28.73 226 SER A CA 1
ATOM 1736 C C . SER A 1 226 ? 4.178 -42.028 21.521 1.00 28.73 226 SER A C 1
ATOM 1738 O O . SER A 1 226 ? 3.341 -42.815 21.085 1.00 28.73 226 SER A O 1
ATOM 1740 N N . PHE A 1 227 ? 5.195 -41.569 20.788 1.00 28.50 227 PHE A N 1
ATOM 1741 C CA . PHE A 1 227 ? 5.578 -42.169 19.510 1.00 28.50 227 PHE A CA 1
ATOM 1742 C C . PHE A 1 227 ? 6.965 -42.805 19.604 1.00 28.50 227 PHE A C 1
ATOM 1744 O O . PHE A 1 227 ? 7.936 -42.219 20.084 1.00 28.50 227 PHE A O 1
ATOM 1751 N N . SER A 1 228 ? 6.991 -44.067 19.194 1.00 30.36 228 SER A N 1
ATOM 1752 C CA . SER A 1 228 ? 8.083 -45.022 19.263 1.00 30.36 228 SER A CA 1
ATOM 1753 C C . SER A 1 228 ? 9.180 -44.739 18.243 1.00 30.36 228 SER A C 1
ATOM 1755 O O . SER A 1 228 ? 8.918 -44.469 17.074 1.00 30.36 228 SER A O 1
ATOM 1757 N N . ARG A 1 229 ? 10.425 -44.916 18.693 1.00 29.73 229 ARG A N 1
ATOM 1758 C CA . ARG A 1 229 ? 11.624 -45.051 17.862 1.00 29.73 229 ARG A CA 1
ATOM 1759 C C . ARG A 1 229 ? 11.507 -46.281 16.961 1.00 29.73 229 ARG A C 1
ATOM 1761 O O . ARG A 1 229 ? 11.307 -47.378 17.479 1.00 29.73 229 ARG A O 1
ATOM 1768 N N . HIS A 1 230 ? 11.766 -46.124 15.668 1.00 33.09 230 HIS A N 1
ATOM 1769 C CA . HIS A 1 230 ? 12.329 -47.185 14.834 1.00 33.09 230 HIS A CA 1
ATOM 1770 C C . HIS A 1 230 ? 13.586 -46.661 14.145 1.00 33.09 230 HIS A C 1
ATOM 1772 O O . HIS A 1 230 ? 13.591 -45.616 13.501 1.00 33.09 230 HIS A O 1
ATOM 1778 N N . SER A 1 231 ? 14.670 -47.384 14.394 1.00 28.98 231 SER A N 1
ATOM 1779 C CA . SER A 1 231 ? 16.029 -47.143 13.943 1.00 28.98 231 SER A CA 1
ATOM 1780 C C . SER A 1 231 ? 16.389 -48.154 12.860 1.00 28.98 231 SER A C 1
ATOM 1782 O O . SER A 1 231 ? 16.445 -49.348 13.139 1.00 28.98 231 SER A O 1
ATOM 1784 N N . THR A 1 232 ? 16.721 -47.660 11.675 1.00 33.53 232 THR A N 1
ATOM 1785 C CA . THR A 1 232 ? 17.552 -48.310 10.650 1.00 33.53 232 THR A CA 1
ATOM 1786 C C . THR A 1 232 ? 18.261 -47.141 9.952 1.00 33.53 232 THR A C 1
ATOM 1788 O O . THR A 1 232 ? 17.587 -46.249 9.459 1.00 33.53 232 THR A O 1
ATOM 1791 N N . GLY A 1 233 ? 19.575 -46.938 9.973 1.00 28.39 233 GLY A N 1
ATOM 1792 C CA . GLY A 1 233 ? 20.658 -47.906 9.942 1.00 28.39 233 GLY A CA 1
ATOM 1793 C C . GLY A 1 233 ? 21.195 -48.012 8.514 1.00 28.39 233 GLY A C 1
ATOM 1794 O O . GLY A 1 233 ? 20.974 -49.031 7.879 1.00 28.39 233 GLY A O 1
ATOM 1795 N N . SER A 1 234 ? 21.890 -46.987 8.002 1.00 29.45 234 SER A N 1
ATOM 1796 C CA . SER A 1 234 ? 22.810 -47.160 6.868 1.00 29.45 234 SER A CA 1
ATOM 1797 C C . SER A 1 234 ? 23.860 -46.049 6.810 1.00 29.45 234 SER A C 1
ATOM 1799 O O . SER A 1 234 ? 23.554 -44.861 6.762 1.00 29.45 234 SER A O 1
ATOM 1801 N N . SER A 1 235 ? 25.112 -46.488 6.830 1.00 30.11 235 SER A N 1
ATOM 1802 C CA . SER A 1 235 ? 26.351 -45.725 6.752 1.00 30.11 235 SER A CA 1
ATOM 1803 C C . SER A 1 235 ? 26.606 -45.105 5.377 1.00 30.11 235 SER A C 1
ATOM 1805 O O . SER A 1 235 ? 26.423 -45.796 4.378 1.00 30.11 235 SER A O 1
ATOM 1807 N N . SER A 1 236 ? 27.252 -43.935 5.332 1.00 29.58 236 SER A N 1
ATOM 1808 C CA . SER A 1 236 ? 28.293 -43.664 4.324 1.00 29.58 236 SER A CA 1
ATOM 1809 C C . SER A 1 236 ? 29.147 -42.433 4.658 1.00 29.58 236 SER A C 1
ATOM 1811 O O . SER A 1 236 ? 28.692 -41.298 4.606 1.00 29.58 236 SER A O 1
ATOM 1813 N N . ARG A 1 237 ? 30.402 -42.740 5.002 1.00 28.91 237 ARG A N 1
ATOM 1814 C CA . ARG A 1 237 ? 31.682 -42.076 4.697 1.00 28.91 237 ARG A CA 1
ATOM 1815 C C . ARG A 1 237 ? 31.723 -40.556 4.450 1.00 28.91 237 ARG A C 1
ATOM 1817 O O . ARG A 1 237 ? 31.320 -40.030 3.422 1.00 28.91 237 ARG A O 1
ATOM 1824 N N . SER A 1 238 ? 32.436 -39.940 5.386 1.00 25.84 238 SER A N 1
ATOM 1825 C CA . SER A 1 238 ? 33.238 -38.719 5.346 1.00 25.84 238 SER A CA 1
ATOM 1826 C C . SER A 1 238 ? 34.038 -38.462 4.058 1.00 25.84 238 SER A C 1
ATOM 1828 O O . SER A 1 238 ? 34.853 -39.295 3.660 1.00 25.84 238 SER A O 1
ATOM 1830 N N . TYR A 1 239 ? 33.929 -37.236 3.539 1.00 26.84 239 TYR A N 1
ATOM 1831 C CA . TYR A 1 239 ? 34.995 -36.536 2.817 1.00 26.84 239 TYR A CA 1
ATOM 1832 C C . TYR A 1 239 ? 35.198 -35.162 3.466 1.00 26.84 239 TYR A C 1
ATOM 1834 O O . TYR A 1 239 ? 34.290 -34.336 3.513 1.00 26.84 239 TYR A O 1
ATOM 1842 N N . VAL A 1 240 ? 36.399 -34.944 3.998 1.00 26.83 240 VAL A N 1
ATOM 1843 C CA . VAL A 1 240 ? 36.873 -33.662 4.524 1.00 26.83 240 VAL A CA 1
ATOM 1844 C C . VAL A 1 240 ? 37.662 -32.992 3.403 1.00 26.83 240 VAL A C 1
ATOM 1846 O O . VAL A 1 240 ? 38.699 -33.511 3.001 1.00 26.83 240 VAL A O 1
ATOM 1849 N N . SER A 1 241 ? 37.205 -31.840 2.907 1.00 26.91 241 SER A N 1
ATOM 1850 C CA . SER A 1 241 ? 38.058 -30.924 2.141 1.00 26.91 241 SER A CA 1
ATOM 1851 C C . SER A 1 241 ? 38.016 -29.544 2.784 1.00 26.91 241 SER A C 1
ATOM 1853 O O . SER A 1 241 ? 36.994 -28.856 2.755 1.00 26.91 241 SER A O 1
ATOM 1855 N N . GLY A 1 242 ? 39.136 -29.159 3.392 1.00 26.16 242 GLY A N 1
ATOM 1856 C CA . GLY A 1 242 ? 39.359 -27.815 3.896 1.00 26.16 242 GLY A CA 1
ATOM 1857 C C . GLY A 1 242 ? 39.480 -26.819 2.748 1.00 26.16 242 GLY A C 1
ATOM 1858 O O . GLY A 1 242 ? 40.186 -27.062 1.773 1.00 26.16 242 GLY A O 1
ATOM 1859 N N . CYS A 1 243 ? 38.818 -25.674 2.889 1.00 24.19 243 CYS A N 1
ATOM 1860 C CA . CYS A 1 243 ? 39.052 -24.519 2.039 1.00 24.19 243 CYS A CA 1
ATOM 1861 C C . CYS A 1 243 ? 39.187 -23.283 2.935 1.00 24.19 243 CYS A C 1
ATOM 1863 O O . CYS A 1 243 ? 38.211 -22.799 3.508 1.00 24.19 243 CYS A O 1
ATOM 1865 N N . LEU A 1 244 ? 40.423 -22.794 3.068 1.00 26.84 244 LEU A N 1
ATOM 1866 C CA . LEU A 1 244 ? 40.743 -21.506 3.677 1.00 26.84 244 LEU A CA 1
ATOM 1867 C C . LEU A 1 244 ? 40.033 -20.387 2.900 1.00 26.84 244 LEU A C 1
ATOM 1869 O O . LEU A 1 244 ? 40.362 -20.129 1.743 1.00 26.84 244 LEU A O 1
ATOM 1873 N N . ARG A 1 245 ? 39.105 -19.674 3.545 1.00 24.59 245 ARG A N 1
ATOM 1874 C CA . ARG A 1 245 ? 38.660 -18.349 3.095 1.00 24.59 245 ARG A CA 1
ATOM 1875 C C . ARG A 1 245 ? 39.281 -17.284 3.988 1.00 24.59 245 ARG A C 1
ATOM 1877 O O . ARG A 1 245 ? 38.938 -17.164 5.158 1.00 24.59 245 ARG A O 1
ATOM 1884 N N . ARG A 1 246 ? 40.185 -16.497 3.401 1.00 25.17 246 ARG A N 1
ATOM 1885 C CA . ARG A 1 246 ? 40.598 -15.191 3.924 1.00 25.17 246 ARG A CA 1
ATOM 1886 C C . ARG A 1 246 ? 39.401 -14.243 3.831 1.00 25.17 246 ARG A C 1
ATOM 1888 O O . ARG A 1 246 ? 38.945 -13.940 2.732 1.00 25.17 246 ARG A O 1
ATOM 1895 N N . SER A 1 247 ? 38.890 -13.795 4.972 1.00 23.38 247 SER A N 1
ATOM 1896 C CA . SER A 1 247 ? 37.919 -12.706 5.063 1.00 23.38 247 SER A CA 1
ATOM 1897 C C . SER A 1 247 ? 38.645 -11.366 4.924 1.00 23.38 247 SER A C 1
ATOM 1899 O O . SER A 1 247 ? 39.457 -11.015 5.779 1.00 23.38 247 SER A O 1
ATOM 1901 N N . MET A 1 248 ? 38.355 -10.619 3.858 1.00 22.55 248 MET A N 1
ATOM 1902 C CA . MET A 1 248 ? 38.622 -9.180 3.814 1.00 22.55 248 MET A CA 1
ATOM 1903 C C . MET A 1 248 ? 37.569 -8.479 4.673 1.00 22.55 248 MET A C 1
ATOM 1905 O O . MET A 1 248 ? 36.375 -8.562 4.389 1.00 22.55 248 MET A O 1
ATOM 1909 N N . THR A 1 249 ? 38.013 -7.820 5.734 1.00 23.30 249 THR A N 1
ATOM 1910 C CA . THR A 1 249 ? 37.197 -6.968 6.597 1.00 23.30 249 THR A CA 1
ATOM 1911 C C . THR A 1 249 ? 37.129 -5.556 6.012 1.00 23.30 249 THR A C 1
ATOM 1913 O O . THR A 1 249 ? 38.148 -4.885 5.874 1.00 23.30 249 THR A O 1
ATOM 1916 N N . PHE A 1 250 ? 35.920 -5.095 5.691 1.00 23.00 250 PHE A N 1
ATOM 1917 C CA . PHE A 1 250 ? 35.590 -3.669 5.581 1.00 23.00 250 PHE A CA 1
ATOM 1918 C C . PHE A 1 250 ? 34.872 -3.231 6.871 1.00 23.00 250 PHE A C 1
ATOM 1920 O O . PHE A 1 250 ? 34.240 -4.069 7.519 1.00 23.00 250 PHE A O 1
ATOM 1927 N N . PRO A 1 251 ? 34.992 -1.961 7.294 1.00 26.78 251 PRO A N 1
ATOM 1928 C CA . PRO A 1 251 ? 34.637 -1.546 8.645 1.00 26.78 251 PRO A CA 1
ATOM 1929 C C . PRO A 1 251 ? 33.117 -1.455 8.812 1.00 26.78 251 PRO A C 1
ATOM 1931 O O . PRO A 1 251 ? 32.475 -0.532 8.321 1.00 26.78 251 PRO A O 1
ATOM 1934 N N . THR A 1 252 ? 32.541 -2.408 9.538 1.00 31.64 252 THR A N 1
ATOM 1935 C CA . THR A 1 252 ? 31.165 -2.353 10.044 1.00 31.64 252 THR A CA 1
ATOM 1936 C C . THR A 1 252 ? 31.178 -2.070 11.544 1.00 31.64 252 THR A C 1
ATOM 1938 O O . THR A 1 252 ? 31.910 -2.738 12.269 1.00 31.64 252 THR A O 1
ATOM 1941 N N . HIS A 1 253 ? 30.374 -1.088 11.974 1.00 37.47 253 HIS A N 1
ATOM 1942 C CA . HIS A 1 253 ? 29.828 -0.814 13.320 1.00 37.47 253 HIS A CA 1
ATOM 1943 C C . HIS A 1 253 ? 30.258 -1.737 14.490 1.00 37.47 253 HIS A C 1
ATOM 1945 O O . HIS A 1 253 ? 29.430 -2.346 15.158 1.00 37.47 253 HIS A O 1
ATOM 1951 N N . SER A 1 254 ? 31.548 -1.800 14.818 1.00 33.12 254 SER A N 1
ATOM 1952 C CA . SER A 1 254 ? 32.071 -2.727 15.836 1.00 33.12 254 SER A CA 1
ATOM 1953 C C . SER A 1 254 ? 31.895 -2.243 17.279 1.00 33.12 254 SER A C 1
ATOM 1955 O O . SER A 1 254 ? 32.082 -3.012 18.219 1.00 33.12 254 SER A O 1
ATOM 1957 N N . ARG A 1 255 ? 31.511 -0.976 17.485 1.00 37.59 255 ARG A N 1
ATOM 1958 C CA . ARG A 1 255 ? 31.339 -0.390 18.828 1.00 37.59 255 ARG A CA 1
ATOM 1959 C C . ARG A 1 255 ? 29.962 -0.661 19.452 1.00 37.59 255 ARG A C 1
ATOM 1961 O O . ARG A 1 255 ? 29.839 -0.582 20.669 1.00 37.59 255 ARG A O 1
ATOM 1968 N N . TRP A 1 256 ? 28.956 -0.992 18.640 1.00 47.12 256 TRP A N 1
ATOM 1969 C CA . TRP A 1 256 ? 27.554 -1.130 19.060 1.00 47.12 256 TRP A CA 1
ATOM 1970 C C . TRP A 1 256 ? 27.223 -2.522 19.630 1.00 47.12 256 TRP A C 1
ATOM 1972 O O . TRP A 1 256 ? 26.706 -2.621 20.745 1.00 47.12 256 TRP A O 1
ATOM 1982 N N . ASP A 1 257 ? 27.595 -3.600 18.930 1.00 42.06 257 ASP A N 1
ATOM 1983 C CA . ASP A 1 257 ? 27.228 -4.976 19.320 1.00 42.06 257 ASP A CA 1
ATOM 1984 C C . ASP A 1 257 ? 27.840 -5.426 20.658 1.00 42.06 257 ASP A C 1
ATOM 1986 O O . ASP A 1 257 ? 27.244 -6.204 21.407 1.00 42.06 257 ASP A O 1
ATOM 1990 N N . ALA A 1 258 ? 29.013 -4.899 21.017 1.00 41.53 258 ALA A N 1
ATOM 1991 C CA . ALA A 1 258 ? 29.721 -5.318 22.224 1.00 41.53 258 ALA A CA 1
ATOM 1992 C C . ALA A 1 258 ? 29.063 -4.836 23.534 1.00 41.53 258 ALA A C 1
ATOM 1994 O O . ALA A 1 258 ? 29.226 -5.488 24.568 1.00 41.53 258 ALA A O 1
ATOM 1995 N N . ARG A 1 259 ? 28.329 -3.710 23.514 1.00 46.47 259 ARG A N 1
ATOM 1996 C CA . ARG A 1 259 ? 27.785 -3.072 24.732 1.00 46.47 259 ARG A CA 1
ATOM 1997 C C . ARG A 1 259 ? 26.366 -3.568 25.069 1.00 46.47 259 ARG A C 1
ATOM 1999 O O . ARG A 1 259 ? 26.033 -3.678 26.246 1.00 46.47 259 ARG A O 1
ATOM 2006 N N . VAL A 1 260 ? 25.566 -3.948 24.065 1.00 47.56 260 VAL A N 1
ATOM 2007 C CA . VAL A 1 260 ? 24.164 -4.393 24.242 1.00 47.56 260 VAL A CA 1
ATOM 2008 C C . VAL A 1 260 ? 24.050 -5.896 24.550 1.00 47.56 260 VAL A C 1
ATOM 2010 O O . VAL A 1 260 ? 23.169 -6.309 25.298 1.00 47.56 260 VAL A O 1
ATOM 2013 N N . SER A 1 261 ? 24.979 -6.730 24.072 1.00 39.00 261 SER A N 1
ATOM 2014 C CA . SER A 1 261 ? 24.872 -8.199 24.158 1.00 39.00 261 SER A CA 1
ATOM 2015 C C . SER A 1 261 ? 25.069 -8.818 25.564 1.00 39.00 261 SER A C 1
ATOM 2017 O O . SER A 1 261 ? 24.966 -10.039 25.688 1.00 39.00 261 SER A O 1
ATOM 2019 N N . ARG A 1 262 ? 25.375 -8.052 26.627 1.00 36.34 262 ARG A N 1
ATOM 2020 C CA . ARG A 1 262 ? 25.757 -8.611 27.953 1.00 36.34 262 ARG A CA 1
ATOM 2021 C C . ARG A 1 262 ? 24.896 -8.204 29.155 1.00 36.34 262 ARG A C 1
ATOM 2023 O O . ARG A 1 262 ? 25.239 -8.582 30.273 1.00 36.34 262 ARG A O 1
ATOM 2030 N N . ARG A 1 263 ? 23.801 -7.459 28.987 1.00 43.03 263 ARG A N 1
ATOM 2031 C CA . ARG A 1 263 ? 22.945 -7.047 30.117 1.00 43.03 263 ARG A CA 1
ATOM 2032 C C . ARG A 1 263 ? 21.483 -7.383 29.843 1.00 43.03 263 ARG A C 1
ATOM 2034 O O . ARG A 1 263 ? 20.994 -7.160 28.744 1.00 43.03 263 ARG A O 1
ATOM 2041 N N . THR A 1 264 ? 20.789 -7.908 30.848 1.00 36.16 264 THR A N 1
ATOM 2042 C CA . THR A 1 264 ? 19.332 -8.088 30.846 1.00 36.16 264 THR A CA 1
ATOM 2043 C C . THR A 1 264 ? 18.694 -6.696 30.817 1.00 36.16 264 THR A C 1
ATOM 2045 O O . THR A 1 264 ? 18.721 -5.978 31.814 1.00 36.16 264 THR A O 1
ATOM 2048 N N . VAL A 1 265 ? 18.221 -6.260 29.647 1.00 40.34 265 VAL A N 1
ATOM 2049 C CA . VAL A 1 265 ? 17.762 -4.881 29.421 1.00 40.34 265 VAL A CA 1
ATOM 2050 C C . VAL A 1 265 ? 16.329 -4.704 29.926 1.00 40.34 265 VAL A C 1
ATOM 2052 O O . VAL A 1 265 ? 15.400 -5.315 29.404 1.00 40.34 265 VAL A O 1
ATOM 2055 N N . SER A 1 266 ? 16.139 -3.811 30.897 1.00 36.94 266 SER A N 1
ATOM 2056 C CA . SER A 1 266 ? 14.843 -3.168 31.145 1.00 36.94 266 SER A CA 1
ATOM 2057 C C . SER A 1 266 ? 14.576 -2.162 30.011 1.00 36.94 266 SER A C 1
ATOM 2059 O O . SER A 1 266 ? 15.327 -1.201 29.843 1.00 36.94 266 SER A O 1
ATOM 2061 N N . THR A 1 267 ? 13.563 -2.414 29.178 1.00 37.72 267 THR A N 1
ATOM 2062 C CA . THR A 1 267 ? 13.105 -1.567 28.049 1.00 37.72 267 THR A CA 1
ATOM 2063 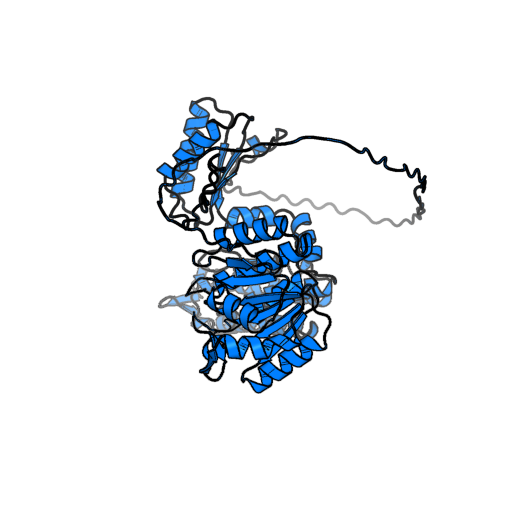C C . THR A 1 267 ? 11.776 -0.898 28.440 1.00 37.72 267 THR A C 1
ATOM 2065 O O . THR A 1 267 ? 10.991 -1.514 29.148 1.00 37.72 267 THR A O 1
ATOM 2068 N N . SER A 1 268 ? 11.378 0.322 28.056 1.00 43.00 268 SER A N 1
ATOM 2069 C CA . SER A 1 268 ? 11.930 1.431 27.252 1.00 43.00 268 SER A CA 1
ATOM 2070 C C . SER A 1 268 ? 10.972 2.639 27.395 1.00 43.00 268 SER A C 1
ATOM 2072 O O . SER A 1 268 ? 9.774 2.434 27.585 1.00 43.00 268 SER A O 1
ATOM 2074 N N . MET A 1 269 ? 11.451 3.880 27.237 1.00 40.06 269 MET A N 1
ATOM 2075 C CA . MET A 1 269 ? 10.618 5.076 27.004 1.00 40.06 269 MET A CA 1
ATOM 2076 C C . MET A 1 269 ? 10.839 5.533 25.561 1.00 40.06 269 MET A C 1
ATOM 2078 O O . MET A 1 269 ? 11.973 5.796 25.156 1.00 40.06 269 MET A O 1
ATOM 2082 N N . VAL A 1 270 ? 9.754 5.631 24.797 1.00 47.69 270 VAL A N 1
ATOM 2083 C CA . VAL A 1 270 ? 9.762 6.148 23.427 1.00 47.69 270 VAL A CA 1
ATOM 2084 C C . VAL A 1 270 ? 9.399 7.629 23.486 1.00 47.69 270 VAL A C 1
ATOM 2086 O O . VAL A 1 270 ? 8.280 7.977 23.854 1.00 47.69 270 VAL A O 1
ATOM 2089 N N . GLY A 1 271 ? 10.336 8.511 23.141 1.00 47.84 271 GLY A N 1
ATOM 2090 C CA . GLY A 1 271 ? 9.986 9.869 22.736 1.00 47.84 271 GLY A CA 1
ATOM 2091 C C . GLY A 1 271 ? 9.468 9.802 21.304 1.00 47.84 271 GLY A C 1
ATOM 2092 O O . GLY A 1 271 ? 10.177 9.326 20.430 1.00 47.84 271 GLY A O 1
ATOM 2093 N N . GLN A 1 272 ? 8.235 10.213 21.025 1.00 42.84 272 GLN A N 1
ATOM 2094 C CA . GLN A 1 272 ? 7.729 10.262 19.650 1.00 42.84 272 GLN A CA 1
ATOM 2095 C C . GLN A 1 272 ? 7.921 11.672 19.085 1.00 42.84 272 GLN A C 1
ATOM 2097 O O . GLN A 1 272 ? 7.296 12.632 19.521 1.00 42.84 272 GLN A O 1
ATOM 2102 N N . GLY A 1 273 ? 8.812 11.802 18.107 1.00 41.00 273 GLY A N 1
ATOM 2103 C CA . GLY A 1 273 ? 9.076 13.025 17.359 1.00 41.00 273 GLY A CA 1
ATOM 2104 C C . GLY A 1 273 ? 8.498 12.944 15.960 1.00 41.00 273 GLY A C 1
ATOM 2105 O O . GLY A 1 273 ? 9.239 12.803 15.006 1.00 41.00 273 GLY A O 1
ATOM 2106 N N . GLY A 1 274 ? 7.181 13.003 15.826 1.00 39.53 274 GLY A N 1
ATOM 2107 C CA . GLY A 1 274 ? 6.457 12.954 14.541 1.00 39.53 274 GLY A CA 1
ATOM 2108 C C . GLY A 1 274 ? 4.944 13.090 14.730 1.00 39.53 274 GLY A C 1
ATOM 2109 O O . GLY A 1 274 ? 4.232 13.543 13.837 1.00 39.53 274 GLY A O 1
ATOM 2110 N N . MET A 1 275 ? 4.500 12.787 15.951 1.00 39.59 275 MET A N 1
ATOM 2111 C CA . MET A 1 275 ? 3.240 13.166 16.580 1.00 39.59 275 MET A CA 1
ATOM 2112 C C . MET A 1 275 ? 3.575 13.521 18.035 1.00 39.59 275 MET A C 1
ATOM 2114 O O . MET A 1 275 ? 4.121 12.685 18.749 1.00 39.59 275 MET A O 1
ATOM 2118 N N . GLU A 1 276 ? 3.307 14.750 18.477 1.00 36.84 276 GLU A N 1
ATOM 2119 C CA . GLU A 1 276 ? 3.476 15.130 19.886 1.00 36.84 276 GLU A CA 1
ATOM 2120 C C . GLU A 1 276 ? 2.304 14.546 20.698 1.00 36.84 276 GLU A C 1
ATOM 2122 O O . GLU A 1 276 ? 1.276 15.189 20.889 1.00 36.84 276 GLU A O 1
ATOM 2127 N N . LEU A 1 277 ? 2.438 13.304 21.169 1.00 34.84 277 LEU A N 1
ATOM 2128 C CA . LEU A 1 277 ? 1.618 12.775 22.262 1.00 34.84 277 LEU A CA 1
ATOM 2129 C C . LEU A 1 277 ? 2.294 13.167 23.578 1.00 34.84 277 LEU A C 1
ATOM 2131 O O . LEU A 1 277 ? 2.985 12.373 24.212 1.00 34.84 277 LEU A O 1
ATOM 2135 N N . SER A 1 278 ? 2.126 14.426 23.983 1.00 34.44 278 SER A N 1
ATOM 2136 C CA . SER A 1 278 ? 2.423 14.793 25.366 1.00 34.44 278 SER A CA 1
ATOM 2137 C C . SER A 1 278 ? 1.449 14.041 26.278 1.00 34.44 278 SER A C 1
ATOM 2139 O O . SER A 1 278 ? 0.243 14.001 26.022 1.00 34.44 278 SER A O 1
ATOM 2141 N N . ALA A 1 279 ? 1.988 13.386 27.312 1.00 35.94 279 ALA A N 1
ATOM 2142 C CA . ALA A 1 279 ? 1.197 12.736 28.350 1.00 35.94 279 ALA A CA 1
ATOM 2143 C C . ALA A 1 279 ? 0.084 13.687 28.808 1.00 35.94 279 ALA A C 1
ATOM 2145 O O . ALA A 1 279 ? 0.347 14.869 29.026 1.00 35.94 279 ALA A O 1
ATOM 2146 N N . ALA A 1 280 ? -1.144 13.170 28.906 1.00 36.22 280 ALA A N 1
ATOM 2147 C CA . ALA A 1 280 ? -2.332 13.937 29.248 1.00 36.22 280 ALA A CA 1
ATOM 2148 C C . ALA A 1 280 ? -2.034 14.951 30.361 1.00 36.22 280 ALA A C 1
ATOM 2150 O O . ALA A 1 280 ? -1.732 14.578 31.496 1.00 36.22 280 ALA A O 1
ATOM 2151 N N . ASN A 1 281 ? -2.146 16.242 30.048 1.00 40.94 281 ASN A N 1
ATOM 2152 C CA . ASN A 1 281 ? -2.269 17.238 31.098 1.00 40.94 281 ASN A CA 1
ATOM 2153 C C . ASN A 1 281 ? -3.495 16.837 31.928 1.00 40.94 281 ASN A C 1
ATOM 2155 O O . ASN A 1 281 ? -4.552 16.540 31.363 1.00 40.94 281 ASN A O 1
ATOM 2159 N N . ALA A 1 282 ? -3.376 16.860 33.257 1.00 41.38 282 ALA A N 1
ATOM 2160 C CA . ALA A 1 282 ? -4.454 16.531 34.199 1.00 41.38 282 ALA A CA 1
ATOM 2161 C C . ALA A 1 282 ? -5.749 17.363 34.003 1.00 41.38 282 ALA A C 1
ATOM 2163 O O . ALA A 1 282 ? -6.741 17.142 34.687 1.00 41.38 282 ALA A O 1
ATOM 2164 N N . SER A 1 283 ? -5.751 18.317 33.068 1.00 41.84 283 SER A N 1
ATOM 2165 C CA . SER A 1 283 ? -6.852 19.205 32.713 1.00 41.84 283 SER A CA 1
ATOM 2166 C C . SER A 1 283 ? -7.802 18.685 31.623 1.00 41.84 283 SER A C 1
ATOM 2168 O O . SER A 1 283 ? -8.775 19.370 31.321 1.00 41.84 283 SER A O 1
ATOM 2170 N N . GLY A 1 284 ? -7.569 17.512 31.018 1.00 36.50 284 GLY A N 1
ATOM 2171 C CA . GLY A 1 284 ? -8.537 16.895 30.092 1.00 36.50 284 GLY A CA 1
ATOM 2172 C C . GLY A 1 284 ? -8.784 17.658 28.778 1.00 36.50 284 GLY A C 1
ATOM 2173 O O . GLY A 1 284 ? -9.786 17.416 28.103 1.00 36.50 284 GLY A O 1
ATOM 2174 N N . SER A 1 285 ? -7.893 18.577 28.397 1.00 34.00 285 SER A N 1
ATOM 2175 C CA . SER A 1 285 ? -7.969 19.277 27.109 1.00 34.00 285 SER A CA 1
ATOM 2176 C C . SER A 1 285 ? -7.628 18.340 25.938 1.00 34.00 285 SER A C 1
ATOM 2178 O O . SER A 1 285 ? -6.700 17.539 26.067 1.00 34.00 285 SER A O 1
ATOM 2180 N N . PRO A 1 286 ? -8.324 18.444 24.785 1.00 37.47 286 PRO A N 1
ATOM 2181 C CA . PRO A 1 286 ? -8.015 17.640 23.606 1.00 37.47 286 PRO A CA 1
ATOM 2182 C C . PRO A 1 286 ? -6.583 17.904 23.129 1.00 37.47 286 PRO A C 1
ATOM 2184 O O . PRO A 1 286 ? -6.172 19.058 22.992 1.00 37.47 286 PRO A O 1
ATOM 2187 N N . ILE A 1 287 ? -5.841 16.829 22.875 1.00 44.06 287 ILE A N 1
ATOM 2188 C CA . ILE A 1 287 ? -4.491 16.871 22.312 1.00 44.06 287 ILE A CA 1
ATOM 2189 C C . ILE A 1 287 ? -4.617 17.326 20.851 1.00 44.06 287 ILE A C 1
ATOM 2191 O O . ILE A 1 287 ? -5.230 16.643 20.036 1.00 44.06 287 ILE A O 1
ATOM 2195 N N . SER A 1 288 ? -4.078 18.501 20.525 1.00 35.03 288 SER A N 1
ATOM 2196 C CA . SER A 1 288 ? -4.011 19.016 19.153 1.00 35.03 288 SER A CA 1
ATOM 2197 C C . SER A 1 288 ? -2.899 18.291 18.392 1.00 35.03 288 SER A C 1
ATOM 2199 O O . SER A 1 288 ? -1.723 18.524 18.668 1.00 35.03 288 SER A O 1
ATOM 2201 N N . MET A 1 289 ? -3.248 17.437 17.427 1.00 38.59 289 MET A N 1
ATOM 2202 C CA . MET A 1 289 ? -2.277 16.761 16.559 1.00 38.59 289 MET A CA 1
ATOM 2203 C C . MET A 1 289 ? -1.837 17.683 15.410 1.00 38.59 289 MET A C 1
ATOM 2205 O O . MET A 1 289 ? -2.508 17.781 14.386 1.00 38.59 289 MET A O 1
ATOM 2209 N N . ASN A 1 290 ? -0.691 18.352 15.557 1.00 43.47 290 ASN A N 1
ATOM 2210 C CA . ASN A 1 290 ? -0.041 19.046 14.441 1.00 43.47 290 ASN A CA 1
ATOM 2211 C C . ASN A 1 290 ? 0.842 18.057 13.656 1.00 43.47 290 ASN A C 1
ATOM 2213 O O . ASN A 1 290 ? 1.516 17.239 14.289 1.00 43.47 290 ASN A O 1
ATOM 2217 N N . PRO A 1 291 ? 0.886 18.108 12.307 1.00 52.12 291 PRO A N 1
ATOM 2218 C CA . PRO A 1 291 ? 1.852 17.326 11.539 1.00 52.12 291 PRO A CA 1
ATOM 2219 C C . PRO A 1 291 ? 3.257 17.667 12.042 1.00 52.12 291 PRO A C 1
ATOM 2221 O O . PRO A 1 291 ? 3.637 18.839 12.051 1.00 52.12 291 PRO A O 1
ATOM 2224 N N . GLY A 1 292 ? 3.999 16.657 12.507 1.00 58.62 292 GLY A N 1
ATOM 2225 C CA . GLY A 1 292 ? 5.347 16.848 13.023 1.00 58.62 292 GLY A CA 1
ATOM 2226 C C . GLY A 1 292 ? 6.210 17.516 11.958 1.00 58.62 292 GLY A C 1
ATOM 2227 O O . GLY A 1 292 ? 6.490 16.920 10.920 1.00 58.62 292 GLY A O 1
ATOM 2228 N N . GLY A 1 293 ? 6.597 18.772 12.192 1.00 72.75 293 GLY A N 1
ATOM 2229 C CA . GLY A 1 293 ? 7.611 19.441 11.385 1.00 72.75 293 GLY A CA 1
ATOM 2230 C C . GLY A 1 293 ? 8.932 18.668 11.427 1.00 72.75 293 GLY A C 1
ATOM 2231 O O . GLY A 1 293 ? 9.078 17.695 12.171 1.00 72.75 293 GLY A O 1
ATOM 2232 N N . ALA A 1 294 ? 9.915 19.104 10.636 1.00 85.81 294 ALA A N 1
ATOM 2233 C CA . ALA A 1 294 ? 11.254 18.524 10.696 1.00 85.81 294 ALA A CA 1
ATOM 2234 C C . ALA A 1 294 ? 11.733 18.446 12.156 1.00 85.81 294 ALA A C 1
ATOM 2236 O O . ALA A 1 294 ? 11.575 19.406 12.916 1.00 85.81 294 ALA A O 1
ATOM 2237 N N . VAL A 1 295 ? 12.307 17.306 12.552 1.00 92.31 295 VAL A N 1
ATOM 2238 C CA . VAL A 1 295 ? 12.894 17.156 13.886 1.00 92.31 295 VAL A CA 1
ATOM 2239 C C . VAL A 1 295 ? 13.974 18.225 14.017 1.00 92.31 295 VAL A C 1
ATOM 2241 O O . VAL A 1 295 ? 14.921 18.250 13.237 1.00 92.31 295 VAL A O 1
ATOM 2244 N N . THR A 1 296 ? 13.808 19.145 14.965 1.00 95.00 296 THR A N 1
ATOM 2245 C CA . THR A 1 296 ? 14.792 20.199 15.234 1.00 95.00 296 THR A CA 1
ATOM 2246 C C . THR A 1 296 ? 15.676 19.800 16.408 1.00 95.00 296 THR A C 1
ATOM 2248 O O . THR A 1 296 ? 15.250 19.064 17.301 1.00 95.00 296 THR A O 1
ATOM 2251 N N . ARG A 1 297 ? 16.900 20.339 16.462 1.00 96.50 297 ARG A N 1
ATOM 2252 C CA . ARG A 1 297 ? 17.814 20.125 17.596 1.00 96.50 297 ARG A CA 1
ATOM 2253 C C . ARG A 1 297 ? 17.167 20.539 18.919 1.00 96.50 297 ARG A C 1
ATOM 2255 O O . ARG A 1 297 ? 17.253 19.809 19.898 1.00 96.50 297 ARG A O 1
ATOM 2262 N N . ALA A 1 298 ? 16.460 21.672 18.938 1.00 95.62 298 ALA A N 1
ATOM 2263 C CA . ALA A 1 298 ? 15.754 22.157 20.124 1.00 95.62 298 ALA A CA 1
ATOM 2264 C C . ALA A 1 298 ? 14.679 21.170 20.606 1.00 95.62 298 ALA A C 1
ATOM 2266 O O . ALA A 1 298 ? 14.592 20.896 21.802 1.00 95.62 298 ALA A O 1
ATOM 2267 N N . PHE A 1 299 ? 13.904 20.600 19.678 1.00 93.62 299 PHE A N 1
ATOM 2268 C CA . PHE A 1 299 ? 12.912 19.576 19.992 1.00 93.62 299 PHE A CA 1
ATOM 2269 C C . PHE A 1 299 ? 13.566 18.310 20.563 1.00 93.62 299 PHE A C 1
ATOM 2271 O O . PHE A 1 299 ? 13.200 17.885 21.656 1.00 93.62 299 PHE A O 1
ATOM 2278 N N . LEU A 1 300 ? 14.591 17.765 19.892 1.00 95.44 300 LEU A N 1
ATOM 2279 C CA . LEU A 1 300 ? 15.337 16.592 20.369 1.00 95.44 300 LEU A CA 1
ATOM 2280 C C . LEU A 1 300 ? 15.840 16.795 21.808 1.00 95.44 300 LEU A C 1
ATOM 2282 O O . LEU A 1 300 ? 15.646 15.936 22.664 1.00 95.44 300 LEU A O 1
ATOM 2286 N N . ARG A 1 301 ? 16.447 17.954 22.092 1.00 96.31 301 ARG A N 1
ATOM 2287 C CA . ARG A 1 301 ? 16.996 18.281 23.418 1.00 96.31 301 ARG A CA 1
ATOM 2288 C C . ARG A 1 301 ? 15.909 18.468 24.479 1.00 96.31 301 ARG A C 1
ATOM 2290 O O . ARG A 1 301 ? 16.101 18.041 25.618 1.00 96.31 301 ARG A O 1
ATOM 2297 N N . LYS A 1 302 ? 14.769 19.071 24.123 1.00 95.31 302 LYS A N 1
ATOM 2298 C CA . LYS A 1 302 ? 13.598 19.196 25.009 1.00 95.31 302 LYS A CA 1
ATOM 2299 C C . LYS A 1 302 ? 13.103 17.812 25.440 1.00 95.31 302 LYS A C 1
ATOM 2301 O O . LYS A 1 302 ? 12.965 17.575 26.641 1.00 95.31 302 LYS A O 1
ATOM 2306 N N . GLU A 1 303 ? 12.900 16.905 24.487 1.00 94.56 303 GLU A N 1
ATOM 2307 C CA . GLU A 1 303 ? 12.395 15.553 24.759 1.00 94.56 303 GLU A CA 1
ATOM 2308 C C . GLU A 1 303 ? 13.419 14.690 25.510 1.00 94.56 303 GLU A C 1
ATOM 2310 O O . GLU A 1 303 ? 13.069 14.011 26.476 1.00 94.56 303 GLU A O 1
ATOM 2315 N N . ALA A 1 304 ? 14.706 14.792 25.167 1.00 94.94 304 ALA A N 1
ATOM 2316 C CA . ALA A 1 304 ? 15.781 14.133 25.907 1.00 94.94 304 ALA A CA 1
ATOM 2317 C C . ALA A 1 304 ? 15.821 14.579 27.380 1.00 94.94 304 ALA A C 1
ATOM 2319 O O . ALA A 1 304 ? 15.911 13.756 28.292 1.00 94.94 304 ALA A O 1
ATOM 2320 N N . LYS A 1 305 ? 15.674 15.885 27.644 1.00 95.00 305 LYS A N 1
ATOM 2321 C CA . LYS A 1 305 ? 15.603 16.425 29.010 1.00 95.00 305 LYS A CA 1
ATOM 2322 C C . LYS A 1 305 ? 14.347 15.962 29.752 1.00 95.00 305 LYS A C 1
ATOM 2324 O O . LYS A 1 305 ? 14.402 15.760 30.965 1.00 95.00 305 LYS A O 1
ATOM 2329 N N . ALA A 1 306 ? 13.223 15.795 29.055 1.00 92.12 306 ALA A N 1
ATOM 2330 C CA . ALA A 1 306 ? 12.017 15.213 29.638 1.00 92.12 306 ALA A CA 1
ATOM 2331 C C . ALA A 1 306 ? 12.242 13.743 30.031 1.00 92.12 306 ALA A C 1
ATOM 2333 O O . ALA A 1 306 ? 11.886 13.355 31.143 1.00 92.12 306 ALA A O 1
ATOM 2334 N N . ALA A 1 307 ? 12.927 12.960 29.192 1.00 91.88 307 ALA A N 1
ATOM 2335 C CA . ALA A 1 307 ? 13.273 11.568 29.480 1.00 91.88 307 ALA A CA 1
ATOM 2336 C C . ALA A 1 307 ? 14.193 11.409 30.703 1.00 91.88 307 ALA A C 1
ATOM 2338 O O . ALA A 1 307 ? 14.090 10.428 31.442 1.00 91.88 307 ALA A O 1
ATOM 2339 N N . LEU A 1 308 ? 15.058 12.391 30.985 1.00 90.81 308 LEU A N 1
ATOM 2340 C CA . LEU A 1 308 ? 15.876 12.404 32.206 1.00 90.81 308 LEU A CA 1
ATOM 2341 C C . LEU A 1 308 ? 15.050 12.508 33.495 1.00 90.81 308 LEU A C 1
ATOM 2343 O O . LEU A 1 308 ? 15.514 12.064 34.541 1.00 90.81 308 LEU A O 1
ATOM 2347 N N . LYS A 1 309 ? 13.825 13.042 33.431 1.00 92.75 309 LYS A N 1
ATOM 2348 C CA . LYS A 1 309 ? 12.907 13.108 34.580 1.00 92.75 309 LYS A CA 1
ATOM 2349 C C . LYS A 1 309 ? 12.135 11.807 34.809 1.00 92.75 309 LYS A C 1
ATOM 2351 O O . LYS A 1 309 ? 11.425 11.695 35.807 1.00 92.75 309 LYS A O 1
ATOM 2356 N N . PHE A 1 310 ? 12.237 10.842 33.894 1.00 89.62 310 PHE A N 1
ATOM 2357 C CA . PHE A 1 310 ? 11.603 9.540 34.048 1.00 89.62 310 PHE A CA 1
ATOM 2358 C C . PHE A 1 310 ? 12.272 8.776 35.199 1.00 89.62 310 PHE A C 1
ATOM 2360 O O . PHE A 1 310 ? 13.489 8.586 35.191 1.00 89.62 310 PHE A O 1
ATOM 2367 N N . GLN A 1 311 ? 11.474 8.392 36.202 1.00 84.81 311 GLN A N 1
ATOM 2368 C CA . GLN A 1 311 ? 11.966 7.870 37.485 1.00 84.81 311 GLN A CA 1
ATOM 2369 C C . GLN A 1 311 ? 12.580 6.470 37.379 1.00 84.81 311 GLN A C 1
ATOM 2371 O O . GLN A 1 311 ? 13.507 6.155 38.121 1.00 84.81 311 GLN A O 1
ATOM 2376 N N . ALA A 1 312 ? 12.081 5.625 36.473 1.00 85.44 312 ALA A N 1
ATOM 2377 C CA . ALA A 1 312 ? 12.640 4.294 36.275 1.00 85.44 312 ALA A CA 1
ATOM 2378 C C . ALA A 1 312 ? 14.006 4.363 35.569 1.00 85.44 312 ALA A C 1
ATOM 2380 O O . ALA A 1 312 ? 14.287 5.287 34.801 1.00 85.44 312 ALA A O 1
ATOM 2381 N N . SER A 1 313 ? 14.855 3.359 35.805 1.00 86.56 313 SER A N 1
ATOM 2382 C CA . SER A 1 313 ? 16.158 3.240 35.147 1.00 86.56 313 SER A CA 1
ATOM 2383 C C . SER A 1 313 ? 15.977 3.068 33.635 1.00 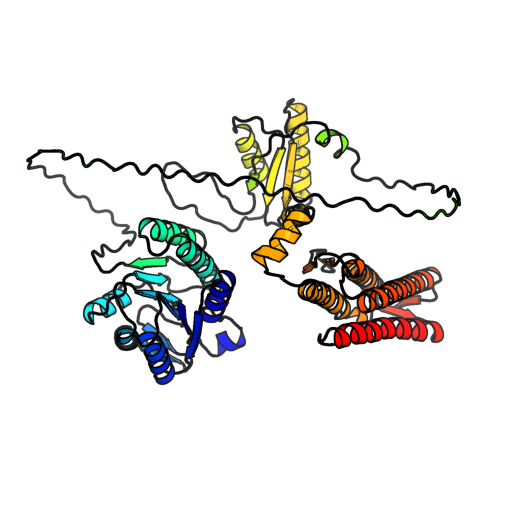86.56 313 SER A C 1
ATOM 2385 O O . SER A 1 313 ? 15.591 1.997 33.164 1.00 86.56 313 SER A O 1
ATOM 2387 N N . LEU A 1 314 ? 16.243 4.128 32.875 1.00 86.50 314 LEU A N 1
ATOM 2388 C CA . LEU A 1 314 ? 16.106 4.146 31.423 1.00 86.50 314 LEU A CA 1
ATOM 2389 C C . LEU A 1 314 ? 17.473 3.964 30.760 1.00 86.50 314 LEU A C 1
ATOM 2391 O O . LEU A 1 314 ? 18.173 4.947 30.566 1.00 86.50 314 LEU A O 1
ATOM 2395 N N . MET A 1 315 ? 17.838 2.740 30.380 1.00 93.25 315 MET A N 1
ATOM 2396 C CA . MET A 1 315 ? 19.112 2.498 29.681 1.00 93.25 315 MET A CA 1
ATOM 2397 C C . MET A 1 315 ? 19.077 2.913 28.204 1.00 93.25 315 MET A C 1
ATOM 2399 O O . MET A 1 315 ? 20.097 3.302 27.644 1.00 93.25 315 MET A O 1
ATOM 2403 N N . LEU A 1 316 ? 17.908 2.828 27.566 1.00 93.81 316 LEU A N 1
ATOM 2404 C CA . LEU A 1 316 ? 17.717 3.154 26.155 1.00 93.81 316 LEU A CA 1
ATOM 2405 C C . LEU A 1 316 ? 16.556 4.134 25.995 1.00 93.81 316 LEU A C 1
ATOM 2407 O O . LEU A 1 316 ? 15.429 3.849 26.408 1.00 93.81 316 LEU A O 1
ATOM 2411 N N . TRP A 1 317 ? 16.835 5.265 25.360 1.00 94.81 317 TRP A N 1
ATOM 2412 C CA . TRP A 1 317 ? 15.853 6.247 24.935 1.00 94.81 317 TRP A CA 1
ATOM 2413 C C . TRP A 1 317 ? 15.775 6.261 23.410 1.00 94.81 317 TRP A C 1
ATOM 2415 O O . TRP A 1 317 ? 16.785 6.432 22.730 1.00 94.81 317 TRP A O 1
ATOM 2425 N N . ILE A 1 318 ? 14.571 6.078 22.873 1.00 93.88 318 ILE A N 1
ATOM 2426 C CA . ILE A 1 318 ? 14.334 6.046 21.428 1.00 93.88 318 ILE A CA 1
ATOM 2427 C C . ILE A 1 318 ? 13.495 7.262 21.053 1.00 93.88 318 ILE A C 1
ATOM 2429 O O . ILE A 1 318 ? 12.367 7.384 21.528 1.00 93.88 318 ILE A O 1
ATOM 2433 N N . LEU A 1 319 ? 14.008 8.123 20.173 1.00 94.19 319 LEU A N 1
ATOM 2434 C CA . LEU A 1 319 ? 13.207 9.112 19.462 1.00 94.19 319 LEU A CA 1
ATOM 2435 C C . LEU A 1 319 ? 12.591 8.470 18.207 1.00 94.19 319 LEU A C 1
ATOM 2437 O O . LEU A 1 319 ? 13.255 8.374 17.179 1.00 94.19 319 LEU A O 1
ATOM 2441 N N . ALA A 1 320 ? 11.332 8.043 18.265 1.00 91.50 320 ALA A N 1
ATOM 2442 C CA . ALA A 1 320 ? 10.608 7.500 17.118 1.00 91.50 320 ALA A CA 1
ATOM 2443 C C . ALA A 1 320 ? 9.957 8.621 16.286 1.00 91.50 320 ALA A C 1
ATOM 2445 O O . ALA A 1 320 ? 9.165 9.401 16.808 1.00 91.50 320 ALA A O 1
ATOM 2446 N N . THR A 1 321 ? 10.251 8.708 14.991 1.00 89.69 321 THR A N 1
ATOM 2447 C CA . THR A 1 321 ? 9.780 9.766 14.088 1.00 89.69 321 THR A CA 1
ATOM 2448 C C . THR A 1 321 ? 9.167 9.205 12.808 1.00 89.69 321 THR A C 1
ATOM 2450 O O . THR A 1 321 ? 9.604 8.187 12.285 1.00 89.69 321 THR A O 1
ATOM 2453 N N . THR A 1 322 ? 8.159 9.884 12.265 1.00 84.44 322 THR A N 1
ATOM 2454 C CA . THR A 1 322 ? 7.642 9.628 10.909 1.00 84.44 322 THR A CA 1
ATOM 2455 C C . THR A 1 322 ? 8.369 10.451 9.842 1.00 84.44 322 THR A C 1
ATOM 2457 O O . THR A 1 322 ? 8.123 10.264 8.650 1.00 84.44 322 THR A O 1
ATOM 2460 N N . ALA A 1 323 ? 9.274 11.354 10.241 1.00 85.44 323 ALA A N 1
ATOM 2461 C CA . ALA A 1 323 ? 10.088 12.128 9.316 1.00 85.44 323 ALA A CA 1
ATOM 2462 C C . ALA A 1 323 ? 11.062 11.224 8.541 1.00 85.44 323 ALA A C 1
ATOM 2464 O O . ALA A 1 323 ? 11.450 10.144 8.993 1.00 85.44 323 ALA A O 1
ATOM 2465 N N . ARG A 1 324 ? 11.481 11.686 7.356 1.00 82.06 324 ARG A N 1
ATOM 2466 C CA . ARG A 1 324 ? 12.541 11.025 6.581 1.00 82.06 324 ARG A CA 1
ATOM 2467 C C . ARG A 1 324 ? 13.847 11.010 7.384 1.00 82.06 324 ARG A C 1
ATOM 2469 O O . ARG A 1 324 ? 14.083 11.894 8.205 1.00 82.06 324 ARG A O 1
ATOM 2476 N N . ARG A 1 325 ? 14.711 10.031 7.095 1.00 86.31 325 ARG A N 1
ATOM 2477 C CA . ARG A 1 325 ? 16.075 9.983 7.641 1.00 86.31 325 ARG A CA 1
ATOM 2478 C C . ARG A 1 325 ? 16.791 11.304 7.378 1.00 86.31 325 ARG A C 1
ATOM 2480 O O . ARG A 1 325 ? 16.871 11.745 6.234 1.00 86.31 325 ARG A O 1
ATOM 2487 N N . ASP A 1 326 ? 17.329 11.894 8.437 1.00 91.12 326 ASP A N 1
ATOM 2488 C CA . ASP A 1 326 ? 18.114 13.122 8.380 1.00 91.12 326 ASP A CA 1
ATOM 2489 C C . ASP A 1 326 ? 19.420 12.903 9.148 1.00 91.12 326 ASP A C 1
ATOM 2491 O O . ASP A 1 326 ? 19.418 12.677 10.360 1.00 91.12 326 ASP A O 1
ATOM 2495 N N . ALA A 1 327 ? 20.544 12.974 8.432 1.00 92.50 327 ALA A N 1
ATOM 2496 C CA . ALA A 1 327 ? 21.873 12.796 9.011 1.00 92.50 327 ALA A CA 1
ATOM 2497 C C . ALA A 1 327 ? 22.173 13.825 10.114 1.00 92.50 327 ALA A C 1
ATOM 2499 O O . ALA A 1 327 ? 22.927 13.531 11.038 1.00 92.50 327 ALA A O 1
ATOM 2500 N N . ARG A 1 328 ? 21.548 15.010 10.065 1.00 96.19 328 ARG A N 1
ATOM 2501 C CA . ARG A 1 328 ? 21.693 16.035 11.108 1.00 96.19 328 ARG A CA 1
ATOM 2502 C C . ARG A 1 328 ? 21.056 15.591 12.417 1.00 96.19 328 ARG A C 1
ATOM 2504 O O . ARG A 1 328 ? 21.632 15.820 13.472 1.00 96.19 328 ARG A O 1
ATOM 2511 N N . VAL A 1 329 ? 19.898 14.929 12.353 1.00 95.19 329 VAL A N 1
ATOM 2512 C CA . VAL A 1 329 ? 19.221 14.405 13.548 1.00 95.19 329 VAL A CA 1
ATOM 2513 C C . VAL A 1 329 ? 20.070 13.321 14.198 1.00 95.19 329 VAL A C 1
ATOM 2515 O O . VAL A 1 329 ? 20.227 13.339 15.415 1.00 95.19 329 VAL A O 1
ATOM 2518 N N . GLN A 1 330 ? 20.667 12.434 13.397 1.00 94.81 330 GLN A N 1
ATOM 2519 C CA . GLN A 1 330 ? 21.601 11.430 13.907 1.00 94.81 330 GLN A CA 1
ATOM 2520 C C . GLN A 1 330 ? 22.821 12.083 14.570 1.00 94.81 330 GLN A C 1
ATOM 2522 O O . GLN A 1 330 ? 23.143 11.733 15.699 1.00 94.81 330 GLN A O 1
ATOM 2527 N N . ALA A 1 331 ? 23.426 13.092 13.935 1.00 97.19 331 ALA A N 1
ATOM 2528 C CA . ALA A 1 331 ? 24.550 13.822 14.521 1.00 97.19 331 ALA A CA 1
ATOM 2529 C C . ALA A 1 331 ? 24.188 14.463 15.874 1.00 97.19 331 ALA A C 1
ATOM 2531 O O . ALA A 1 331 ? 24.964 14.393 16.820 1.00 97.19 331 ALA A O 1
ATOM 2532 N N . TRP A 1 332 ? 22.987 15.033 16.019 1.00 98.12 332 TRP A N 1
ATOM 2533 C CA . TRP A 1 332 ? 22.548 15.589 17.306 1.00 98.12 332 TRP A CA 1
ATOM 2534 C C . TRP A 1 332 ? 22.275 14.526 18.375 1.00 98.12 332 TRP A C 1
ATOM 2536 O O . TRP A 1 332 ? 22.400 14.819 19.563 1.00 98.12 332 TRP A O 1
ATOM 2546 N N . VAL A 1 333 ? 21.861 13.321 17.975 1.00 97.06 333 VAL A N 1
ATOM 2547 C CA . VAL A 1 333 ? 21.730 12.172 18.882 1.00 97.06 333 VAL A CA 1
ATOM 2548 C C . VAL A 1 333 ? 23.108 11.701 19.345 1.00 97.06 333 VAL A C 1
ATOM 2550 O O . VAL A 1 333 ? 23.270 11.390 20.521 1.00 97.06 333 VAL A O 1
ATOM 2553 N N . ASP A 1 334 ? 24.103 11.704 18.459 1.00 97.31 334 ASP A N 1
ATOM 2554 C CA . ASP A 1 334 ? 25.479 11.345 18.803 1.00 97.31 334 ASP A CA 1
ATOM 2555 C C . ASP A 1 334 ? 26.082 12.361 19.791 1.00 97.31 334 ASP A C 1
ATOM 2557 O O . ASP A 1 334 ? 26.585 11.962 20.837 1.00 97.31 334 ASP A O 1
ATOM 2561 N N . GLU A 1 335 ? 25.906 13.666 19.550 1.00 98.19 335 GLU A N 1
ATOM 2562 C CA . GLU A 1 335 ? 26.273 14.722 20.513 1.00 98.19 335 GLU A CA 1
ATOM 2563 C C . GLU A 1 335 ? 25.586 14.531 21.879 1.00 98.19 335 GLU A C 1
ATOM 2565 O O . GLU A 1 335 ? 26.199 14.707 22.930 1.00 98.19 335 GLU A O 1
ATOM 2570 N N . LEU A 1 336 ? 24.294 14.177 21.881 1.00 97.88 336 LEU A N 1
ATOM 2571 C CA . LEU A 1 336 ? 23.541 13.928 23.112 1.00 97.88 336 LEU A CA 1
ATOM 2572 C C . LEU A 1 336 ? 24.105 12.724 23.883 1.00 97.88 336 LEU A C 1
ATOM 2574 O O . LEU A 1 336 ? 24.157 12.760 25.111 1.00 97.88 336 LEU A O 1
ATOM 2578 N N . ASN A 1 337 ? 24.530 11.678 23.173 1.00 97.81 337 ASN A N 1
ATOM 2579 C CA . ASN A 1 337 ? 25.172 10.512 23.771 1.00 97.81 337 ASN A CA 1
ATOM 2580 C C . ASN A 1 337 ? 26.537 10.850 24.374 1.00 97.81 337 ASN A C 1
ATOM 2582 O O . ASN A 1 337 ? 26.827 10.389 25.474 1.00 97.81 337 ASN A O 1
ATOM 2586 N N . GLU A 1 338 ? 27.349 11.666 23.698 1.00 97.75 338 GLU A N 1
ATOM 2587 C CA . GLU A 1 338 ? 28.634 12.135 24.232 1.00 97.75 338 GLU A CA 1
ATOM 2588 C C . GLU A 1 338 ? 28.445 12.947 25.519 1.00 97.75 338 GLU A C 1
ATOM 2590 O O . GLU A 1 338 ? 29.165 12.755 26.496 1.00 97.75 338 GLU A O 1
ATOM 2595 N N . GLU A 1 339 ? 27.441 13.825 25.563 1.00 97.56 339 GLU A N 1
ATOM 2596 C CA . GLU A 1 339 ? 27.103 14.574 26.776 1.00 97.56 339 GLU A CA 1
ATOM 2597 C C . GLU A 1 339 ? 26.633 13.663 27.913 1.00 97.56 339 GLU A C 1
ATOM 2599 O O . GLU A 1 339 ? 27.071 13.823 29.050 1.00 97.56 339 GLU A O 1
ATOM 2604 N N . TRP A 1 340 ? 25.770 12.686 27.624 1.00 96.38 340 TRP A N 1
ATOM 2605 C CA . TRP A 1 340 ? 25.330 11.716 28.626 1.00 96.38 340 TRP A CA 1
ATOM 2606 C C . TRP A 1 340 ? 26.483 10.856 29.149 1.00 96.38 340 TRP A C 1
ATOM 2608 O O . TRP A 1 340 ? 26.532 10.610 30.352 1.00 96.38 340 TRP A O 1
ATOM 2618 N N . GLU A 1 341 ? 27.427 10.458 28.293 1.00 95.88 341 GLU A N 1
ATOM 2619 C CA . GLU A 1 341 ? 28.633 9.725 28.698 1.00 95.88 341 GLU A CA 1
ATOM 2620 C C . GLU A 1 341 ? 29.551 10.600 29.571 1.00 95.88 341 GLU A C 1
ATOM 2622 O O . GLU A 1 341 ? 30.005 10.148 30.620 1.00 95.88 341 GLU A O 1
ATOM 2627 N N . ASN A 1 342 ? 29.752 11.874 29.216 1.00 97.56 342 ASN A N 1
ATOM 2628 C CA . ASN A 1 342 ? 30.537 12.825 30.017 1.00 97.56 342 ASN A CA 1
ATOM 2629 C C . ASN A 1 342 ? 29.907 13.132 31.387 1.00 97.56 342 ASN A C 1
ATOM 2631 O O . ASN A 1 342 ? 30.617 13.441 32.343 1.00 97.56 342 ASN A O 1
ATOM 2635 N N . GLU A 1 343 ? 28.580 13.053 31.489 1.00 96.94 343 GLU A N 1
ATOM 2636 C CA . GLU A 1 343 ? 27.824 13.220 32.735 1.00 96.94 343 GLU A CA 1
ATOM 2637 C C . GLU A 1 343 ? 27.644 11.903 33.520 1.00 96.94 343 GLU A C 1
ATOM 2639 O O . GLU A 1 343 ? 26.856 11.866 34.468 1.00 96.94 343 GLU A O 1
ATOM 2644 N N . ASP A 1 344 ? 28.343 10.829 33.128 1.00 95.88 344 ASP A N 1
ATOM 2645 C CA . ASP A 1 344 ? 28.271 9.483 33.722 1.00 95.88 344 ASP A CA 1
ATOM 2646 C C . ASP A 1 344 ? 26.831 8.941 33.823 1.00 95.88 344 ASP A C 1
ATOM 2648 O O . ASP A 1 344 ? 26.411 8.302 34.793 1.00 95.88 344 ASP A O 1
ATOM 2652 N N . ARG A 1 345 ? 26.013 9.231 32.804 1.00 92.44 345 ARG A N 1
ATOM 2653 C CA . ARG A 1 345 ? 24.649 8.712 32.697 1.00 92.44 345 ARG A CA 1
ATOM 2654 C C . ARG A 1 345 ? 24.680 7.366 31.979 1.00 92.44 345 ARG A C 1
ATOM 2656 O O . ARG A 1 345 ? 25.035 7.293 30.808 1.00 92.44 345 ARG A O 1
ATOM 2663 N N . ASP A 1 346 ? 24.194 6.309 32.632 1.00 92.00 346 ASP A N 1
ATOM 2664 C CA . ASP A 1 346 ? 24.029 4.974 32.022 1.00 92.00 346 ASP A CA 1
ATOM 2665 C C . ASP A 1 346 ? 22.804 4.923 31.083 1.00 92.00 346 ASP A C 1
ATOM 2667 O O . ASP A 1 346 ? 21.829 4.210 31.334 1.00 92.00 346 ASP A O 1
ATOM 2671 N N . ARG A 1 347 ? 22.800 5.766 30.039 1.00 92.31 347 ARG A N 1
ATOM 2672 C CA . ARG A 1 347 ? 21.713 5.894 29.058 1.00 92.31 347 ARG A CA 1
ATOM 2673 C C . ARG A 1 347 ? 22.261 6.085 27.645 1.00 92.31 347 ARG A C 1
ATOM 2675 O O . ARG A 1 347 ? 23.261 6.765 27.457 1.00 92.31 347 ARG A O 1
ATOM 2682 N N . ILE A 1 348 ? 21.558 5.548 26.650 1.00 95.62 348 ILE A N 1
ATOM 2683 C CA . ILE A 1 348 ? 21.853 5.739 25.224 1.00 95.62 348 ILE A CA 1
ATOM 2684 C C . ILE A 1 348 ? 20.608 6.282 24.525 1.00 95.62 348 ILE A C 1
ATOM 2686 O O . ILE A 1 348 ? 19.511 5.752 24.686 1.00 95.62 348 ILE A O 1
ATOM 2690 N N . ALA A 1 349 ? 20.781 7.338 23.744 1.00 96.44 349 ALA A N 1
ATOM 2691 C CA . ALA A 1 349 ? 19.809 7.898 22.826 1.00 96.44 349 ALA A CA 1
ATOM 2692 C C . ALA A 1 349 ? 19.971 7.283 21.431 1.00 96.44 349 ALA A C 1
ATOM 2694 O O . ALA A 1 349 ? 21.081 7.187 20.907 1.00 96.44 349 ALA A O 1
ATOM 2695 N N . ILE A 1 350 ? 18.856 6.924 20.799 1.00 95.75 350 ILE A N 1
ATOM 2696 C CA . ILE A 1 350 ? 18.786 6.594 19.372 1.00 95.75 350 ILE A CA 1
ATOM 2697 C C . ILE A 1 350 ? 17.599 7.289 18.722 1.00 95.75 350 ILE A C 1
ATOM 2699 O O . ILE A 1 350 ? 16.621 7.609 19.391 1.00 95.75 350 ILE A O 1
ATOM 2703 N N . VAL A 1 351 ? 17.658 7.482 17.408 1.00 94.50 351 VAL A N 1
ATOM 2704 C CA . VAL A 1 351 ? 16.511 7.913 16.607 1.00 94.50 351 VAL A CA 1
ATOM 2705 C C . VAL A 1 351 ? 16.063 6.763 15.714 1.00 94.50 351 VAL A C 1
ATOM 2707 O O . VAL A 1 351 ? 16.874 6.144 15.031 1.00 94.50 351 VAL A O 1
ATOM 2710 N N . TRP A 1 352 ? 14.767 6.468 15.726 1.00 93.19 352 TRP A N 1
ATOM 2711 C CA . TRP A 1 352 ? 14.131 5.539 14.798 1.00 93.19 352 TRP A CA 1
ATOM 2712 C C . TRP A 1 352 ? 13.195 6.328 13.902 1.00 93.19 352 TRP A C 1
ATOM 2714 O O . TRP A 1 352 ? 12.237 6.919 14.385 1.00 93.19 352 TRP A O 1
ATOM 2724 N N . THR A 1 353 ? 13.424 6.333 12.597 1.00 89.94 353 THR A N 1
ATOM 2725 C CA . THR A 1 353 ? 12.368 6.718 11.662 1.00 89.94 353 THR A CA 1
ATOM 2726 C C . THR A 1 353 ? 11.366 5.575 11.521 1.00 89.94 353 THR A C 1
ATOM 2728 O O . THR A 1 353 ? 11.612 4.441 11.942 1.00 89.94 353 THR A O 1
ATOM 2731 N N . TRP A 1 354 ? 10.236 5.849 10.874 1.00 83.81 354 TRP A N 1
ATOM 2732 C CA . TRP A 1 354 ? 9.251 4.829 10.528 1.00 83.81 354 TRP A CA 1
ATOM 2733 C C . TRP A 1 354 ? 9.884 3.638 9.789 1.00 83.81 354 TRP A C 1
ATOM 2735 O O . TRP A 1 354 ? 9.476 2.496 9.991 1.00 83.81 354 TRP A O 1
ATOM 2745 N N . TYR A 1 355 ? 10.946 3.876 9.013 1.00 79.81 355 TYR A N 1
ATOM 2746 C CA . TYR A 1 355 ? 11.680 2.819 8.322 1.00 79.81 355 TYR A CA 1
ATOM 2747 C C . TYR A 1 355 ? 12.502 1.940 9.262 1.00 79.81 355 TYR A C 1
ATOM 2749 O O . TYR A 1 355 ? 12.507 0.728 9.069 1.00 79.81 355 TYR A O 1
ATOM 2757 N N . GLU A 1 356 ? 13.175 2.491 10.279 1.00 84.62 356 GLU A N 1
ATOM 2758 C CA . GLU A 1 356 ? 13.835 1.675 11.307 1.00 84.62 356 GLU A CA 1
ATOM 2759 C C . GLU A 1 356 ? 12.809 0.868 12.091 1.00 84.62 356 GLU A C 1
ATOM 2761 O O . GLU A 1 356 ? 13.042 -0.316 12.313 1.00 84.62 356 GLU A O 1
ATOM 2766 N N . CYS A 1 357 ? 11.664 1.463 12.444 1.00 84.81 357 CYS A N 1
ATOM 2767 C CA . CYS A 1 357 ? 10.579 0.744 13.110 1.00 84.81 357 CYS A CA 1
ATOM 2768 C C . CYS A 1 357 ? 10.114 -0.443 12.260 1.00 84.81 357 CYS A C 1
ATOM 2770 O O . CYS A 1 357 ? 10.120 -1.576 12.735 1.00 84.81 357 CYS A O 1
ATOM 2772 N N . ILE A 1 358 ? 9.775 -0.207 10.987 1.00 79.31 358 ILE A N 1
ATOM 2773 C CA . ILE A 1 358 ? 9.370 -1.271 10.064 1.00 79.31 358 ILE A CA 1
ATOM 2774 C C . ILE A 1 358 ? 10.484 -2.302 9.916 1.00 79.31 358 ILE A C 1
ATOM 2776 O O . ILE A 1 358 ? 10.212 -3.493 10.000 1.00 79.31 358 ILE A O 1
ATOM 2780 N N . SER A 1 359 ? 11.730 -1.877 9.697 1.00 79.00 359 SER A N 1
ATOM 2781 C CA . SER A 1 359 ? 12.869 -2.779 9.513 1.00 79.00 359 SER A CA 1
ATOM 2782 C C . SER A 1 359 ? 13.105 -3.648 10.746 1.00 79.00 359 SER A C 1
ATOM 2784 O O . SER A 1 359 ? 13.378 -4.837 10.601 1.00 79.00 359 SER A O 1
ATOM 2786 N N . HIS A 1 360 ? 12.978 -3.073 11.941 1.00 84.19 360 HIS A N 1
ATOM 2787 C CA . HIS A 1 360 ? 13.123 -3.775 13.208 1.00 84.19 360 HIS A CA 1
ATOM 2788 C C . HIS A 1 360 ? 11.979 -4.765 13.424 1.00 84.19 360 HIS A C 1
ATOM 2790 O O . HIS A 1 360 ? 12.233 -5.942 13.651 1.00 84.19 360 HIS A O 1
ATOM 2796 N N . LEU A 1 361 ? 10.721 -4.347 13.249 1.00 81.12 361 LEU A N 1
ATOM 2797 C CA . LEU A 1 361 ? 9.571 -5.262 13.292 1.00 81.12 361 LEU A CA 1
ATOM 2798 C C . LEU A 1 361 ? 9.735 -6.392 12.267 1.00 81.12 361 LEU A C 1
ATOM 2800 O O . LEU A 1 361 ? 9.469 -7.561 12.544 1.00 81.12 361 LEU A O 1
ATOM 2804 N N . ASN A 1 362 ? 10.284 -6.054 11.103 1.00 75.88 362 ASN A N 1
ATOM 2805 C CA . ASN A 1 362 ? 10.572 -6.997 10.045 1.00 75.88 362 ASN A CA 1
ATOM 2806 C C . ASN A 1 362 ? 11.778 -7.913 10.295 1.00 75.88 362 ASN A C 1
ATOM 2808 O O . ASN A 1 362 ? 11.961 -8.855 9.520 1.00 75.88 362 ASN A O 1
ATOM 2812 N N . SER A 1 363 ? 12.585 -7.681 11.331 1.00 78.56 363 SER A N 1
ATOM 2813 C CA . SER A 1 363 ? 13.648 -8.607 11.735 1.00 78.56 363 SER A CA 1
ATOM 2814 C C . SER A 1 363 ? 13.161 -9.717 12.668 1.00 78.56 363 SER A C 1
ATOM 2816 O O . SER A 1 363 ? 13.969 -10.542 13.082 1.00 78.56 363 SER A O 1
ATOM 2818 N N . PHE A 1 364 ? 11.859 -9.773 12.978 1.00 83.00 364 PHE A N 1
ATOM 2819 C CA . PHE A 1 364 ? 11.248 -10.831 13.786 1.00 83.00 364 PHE A CA 1
ATOM 2820 C C . PHE A 1 364 ? 10.399 -11.769 12.908 1.00 83.00 364 PHE A C 1
ATOM 2822 O O . PHE A 1 364 ? 9.213 -11.503 12.699 1.00 83.00 364 PHE A O 1
ATOM 2829 N N . PRO A 1 365 ? 10.953 -12.898 12.415 1.00 77.75 365 PRO A N 1
ATOM 2830 C CA . PRO A 1 365 ? 10.222 -13.826 11.549 1.00 77.75 365 PRO A CA 1
ATOM 2831 C C . PRO A 1 365 ? 8.929 -14.351 12.174 1.00 77.75 365 PRO A C 1
ATOM 2833 O O . PRO A 1 365 ? 7.942 -14.530 11.473 1.00 77.75 365 PRO A O 1
ATOM 2836 N N . THR A 1 366 ? 8.906 -14.573 13.491 1.00 80.00 366 THR A N 1
ATOM 2837 C CA . THR A 1 366 ? 7.702 -15.032 14.199 1.00 80.00 366 THR A CA 1
ATOM 2838 C C . THR A 1 366 ? 6.588 -13.990 14.160 1.00 80.00 366 THR A C 1
ATOM 2840 O O . THR A 1 366 ? 5.447 -14.350 13.896 1.00 80.00 366 THR A O 1
ATOM 2843 N N . LEU A 1 367 ? 6.914 -12.706 14.358 1.00 81.44 367 LEU A N 1
ATOM 2844 C CA . LEU A 1 367 ? 5.934 -11.619 14.279 1.00 81.44 367 LEU A CA 1
ATOM 2845 C C . LEU A 1 367 ? 5.411 -11.453 12.851 1.00 81.44 367 LEU A C 1
ATOM 2847 O O . LEU A 1 367 ? 4.217 -11.257 12.661 1.00 81.44 367 LEU A O 1
ATOM 2851 N N . GLN A 1 368 ? 6.288 -11.571 11.850 1.00 78.88 368 GLN A N 1
ATOM 2852 C CA . GLN A 1 368 ? 5.867 -11.574 10.450 1.00 78.88 368 GLN A CA 1
ATOM 2853 C C . GLN A 1 368 ? 4.921 -12.732 10.156 1.00 78.88 368 GLN A C 1
ATOM 2855 O O . GLN A 1 368 ? 3.838 -12.492 9.640 1.00 78.88 368 GLN A O 1
ATOM 2860 N N . ARG A 1 369 ? 5.294 -13.969 10.505 1.00 76.31 369 ARG A N 1
ATOM 2861 C CA . ARG A 1 369 ? 4.430 -15.139 10.290 1.00 76.31 369 ARG A CA 1
ATOM 2862 C C . ARG A 1 369 ? 3.075 -14.949 10.953 1.00 76.31 369 ARG A C 1
ATOM 2864 O O . ARG A 1 369 ? 2.075 -15.109 10.273 1.00 76.31 369 ARG A O 1
ATOM 2871 N N . TRP A 1 370 ? 3.060 -14.525 12.217 1.00 84.12 370 TRP A N 1
ATOM 2872 C CA . TRP A 1 370 ? 1.836 -14.198 12.944 1.00 84.12 370 TRP A CA 1
ATOM 2873 C C . TRP A 1 370 ? 0.993 -13.153 12.202 1.00 84.12 370 TRP A C 1
ATOM 2875 O O . TRP A 1 370 ? -0.179 -13.381 11.939 1.00 84.12 370 TRP A O 1
ATOM 2885 N N . TYR A 1 371 ? 1.594 -12.041 11.774 1.00 78.62 371 TYR A N 1
ATOM 2886 C CA . TYR A 1 371 ? 0.888 -10.993 11.037 1.00 78.62 371 TYR A CA 1
ATOM 2887 C C . TYR A 1 371 ? 0.293 -11.507 9.717 1.00 78.62 371 TYR A C 1
ATOM 2889 O O . TYR A 1 371 ? -0.865 -11.241 9.406 1.00 78.62 371 TYR A O 1
ATOM 2897 N N . TYR A 1 372 ? 1.047 -12.285 8.942 1.00 75.25 372 TYR A N 1
ATOM 2898 C CA . TYR A 1 372 ? 0.537 -12.832 7.685 1.00 75.25 372 TYR A CA 1
ATOM 2899 C C . TYR A 1 372 ? -0.539 -13.906 7.896 1.00 75.25 372 TYR A C 1
ATOM 2901 O O . TYR A 1 372 ? -1.528 -13.915 7.167 1.00 75.25 372 TYR A O 1
ATOM 2909 N N . GLN A 1 373 ? -0.376 -14.774 8.894 1.00 70.38 373 GLN A N 1
ATOM 2910 C CA . GLN A 1 373 ? -1.316 -15.856 9.198 1.00 70.38 373 GLN A CA 1
ATOM 2911 C C . GLN A 1 373 ? -2.615 -15.338 9.815 1.00 70.38 373 GLN A C 1
ATOM 2913 O O . GLN A 1 373 ? -3.693 -15.717 9.369 1.00 70.38 373 GLN A O 1
ATOM 2918 N N . ASP A 1 374 ? -2.519 -14.446 10.800 1.00 73.38 374 ASP A N 1
ATOM 2919 C CA . ASP A 1 374 ? -3.656 -14.078 11.645 1.00 73.38 374 ASP A CA 1
ATOM 2920 C C . ASP A 1 374 ? -4.277 -12.729 11.258 1.00 73.38 374 ASP A C 1
ATOM 2922 O O . ASP A 1 374 ? -5.470 -12.528 11.476 1.00 73.38 374 ASP A O 1
ATOM 2926 N N . VAL A 1 375 ? -3.507 -11.807 10.657 1.00 71.19 375 VAL A N 1
ATOM 2927 C CA . VAL A 1 375 ? -4.016 -10.483 10.243 1.00 71.19 375 VAL A CA 1
ATOM 2928 C C . VAL A 1 375 ? -4.342 -10.445 8.754 1.00 71.19 375 VAL A C 1
ATOM 2930 O O . VAL A 1 375 ? -5.453 -10.080 8.385 1.00 71.19 375 VAL A O 1
ATOM 2933 N N . ILE A 1 376 ? -3.402 -10.841 7.890 1.00 68.31 376 ILE A N 1
ATOM 2934 C CA . ILE A 1 376 ? -3.653 -10.910 6.435 1.00 68.31 376 ILE A CA 1
ATOM 2935 C C . ILE A 1 376 ? -4.490 -12.153 6.079 1.00 68.31 376 ILE A C 1
ATOM 2937 O O . ILE A 1 376 ? -5.111 -12.188 5.021 1.00 68.31 376 ILE A O 1
ATOM 2941 N N . GLN A 1 377 ? -4.570 -13.140 6.981 1.00 72.88 377 GLN A N 1
ATOM 2942 C CA . GLN A 1 377 ? -5.281 -14.405 6.775 1.00 72.88 377 GLN A CA 1
ATOM 2943 C C . GLN A 1 377 ? -4.751 -15.214 5.585 1.00 72.88 377 GLN A C 1
ATOM 2945 O O . GLN A 1 377 ? -5.515 -15.853 4.864 1.00 72.88 377 GLN A O 1
ATOM 2950 N N . VAL A 1 378 ? -3.433 -15.222 5.394 1.00 71.69 378 VAL A N 1
ATOM 2951 C CA . VAL A 1 378 ? -2.761 -16.177 4.509 1.00 71.69 378 VAL A CA 1
ATOM 2952 C C . VAL A 1 378 ? -2.888 -17.561 5.152 1.00 71.69 378 VAL A C 1
ATOM 2954 O O . VAL A 1 378 ? -2.181 -17.873 6.114 1.00 71.69 378 VAL A O 1
ATOM 2957 N N . ARG A 1 379 ? -3.829 -18.376 4.663 1.00 70.62 379 ARG A N 1
ATOM 2958 C CA . ARG A 1 379 ? -4.190 -19.663 5.285 1.00 70.62 379 ARG A CA 1
ATOM 2959 C C . ARG A 1 379 ? -3.550 -20.857 4.580 1.00 70.62 379 ARG A C 1
ATOM 2961 O O . ARG A 1 379 ? -3.387 -21.894 5.220 1.00 70.62 379 ARG A O 1
ATOM 2968 N N . ALA A 1 380 ? -3.173 -20.728 3.307 1.00 83.19 380 ALA A N 1
ATOM 2969 C CA . ALA A 1 380 ? -2.548 -21.797 2.529 1.00 83.19 380 ALA A CA 1
ATOM 2970 C C . ALA A 1 380 ? -1.109 -21.451 2.110 1.00 83.19 380 ALA A C 1
ATOM 2972 O O . ALA A 1 380 ? -0.782 -20.288 1.882 1.00 83.19 380 ALA A O 1
ATOM 2973 N N . SER A 1 381 ? -0.252 -22.469 1.942 1.00 86.25 381 SER A N 1
ATOM 2974 C CA . SER A 1 381 ? 1.093 -22.297 1.357 1.00 86.25 381 SER A CA 1
ATOM 2975 C C . SER A 1 381 ? 1.025 -21.632 -0.021 1.00 86.25 381 SER A C 1
ATOM 2977 O O . SER A 1 381 ? 1.814 -20.743 -0.322 1.00 86.25 381 SER A O 1
ATOM 2979 N N . LYS A 1 382 ? -0.014 -21.956 -0.796 1.00 90.94 382 LYS A N 1
ATOM 2980 C CA . LYS A 1 382 ? -0.311 -21.333 -2.089 1.00 90.94 382 LYS A CA 1
ATOM 2981 C C . LYS A 1 382 ? -0.451 -19.805 -2.028 1.00 90.94 382 LYS A C 1
ATOM 2983 O O . LYS A 1 382 ? -0.017 -19.123 -2.951 1.00 90.94 382 LYS A O 1
ATOM 2988 N N . ASP A 1 383 ? -1.021 -19.261 -0.952 1.00 87.56 383 ASP A N 1
ATOM 2989 C CA . ASP A 1 383 ? -1.182 -17.810 -0.801 1.00 87.56 383 ASP A CA 1
ATOM 2990 C C . ASP A 1 383 ? 0.187 -17.132 -0.593 1.00 87.56 383 ASP A C 1
ATOM 2992 O O . ASP A 1 383 ? 0.434 -16.036 -1.102 1.00 87.56 383 ASP A O 1
ATOM 2996 N N . LEU A 1 384 ? 1.105 -17.792 0.129 1.00 89.88 384 LEU A N 1
ATOM 2997 C CA . LEU A 1 384 ? 2.484 -17.318 0.291 1.00 89.88 384 LEU A CA 1
ATOM 2998 C C . LEU A 1 384 ? 3.231 -17.339 -1.038 1.00 89.88 384 LEU A C 1
ATOM 3000 O O . LEU A 1 384 ? 3.879 -16.345 -1.380 1.00 89.88 384 LEU A O 1
ATOM 3004 N N . ASP A 1 385 ? 3.092 -18.430 -1.791 1.00 95.31 385 ASP A N 1
ATOM 3005 C CA . ASP A 1 385 ? 3.698 -18.574 -3.110 1.00 95.31 385 ASP A CA 1
ATOM 3006 C C . ASP A 1 385 ? 3.226 -17.460 -4.046 1.00 95.31 385 ASP A C 1
ATOM 3008 O O . ASP A 1 385 ? 4.042 -16.769 -4.658 1.00 95.31 385 ASP A O 1
ATOM 3012 N N . GLU A 1 386 ? 1.921 -17.185 -4.076 1.00 94.94 386 GLU A N 1
ATOM 3013 C CA . GLU A 1 386 ? 1.360 -16.084 -4.855 1.00 94.94 386 GLU A CA 1
ATOM 3014 C C . GLU A 1 386 ? 1.942 -14.719 -4.441 1.00 94.94 386 GLU A C 1
ATOM 3016 O O . GLU A 1 386 ? 2.296 -13.905 -5.301 1.00 94.94 386 GLU A O 1
ATOM 3021 N N . ILE A 1 387 ? 2.092 -14.444 -3.141 1.00 92.69 387 ILE A N 1
ATOM 3022 C CA . ILE A 1 387 ? 2.667 -13.177 -2.657 1.00 92.69 387 ILE A CA 1
ATOM 3023 C C . ILE A 1 387 ? 4.138 -13.032 -3.082 1.00 92.69 387 ILE A C 1
ATOM 3025 O O . ILE A 1 387 ? 4.548 -11.935 -3.494 1.00 92.69 387 ILE A O 1
ATOM 3029 N N . ILE A 1 388 ? 4.927 -14.109 -3.002 1.00 96.00 388 ILE A N 1
ATOM 3030 C CA . ILE A 1 388 ? 6.331 -14.143 -3.441 1.00 96.00 388 ILE A CA 1
ATOM 3031 C C . ILE A 1 388 ? 6.403 -13.897 -4.952 1.00 96.00 388 ILE A C 1
ATOM 3033 O O . ILE A 1 388 ? 7.081 -12.963 -5.391 1.00 96.00 388 ILE A O 1
ATOM 3037 N N . LEU A 1 389 ? 5.639 -14.655 -5.740 1.00 97.81 389 LEU A N 1
ATOM 3038 C CA . LEU A 1 389 ? 5.614 -14.558 -7.199 1.00 97.81 389 LEU A CA 1
ATOM 3039 C C . LEU A 1 389 ? 5.166 -13.175 -7.680 1.00 97.81 389 LEU A C 1
ATOM 3041 O O . LEU A 1 389 ? 5.817 -12.590 -8.543 1.00 97.81 389 LEU A O 1
ATOM 3045 N N . ARG A 1 390 ? 4.136 -12.576 -7.070 1.00 97.00 390 ARG A N 1
ATOM 3046 C CA . ARG A 1 390 ? 3.715 -11.198 -7.386 1.00 97.00 390 ARG A CA 1
ATOM 3047 C C . ARG A 1 390 ? 4.783 -10.161 -7.048 1.00 97.00 390 ARG A C 1
ATOM 3049 O O . ARG A 1 390 ? 4.895 -9.147 -7.735 1.00 97.00 390 ARG A O 1
ATOM 3056 N N . THR A 1 391 ? 5.561 -10.385 -5.990 1.00 96.88 391 THR A N 1
ATOM 3057 C CA . THR A 1 391 ? 6.666 -9.485 -5.627 1.00 96.88 391 THR A CA 1
ATOM 3058 C C . THR A 1 391 ? 7.799 -9.564 -6.649 1.00 96.88 391 THR A C 1
ATOM 3060 O O . THR A 1 391 ? 8.355 -8.530 -7.021 1.00 96.88 391 THR A O 1
ATOM 3063 N N . ILE A 1 392 ? 8.093 -10.765 -7.150 1.00 98.31 392 ILE A N 1
ATOM 3064 C CA . ILE A 1 392 ? 9.073 -10.996 -8.218 1.00 98.31 392 ILE A CA 1
ATOM 3065 C C . ILE A 1 392 ? 8.583 -10.400 -9.543 1.00 98.31 392 ILE A C 1
ATOM 3067 O O . ILE A 1 392 ? 9.328 -9.649 -10.167 1.00 98.31 392 ILE A O 1
ATOM 3071 N N . ALA A 1 393 ? 7.326 -10.640 -9.929 1.00 98.25 393 ALA A N 1
ATOM 3072 C CA . ALA A 1 393 ? 6.719 -10.055 -11.126 1.00 98.25 393 ALA A CA 1
ATOM 3073 C C . ALA A 1 393 ? 6.825 -8.523 -11.120 1.00 98.25 393 ALA A C 1
ATOM 3075 O O . ALA A 1 393 ? 7.253 -7.924 -12.099 1.00 98.25 393 ALA A O 1
ATOM 3076 N N . MET A 1 394 ? 6.555 -7.878 -9.980 1.00 97.44 394 MET A N 1
ATOM 3077 C CA . MET A 1 394 ? 6.690 -6.423 -9.839 1.00 97.44 394 MET A CA 1
ATOM 3078 C C . MET A 1 394 ? 8.140 -5.924 -9.953 1.00 97.44 394 MET A C 1
ATOM 3080 O O . MET A 1 394 ? 8.373 -4.770 -10.310 1.00 97.44 394 MET A O 1
ATOM 3084 N N . ALA A 1 395 ? 9.131 -6.763 -9.638 1.00 97.69 395 ALA A N 1
ATOM 3085 C CA . ALA A 1 395 ? 10.536 -6.427 -9.852 1.00 97.69 395 ALA A CA 1
ATOM 3086 C C . ALA A 1 395 ? 10.905 -6.453 -11.342 1.00 97.69 395 ALA A C 1
ATOM 3088 O O . ALA A 1 395 ? 11.716 -5.636 -11.779 1.00 97.69 395 ALA A O 1
ATOM 3089 N N . PHE A 1 396 ? 10.291 -7.362 -12.102 1.00 98.06 396 PHE A N 1
ATOM 3090 C CA . PHE A 1 396 ? 10.500 -7.506 -13.538 1.00 98.06 396 PHE A CA 1
ATOM 3091 C C . PHE A 1 396 ? 9.627 -6.580 -14.389 1.00 98.06 396 PHE A C 1
ATOM 3093 O O . PHE A 1 396 ? 10.066 -6.192 -15.456 1.00 98.06 396 PHE A O 1
ATOM 3100 N N . ALA A 1 397 ? 8.480 -6.105 -13.906 1.00 96.50 397 ALA A N 1
ATOM 3101 C CA . ALA A 1 397 ? 7.672 -5.069 -14.569 1.00 96.50 397 ALA A CA 1
ATOM 3102 C C . ALA A 1 397 ? 8.298 -3.654 -14.492 1.00 96.50 397 ALA A C 1
ATOM 3104 O O . ALA A 1 397 ? 7.608 -2.638 -14.440 1.00 96.50 397 ALA A O 1
ATOM 3105 N N . ARG A 1 398 ? 9.625 -3.569 -14.348 1.00 94.75 398 ARG A N 1
ATOM 3106 C CA . ARG A 1 398 ? 10.378 -2.310 -14.315 1.00 94.75 398 ARG A CA 1
ATOM 3107 C C . ARG A 1 398 ? 10.916 -2.021 -15.714 1.00 94.75 398 ARG A C 1
ATOM 3109 O O . ARG A 1 398 ? 11.285 -2.973 -16.399 1.00 94.75 398 ARG A O 1
ATOM 3116 N N . PRO A 1 399 ? 11.149 -0.741 -16.072 1.00 95.31 399 PRO A N 1
ATOM 3117 C CA . PRO A 1 399 ? 11.669 -0.363 -17.391 1.00 95.31 399 PRO A CA 1
ATOM 3118 C C . PRO A 1 399 ? 12.905 -1.150 -17.849 1.00 95.31 399 PRO A C 1
ATOM 3120 O O . PRO A 1 399 ? 13.010 -1.480 -19.023 1.00 95.31 399 PRO A O 1
ATOM 3123 N N . ALA A 1 400 ? 13.760 -1.572 -16.908 1.00 96.50 400 ALA A N 1
ATOM 3124 C CA . ALA A 1 400 ? 14.932 -2.412 -17.170 1.00 96.50 400 ALA A CA 1
ATOM 3125 C C . ALA A 1 400 ? 14.636 -3.703 -17.965 1.00 96.50 400 ALA A C 1
ATOM 3127 O O . ALA A 1 400 ? 15.518 -4.224 -18.647 1.00 96.50 400 ALA A O 1
ATOM 3128 N N . PHE A 1 401 ? 13.422 -4.247 -17.890 1.00 97.69 401 PHE A N 1
ATOM 3129 C CA . PHE A 1 401 ? 13.036 -5.461 -18.616 1.00 97.69 401 PHE A CA 1
ATOM 3130 C C . PHE A 1 401 ? 12.103 -5.197 -19.804 1.00 97.69 401 PHE A C 1
ATOM 3132 O O . PHE A 1 401 ? 11.854 -6.107 -20.585 1.00 97.69 401 PHE A O 1
ATOM 3139 N N . GLU A 1 402 ? 11.727 -3.947 -20.058 1.00 95.12 402 GLU A N 1
ATOM 3140 C CA . GLU A 1 402 ? 10.868 -3.561 -21.187 1.00 95.12 402 GLU A CA 1
ATOM 3141 C C . GLU A 1 402 ? 11.643 -2.783 -22.256 1.00 95.12 402 GLU A C 1
ATOM 3143 O O . GLU A 1 402 ? 11.454 -2.979 -23.455 1.00 95.12 402 GLU A O 1
ATOM 3148 N N . VAL A 1 403 ? 12.549 -1.910 -21.820 1.00 94.88 403 VAL A N 1
ATOM 3149 C CA . VAL A 1 403 ? 13.261 -0.970 -22.678 1.00 94.88 403 VAL A CA 1
ATOM 3150 C C . VAL A 1 403 ? 14.495 -1.646 -23.300 1.00 94.88 403 VAL A C 1
ATOM 3152 O O . VAL A 1 403 ? 15.212 -2.372 -22.605 1.00 94.88 403 VAL A O 1
ATOM 3155 N N . PRO A 1 404 ? 14.789 -1.412 -24.597 1.00 96.69 404 PRO A N 1
ATOM 3156 C CA . PRO A 1 404 ? 16.007 -1.917 -25.224 1.00 96.69 404 PRO A CA 1
ATOM 3157 C C . PRO A 1 404 ? 17.274 -1.466 -24.489 1.00 96.69 404 PRO A C 1
ATOM 3159 O O . PRO A 1 404 ? 17.395 -0.298 -24.117 1.00 96.69 404 PRO A O 1
ATOM 3162 N N . LEU A 1 405 ? 18.274 -2.349 -24.374 1.00 96.38 405 LEU A N 1
ATOM 3163 C CA . LEU A 1 405 ? 19.516 -2.071 -23.632 1.00 96.38 405 LEU A CA 1
ATOM 3164 C C . LEU A 1 405 ? 20.232 -0.768 -24.027 1.00 96.38 405 LEU A C 1
ATOM 3166 O O . LEU A 1 405 ? 20.864 -0.145 -23.181 1.00 96.38 405 LEU A O 1
ATOM 3170 N N . HIS A 1 406 ? 20.150 -0.339 -25.288 1.00 94.94 406 HIS A N 1
ATOM 3171 C CA . HIS A 1 406 ? 20.812 0.885 -25.755 1.00 94.94 406 HIS A CA 1
ATOM 3172 C C . HIS A 1 406 ? 20.127 2.184 -25.291 1.00 94.94 406 HIS A C 1
ATOM 3174 O O . HIS A 1 406 ? 20.710 3.258 -25.413 1.00 94.94 406 HIS A O 1
ATOM 3180 N N . CYS A 1 407 ? 18.908 2.099 -24.753 1.00 96.69 407 CYS A N 1
ATOM 3181 C CA . CYS A 1 407 ? 18.173 3.217 -24.159 1.00 96.69 407 CYS A CA 1
ATOM 3182 C C . CYS A 1 407 ? 18.308 3.265 -22.628 1.00 96.69 407 CYS A C 1
ATOM 3184 O O . CYS A 1 407 ? 17.756 4.156 -21.988 1.00 96.69 407 CYS A O 1
ATOM 3186 N N . GLU A 1 408 ? 19.039 2.325 -22.030 1.00 97.06 408 GLU A N 1
ATOM 3187 C CA . GLU A 1 408 ? 19.234 2.239 -20.586 1.00 97.06 408 GLU A CA 1
ATOM 3188 C C . GLU A 1 408 ? 20.480 3.004 -20.132 1.00 97.06 408 GLU A C 1
ATOM 3190 O O . GLU A 1 408 ? 21.521 3.015 -20.804 1.00 97.06 408 GLU A O 1
ATOM 3195 N N . THR A 1 409 ? 20.413 3.600 -18.938 1.00 96.44 409 THR A N 1
ATOM 3196 C CA . THR A 1 409 ? 21.608 4.171 -18.312 1.00 96.44 409 THR A CA 1
ATOM 3197 C C . THR A 1 409 ? 22.376 3.067 -17.567 1.00 96.44 409 THR A C 1
ATOM 3199 O O . THR A 1 409 ? 21.786 2.267 -16.833 1.00 96.44 409 THR A O 1
ATOM 3202 N N . PRO A 1 410 ? 23.718 2.994 -17.682 1.00 95.56 410 PRO A N 1
ATOM 3203 C CA . PRO A 1 410 ? 24.489 1.881 -17.123 1.00 95.56 410 PRO A CA 1
ATOM 3204 C C . PRO A 1 410 ? 24.300 1.681 -15.614 1.00 95.56 410 PRO A C 1
ATOM 3206 O O . PRO A 1 410 ? 24.261 0.552 -15.125 1.00 95.56 410 PRO A O 1
ATOM 3209 N N . ASN A 1 411 ? 24.226 2.781 -14.858 1.00 95.62 411 ASN A N 1
ATOM 3210 C CA . ASN A 1 411 ? 24.126 2.733 -13.401 1.00 95.62 411 ASN A CA 1
ATOM 3211 C C . ASN A 1 411 ? 22.731 2.282 -12.954 1.00 95.62 411 ASN A C 1
ATOM 3213 O O . ASN A 1 411 ? 22.618 1.457 -12.046 1.00 95.62 411 ASN A O 1
ATOM 3217 N N . GLU A 1 412 ? 21.682 2.810 -13.584 1.00 94.88 412 GLU A N 1
ATOM 3218 C CA . GLU A 1 412 ? 20.306 2.483 -13.225 1.00 94.88 412 GLU A CA 1
ATOM 3219 C C . GLU A 1 412 ? 19.963 1.050 -13.601 1.00 94.88 412 GLU A C 1
ATOM 3221 O O . GLU A 1 412 ? 19.381 0.340 -12.780 1.00 94.88 412 GLU A O 1
ATOM 3226 N N . PHE A 1 413 ? 20.399 0.598 -14.779 1.00 97.00 413 PHE A N 1
ATOM 3227 C CA . PHE A 1 413 ? 20.202 -0.774 -15.224 1.00 97.00 413 PHE A CA 1
ATOM 3228 C C . PHE A 1 413 ? 20.911 -1.776 -14.303 1.00 97.00 413 PHE A C 1
ATOM 3230 O O . PHE A 1 413 ? 20.283 -2.703 -13.787 1.00 97.00 413 PHE A O 1
ATOM 3237 N N . LEU A 1 414 ? 22.192 -1.552 -13.973 1.00 97.69 414 LEU A N 1
ATOM 3238 C CA . LEU A 1 414 ? 22.918 -2.405 -13.019 1.00 97.69 414 LEU A CA 1
ATOM 3239 C C . LEU A 1 414 ? 22.254 -2.445 -11.641 1.00 97.69 414 LEU A C 1
ATOM 3241 O O . LEU A 1 414 ? 22.218 -3.502 -11.003 1.00 97.69 414 LEU A O 1
ATOM 3245 N N . GLN A 1 415 ? 21.742 -1.309 -11.164 1.00 96.75 415 GLN A N 1
ATOM 3246 C CA . GLN A 1 415 ? 21.025 -1.263 -9.896 1.00 96.75 415 GLN A CA 1
ATOM 3247 C C . GLN A 1 415 ? 19.681 -1.998 -9.985 1.00 96.75 415 GLN A C 1
ATOM 3249 O O . GLN A 1 415 ? 19.337 -2.727 -9.056 1.00 96.75 415 GLN A O 1
ATOM 3254 N N . ALA A 1 416 ? 18.969 -1.898 -11.112 1.00 96.81 416 ALA A N 1
ATOM 3255 C CA . ALA A 1 416 ? 17.737 -2.639 -11.374 1.00 96.81 416 ALA A CA 1
ATOM 3256 C C . ALA A 1 416 ? 17.958 -4.153 -11.306 1.00 96.81 416 ALA A C 1
ATOM 3258 O O . ALA A 1 416 ? 17.201 -4.853 -10.633 1.00 96.81 416 ALA A O 1
ATOM 3259 N N . LEU A 1 417 ? 19.026 -4.650 -11.939 1.00 98.06 417 LEU A N 1
ATOM 3260 C CA . LEU A 1 417 ? 19.391 -6.066 -11.896 1.00 98.06 417 LEU A CA 1
ATOM 3261 C C . LEU A 1 417 ? 19.695 -6.513 -10.461 1.00 98.06 417 LEU A C 1
ATOM 3263 O O . LEU A 1 417 ? 19.232 -7.565 -10.026 1.00 98.06 417 LEU A O 1
ATOM 3267 N N . LYS A 1 418 ? 20.435 -5.702 -9.692 1.00 97.75 418 LYS A N 1
ATOM 3268 C CA . LYS A 1 418 ? 20.733 -5.986 -8.277 1.00 97.75 418 LYS A CA 1
ATOM 3269 C C . LYS A 1 418 ? 19.470 -6.032 -7.422 1.00 97.75 418 LYS A C 1
ATOM 3271 O O . LYS A 1 418 ? 19.328 -6.951 -6.619 1.00 97.75 418 LYS A O 1
ATOM 3276 N N . ASP A 1 419 ? 18.572 -5.070 -7.597 1.00 97.31 419 ASP A N 1
ATOM 3277 C CA . ASP A 1 419 ? 17.328 -4.996 -6.832 1.00 97.31 419 ASP A CA 1
ATOM 3278 C C . ASP A 1 419 ? 16.373 -6.142 -7.204 1.00 97.31 419 ASP A C 1
ATOM 3280 O O . ASP A 1 419 ? 15.758 -6.724 -6.316 1.00 97.31 419 ASP A O 1
ATOM 3284 N N . SER A 1 420 ? 16.321 -6.543 -8.478 1.00 98.06 420 SER A N 1
ATOM 3285 C CA . SER A 1 420 ? 15.505 -7.678 -8.941 1.00 98.06 420 SER A CA 1
ATOM 3286 C C . SER A 1 420 ? 16.042 -9.013 -8.426 1.00 98.06 420 SER A C 1
ATOM 3288 O O . SER A 1 420 ? 15.282 -9.840 -7.931 1.00 98.06 420 SER A O 1
ATOM 3290 N N . GLN A 1 421 ? 17.368 -9.199 -8.426 1.00 98.19 421 GLN A N 1
ATOM 3291 C CA . GLN A 1 421 ? 17.997 -10.356 -7.779 1.00 98.19 421 GLN A CA 1
ATOM 3292 C C . GLN A 1 421 ? 17.772 -10.378 -6.265 1.00 98.19 421 GLN A C 1
ATOM 3294 O O . GLN A 1 421 ? 17.602 -11.450 -5.685 1.00 98.19 421 GLN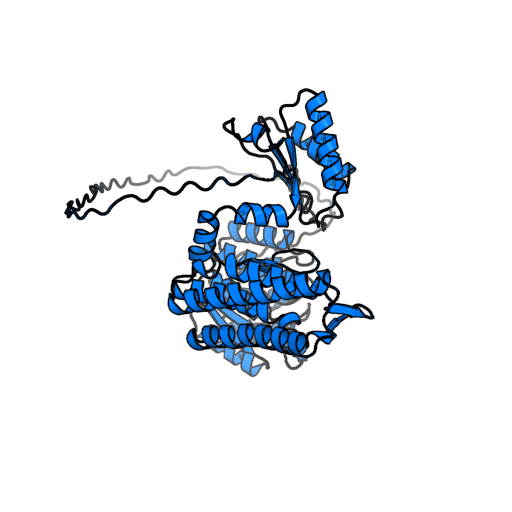 A O 1
ATOM 3299 N N . LYS A 1 422 ? 17.787 -9.212 -5.606 1.00 97.31 422 LYS A N 1
ATOM 3300 C CA . LYS A 1 422 ? 17.466 -9.116 -4.179 1.00 97.31 422 LYS A CA 1
ATOM 3301 C C . LYS A 1 422 ? 16.020 -9.551 -3.938 1.00 97.31 422 LYS A C 1
ATOM 3303 O O . LYS A 1 422 ? 15.801 -10.431 -3.113 1.00 97.31 422 LYS A O 1
ATOM 3308 N N . ALA A 1 423 ? 15.070 -9.016 -4.703 1.00 97.75 423 ALA A N 1
ATOM 3309 C CA . ALA A 1 423 ? 13.660 -9.377 -4.599 1.00 97.75 423 ALA A CA 1
ATOM 3310 C C . ALA A 1 423 ? 13.421 -10.873 -4.841 1.00 97.75 423 ALA A C 1
ATOM 3312 O O . ALA A 1 423 ? 12.729 -11.501 -4.048 1.00 97.75 423 ALA A O 1
ATOM 3313 N N . LEU A 1 424 ? 14.072 -11.467 -5.848 1.00 98.19 424 LEU A N 1
ATOM 3314 C CA . LEU A 1 424 ? 14.052 -12.915 -6.080 1.00 98.19 424 LEU A CA 1
ATOM 3315 C C . LEU A 1 424 ? 14.504 -13.706 -4.854 1.00 98.19 424 LEU A C 1
ATOM 3317 O O . LEU A 1 424 ? 13.839 -14.654 -4.456 1.00 98.19 424 LEU A O 1
ATOM 3321 N N . ARG A 1 425 ? 15.639 -13.344 -4.251 1.00 98.00 425 ARG A N 1
ATOM 3322 C CA . ARG A 1 425 ? 16.247 -14.135 -3.169 1.00 98.00 425 ARG A CA 1
ATOM 3323 C C . ARG A 1 425 ? 15.621 -13.916 -1.804 1.00 98.00 425 ARG A C 1
ATOM 3325 O O . ARG A 1 425 ? 15.701 -14.812 -0.977 1.00 98.00 425 ARG A O 1
ATOM 3332 N N . THR A 1 426 ? 15.087 -12.728 -1.539 1.00 96.12 426 THR A N 1
ATOM 3333 C CA . THR A 1 426 ? 14.663 -12.339 -0.185 1.00 96.12 426 THR A CA 1
ATOM 3334 C C . THR A 1 426 ? 13.204 -11.913 -0.100 1.00 96.12 426 THR A C 1
ATOM 3336 O O . THR A 1 426 ? 12.745 -11.591 0.994 1.00 96.12 426 THR A O 1
ATOM 3339 N N . GLY A 1 427 ? 12.505 -11.810 -1.232 1.00 95.75 427 GLY A N 1
ATOM 3340 C CA . GLY A 1 427 ? 11.155 -11.256 -1.300 1.00 95.75 427 GLY A CA 1
ATOM 3341 C C . GLY A 1 427 ? 11.082 -9.764 -1.008 1.00 95.75 427 GLY A C 1
ATOM 3342 O O . GLY A 1 427 ? 9.998 -9.261 -0.751 1.00 95.75 427 GLY A O 1
ATOM 3343 N N . GLU A 1 428 ? 12.203 -9.040 -0.982 1.00 95.31 428 GLU A N 1
ATOM 3344 C CA . GLU A 1 428 ? 12.225 -7.616 -0.634 1.00 95.31 428 GLU A CA 1
ATOM 3345 C C . GLU A 1 428 ? 12.520 -6.777 -1.874 1.00 95.31 428 GLU A C 1
ATOM 3347 O O . GLU A 1 428 ? 13.649 -6.757 -2.372 1.00 95.31 428 GLU A O 1
ATOM 3352 N N . LEU A 1 429 ? 11.508 -6.050 -2.343 1.00 95.56 429 LEU A N 1
ATOM 3353 C CA . LEU A 1 429 ? 11.646 -5.115 -3.445 1.00 95.56 429 LEU A CA 1
ATOM 3354 C C . LEU A 1 429 ? 11.736 -3.690 -2.912 1.00 95.56 429 LEU A C 1
ATOM 3356 O O . LEU A 1 429 ? 10.832 -3.206 -2.230 1.00 95.56 429 LEU A O 1
ATOM 3360 N N . VAL A 1 430 ? 12.825 -3.009 -3.257 1.00 93.88 430 VAL A N 1
ATOM 3361 C CA . VAL A 1 430 ? 13.089 -1.631 -2.836 1.00 93.88 430 VAL A CA 1
ATOM 3362 C C . VAL A 1 430 ? 12.938 -0.654 -3.990 1.00 93.88 430 VAL A C 1
ATOM 3364 O O . VAL A 1 430 ? 13.255 -0.974 -5.137 1.00 93.88 430 VAL A O 1
ATOM 3367 N N . ASP A 1 431 ? 12.472 0.541 -3.672 1.00 91.75 431 ASP A N 1
ATOM 3368 C CA . ASP A 1 431 ? 12.460 1.692 -4.552 1.00 91.75 431 ASP A CA 1
ATOM 3369 C C . ASP A 1 431 ? 13.887 2.109 -4.912 1.00 91.75 431 ASP A C 1
ATOM 3371 O O . ASP A 1 431 ? 14.810 2.029 -4.093 1.00 91.75 431 ASP A O 1
ATOM 3375 N N . ARG A 1 432 ? 14.075 2.529 -6.163 1.00 87.62 432 ARG A N 1
ATOM 3376 C CA . ARG A 1 432 ? 15.407 2.811 -6.698 1.00 87.62 432 ARG A CA 1
ATOM 3377 C C . ARG A 1 432 ? 16.010 4.047 -6.036 1.00 87.62 432 ARG A C 1
ATOM 3379 O O . ARG A 1 432 ? 17.164 3.988 -5.615 1.00 87.62 432 ARG A O 1
ATOM 3386 N N . GLU A 1 433 ? 15.235 5.122 -5.925 1.00 85.50 433 GLU A N 1
ATOM 3387 C CA . GLU A 1 433 ? 15.711 6.426 -5.454 1.00 85.50 433 GLU A CA 1
ATOM 3388 C C . GLU A 1 433 ? 15.776 6.490 -3.929 1.00 85.50 433 GLU A C 1
ATOM 3390 O O . GLU A 1 433 ? 16.812 6.804 -3.343 1.00 85.50 433 GLU A O 1
ATOM 3395 N N . SER A 1 434 ? 14.673 6.154 -3.265 1.00 84.75 434 SER A N 1
ATOM 3396 C CA . SER A 1 434 ? 14.547 6.279 -1.814 1.00 84.75 434 SER A CA 1
ATOM 3397 C C . SER A 1 434 ? 15.147 5.101 -1.046 1.00 84.75 434 SER A C 1
ATOM 3399 O O . SER A 1 434 ? 15.341 5.199 0.168 1.00 84.75 434 SER A O 1
ATOM 3401 N N . ARG A 1 435 ? 15.425 3.979 -1.733 1.00 87.94 435 ARG A N 1
ATOM 3402 C CA . ARG A 1 435 ? 15.823 2.687 -1.139 1.00 87.94 435 ARG A CA 1
ATOM 3403 C C . ARG A 1 435 ? 14.804 2.135 -0.137 1.00 87.94 435 ARG A C 1
ATOM 3405 O O . ARG A 1 435 ? 15.143 1.260 0.660 1.00 87.94 435 ARG A O 1
ATOM 3412 N N . GLN A 1 436 ? 13.569 2.631 -0.169 1.00 82.69 436 GLN A N 1
ATOM 3413 C CA . GLN A 1 436 ? 12.488 2.180 0.702 1.00 82.69 436 GLN A CA 1
ATOM 3414 C C . GLN A 1 436 ? 11.896 0.880 0.182 1.00 82.69 436 GLN A C 1
ATOM 3416 O O . GLN A 1 436 ? 11.817 0.667 -1.021 1.00 82.69 436 GLN A O 1
ATOM 3421 N N . VAL A 1 437 ? 11.456 0.005 1.079 1.00 86.56 437 VAL A N 1
ATOM 3422 C CA . VAL A 1 437 ? 10.773 -1.231 0.685 1.00 86.56 437 VAL A CA 1
ATOM 3423 C C . VAL A 1 437 ? 9.412 -0.870 0.085 1.00 86.56 437 VAL A C 1
ATOM 3425 O O . VAL A 1 437 ? 8.554 -0.358 0.795 1.00 86.56 437 VAL A O 1
ATOM 3428 N N . ILE A 1 438 ? 9.222 -1.140 -1.208 1.00 86.25 438 ILE A N 1
ATOM 3429 C CA . ILE A 1 438 ? 7.929 -0.983 -1.894 1.00 86.25 438 ILE A CA 1
ATOM 3430 C C . ILE A 1 438 ? 7.031 -2.165 -1.540 1.00 86.25 438 ILE A C 1
ATOM 3432 O O . ILE A 1 438 ? 5.842 -2.007 -1.280 1.00 86.25 438 ILE A O 1
ATOM 3436 N N . ARG A 1 439 ? 7.606 -3.372 -1.546 1.00 88.62 439 ARG A N 1
ATOM 3437 C CA . ARG A 1 439 ? 6.880 -4.611 -1.281 1.00 88.62 439 ARG A CA 1
ATOM 3438 C C . ARG A 1 439 ? 7.792 -5.631 -0.631 1.00 88.62 439 ARG A C 1
ATOM 3440 O O . ARG A 1 439 ? 8.975 -5.721 -0.966 1.00 88.62 439 ARG A O 1
ATOM 3447 N N . LYS A 1 440 ? 7.223 -6.395 0.297 1.00 90.75 440 LYS A N 1
ATOM 3448 C CA . LYS A 1 440 ? 7.908 -7.480 0.986 1.00 90.75 440 LYS A CA 1
ATOM 3449 C C . LYS A 1 440 ? 7.039 -8.732 0.992 1.00 90.75 440 LYS A C 1
ATOM 3451 O O . LYS A 1 440 ? 5.879 -8.646 1.374 1.00 90.75 440 LYS A O 1
ATOM 3456 N N . ALA A 1 441 ? 7.612 -9.862 0.605 1.00 90.69 441 ALA A N 1
ATOM 3457 C CA . ALA A 1 441 ? 7.062 -11.197 0.801 1.00 90.69 441 ALA A CA 1
ATOM 3458 C C . ALA A 1 441 ? 7.775 -11.911 1.966 1.00 90.69 441 ALA A C 1
ATOM 3460 O O . ALA A 1 441 ? 8.818 -11.451 2.449 1.00 90.69 441 ALA A O 1
ATOM 3461 N N . ILE A 1 442 ? 7.213 -13.028 2.439 1.00 87.19 442 ILE A N 1
ATOM 3462 C CA . ILE A 1 442 ? 7.844 -13.861 3.474 1.00 87.19 442 ILE A CA 1
ATOM 3463 C C . ILE A 1 442 ? 8.912 -14.747 2.819 1.00 87.19 442 ILE A C 1
ATOM 3465 O O . ILE A 1 442 ? 8.683 -15.923 2.568 1.00 87.19 442 ILE A O 1
ATOM 3469 N N . GLY A 1 443 ? 10.082 -14.171 2.550 1.00 91.69 443 GLY A N 1
ATOM 3470 C CA . GLY A 1 443 ? 11.169 -14.874 1.864 1.00 91.69 443 GLY A CA 1
ATOM 3471 C C . GLY A 1 443 ? 11.127 -14.701 0.347 1.00 91.69 443 GLY A C 1
ATOM 3472 O O . GLY A 1 443 ? 10.277 -13.993 -0.191 1.00 91.69 443 GLY A O 1
ATOM 3473 N N . GLY A 1 444 ? 12.117 -15.275 -0.327 1.00 96.19 444 GLY A N 1
ATOM 3474 C CA . GLY A 1 444 ? 12.237 -15.273 -1.778 1.00 96.19 444 GLY A CA 1
ATOM 3475 C C . GLY A 1 444 ? 11.838 -16.610 -2.392 1.00 96.19 444 GLY A C 1
ATOM 3476 O O . GLY A 1 444 ? 11.022 -17.354 -1.860 1.00 96.19 444 GLY A O 1
ATOM 3477 N N . TYR A 1 445 ? 12.432 -16.928 -3.540 1.00 98.12 445 TYR A N 1
ATOM 3478 C CA . TYR A 1 445 ? 12.084 -18.140 -4.278 1.00 98.12 445 TYR A CA 1
ATOM 3479 C C . TYR A 1 445 ? 12.428 -19.431 -3.523 1.00 98.12 445 TYR A C 1
ATOM 3481 O O . TYR A 1 445 ? 11.829 -20.462 -3.802 1.00 98.12 445 TYR A O 1
ATOM 3489 N N . HIS A 1 446 ? 13.376 -19.398 -2.579 1.00 97.50 446 HIS A N 1
ATOM 3490 C CA . HIS A 1 446 ? 13.764 -20.572 -1.790 1.00 97.50 446 HIS A CA 1
ATOM 3491 C C . HIS A 1 446 ? 12.658 -21.044 -0.840 1.00 97.50 446 HIS A C 1
ATOM 3493 O O . HIS A 1 446 ? 12.679 -22.198 -0.417 1.00 97.50 446 HIS A O 1
ATOM 3499 N N . GLU A 1 447 ? 11.727 -20.153 -0.511 1.00 95.75 447 GLU A N 1
ATOM 3500 C CA . GLU A 1 447 ? 10.630 -20.368 0.421 1.00 95.75 447 GLU A CA 1
ATOM 3501 C C . GLU A 1 447 ? 9.315 -20.758 -0.264 1.00 95.75 447 GLU A C 1
ATOM 3503 O O . GLU A 1 447 ? 8.353 -21.044 0.444 1.00 95.75 447 GLU A O 1
ATOM 3508 N N . LEU A 1 448 ? 9.274 -20.797 -1.602 1.00 96.06 448 LEU A N 1
ATOM 3509 C CA . LEU A 1 448 ? 8.114 -21.302 -2.344 1.00 96.06 448 LEU A CA 1
ATOM 3510 C C . LEU A 1 448 ? 7.847 -22.761 -1.999 1.00 96.06 448 LEU A C 1
ATOM 3512 O O . LEU A 1 448 ? 8.809 -23.517 -1.910 1.00 96.06 448 LEU A O 1
ATOM 3516 N N . ASP A 1 449 ? 6.589 -23.168 -1.876 1.00 96.44 449 ASP A N 1
ATOM 3517 C CA . ASP A 1 449 ? 6.179 -24.566 -1.680 1.00 96.44 449 ASP A CA 1
ATOM 3518 C C . ASP A 1 449 ? 6.302 -25.367 -2.991 1.00 96.44 449 ASP A C 1
ATOM 3520 O O . ASP A 1 449 ? 6.795 -26.496 -2.985 1.00 96.44 449 ASP A O 1
ATOM 3524 N N . ASP A 1 450 ? 5.976 -24.749 -4.132 1.00 97.25 450 ASP A N 1
ATOM 3525 C CA . ASP A 1 450 ? 6.152 -25.335 -5.469 1.00 97.25 450 ASP A CA 1
ATOM 3526 C C . ASP A 1 450 ? 7.642 -25.535 -5.839 1.00 97.25 450 ASP A C 1
ATOM 3528 O O . ASP A 1 450 ? 8.387 -24.592 -6.135 1.00 97.25 450 ASP A O 1
ATOM 3532 N N . ASP A 1 451 ? 8.080 -26.800 -5.858 1.00 97.94 451 ASP A N 1
ATOM 3533 C CA . ASP A 1 451 ? 9.445 -27.207 -6.207 1.00 97.94 451 ASP A CA 1
ATOM 3534 C C . ASP A 1 451 ? 9.842 -26.853 -7.649 1.00 97.94 451 ASP A C 1
ATOM 3536 O O . ASP A 1 451 ? 11.005 -26.516 -7.898 1.00 97.94 451 ASP A O 1
ATOM 3540 N N . GLN A 1 452 ? 8.909 -26.915 -8.605 1.00 98.00 452 GLN A N 1
ATOM 3541 C CA . GLN A 1 452 ? 9.194 -26.581 -9.999 1.00 98.00 452 GLN A CA 1
ATOM 3542 C C . GLN A 1 452 ? 9.419 -25.075 -10.137 1.00 98.00 452 GLN A C 1
ATOM 3544 O O . GLN A 1 452 ? 10.454 -24.659 -10.668 1.00 98.00 452 GLN A O 1
ATOM 3549 N N . ALA A 1 453 ? 8.515 -24.261 -9.584 1.00 98.12 453 ALA A N 1
ATOM 3550 C CA . ALA A 1 453 ? 8.667 -22.807 -9.570 1.00 98.12 453 ALA A CA 1
ATOM 3551 C C . ALA A 1 453 ? 9.978 -22.390 -8.880 1.00 98.12 453 ALA A C 1
ATOM 3553 O O . ALA A 1 453 ? 10.722 -21.544 -9.387 1.00 98.12 453 ALA A O 1
ATOM 3554 N N . ARG A 1 454 ? 10.327 -23.039 -7.761 1.00 98.38 454 ARG A N 1
ATOM 3555 C CA . ARG A 1 454 ? 11.590 -22.819 -7.039 1.00 98.38 454 ARG A CA 1
ATOM 3556 C C . ARG A 1 454 ? 12.819 -23.101 -7.910 1.00 98.38 454 ARG A C 1
ATOM 3558 O O . ARG A 1 454 ? 13.775 -22.319 -7.900 1.00 98.38 454 ARG A O 1
ATOM 3565 N N . LEU A 1 455 ? 12.821 -24.203 -8.662 1.00 98.25 455 LEU A N 1
ATOM 3566 C CA . LEU A 1 455 ? 13.922 -24.563 -9.563 1.00 98.25 455 LEU A CA 1
ATOM 3567 C C . LEU A 1 455 ? 14.060 -23.576 -10.730 1.00 98.25 455 LEU A C 1
ATOM 3569 O O . LEU A 1 455 ? 15.177 -23.146 -11.036 1.00 98.25 455 LEU A O 1
ATOM 3573 N N . GLU A 1 456 ? 12.943 -23.199 -11.351 1.00 98.38 456 GLU A N 1
ATOM 3574 C CA . GLU A 1 456 ? 12.908 -22.267 -12.482 1.00 98.38 456 GLU A CA 1
ATOM 3575 C C . GLU A 1 456 ? 13.371 -20.864 -12.069 1.00 98.38 456 GLU A C 1
ATOM 3577 O O . GLU A 1 456 ? 14.294 -20.317 -12.673 1.00 98.38 456 GLU A O 1
ATOM 3582 N N . LEU A 1 457 ? 12.872 -20.317 -10.958 1.00 98.44 457 LEU A N 1
ATOM 3583 C CA . LEU A 1 457 ? 13.351 -19.033 -10.428 1.00 98.44 457 LEU A CA 1
ATOM 3584 C C . LEU A 1 457 ? 14.832 -19.083 -10.014 1.00 98.44 457 LEU A C 1
ATOM 3586 O O . LEU A 1 457 ? 15.563 -18.098 -10.159 1.00 98.44 457 LEU A O 1
ATOM 3590 N N . GLY A 1 458 ? 15.318 -20.244 -9.565 1.00 98.44 458 GLY A N 1
ATOM 3591 C CA . GLY A 1 458 ? 16.742 -20.479 -9.327 1.00 98.44 458 GLY A CA 1
ATOM 3592 C C . GLY A 1 458 ? 17.596 -20.415 -10.601 1.00 98.44 458 GLY A C 1
ATOM 3593 O O . GLY A 1 458 ? 18.765 -20.016 -10.539 1.00 98.44 458 GLY A O 1
ATOM 3594 N N . ARG A 1 459 ? 17.039 -20.775 -11.767 1.00 98.50 459 ARG A N 1
ATOM 3595 C CA . ARG A 1 459 ? 17.674 -20.566 -13.081 1.00 98.50 459 ARG A CA 1
ATOM 3596 C C . ARG A 1 459 ? 17.702 -19.081 -13.438 1.00 98.50 459 ARG A C 1
ATOM 3598 O O . ARG A 1 459 ? 18.771 -18.585 -13.802 1.00 98.50 459 ARG A O 1
ATOM 3605 N N . ILE A 1 460 ? 16.593 -18.375 -13.231 1.00 98.56 460 ILE A N 1
ATOM 3606 C CA . ILE A 1 460 ? 16.482 -16.931 -13.486 1.00 98.56 460 ILE A CA 1
ATOM 3607 C C . ILE A 1 460 ? 17.498 -16.135 -12.653 1.00 98.56 460 ILE A C 1
ATOM 3609 O O . ILE A 1 460 ? 18.202 -15.276 -13.185 1.00 98.56 460 ILE A O 1
ATOM 3613 N N . ASP A 1 461 ? 17.692 -16.461 -11.366 1.00 98.62 461 ASP A N 1
ATOM 3614 C CA . ASP A 1 461 ? 18.721 -15.804 -10.538 1.00 98.62 461 ASP A CA 1
ATOM 3615 C C . ASP A 1 461 ? 20.135 -15.932 -11.133 1.00 98.62 461 ASP A C 1
ATOM 3617 O O . ASP A 1 461 ? 20.934 -14.984 -11.077 1.00 98.62 461 ASP A O 1
ATOM 3621 N N . LYS A 1 462 ? 20.458 -17.102 -11.705 1.00 98.44 462 LYS A N 1
ATOM 3622 C CA . LYS A 1 462 ? 21.751 -17.364 -12.354 1.00 98.44 462 LYS A CA 1
ATOM 3623 C C . LYS A 1 462 ? 21.885 -16.578 -13.657 1.00 98.44 462 LYS A C 1
ATOM 3625 O O . LYS A 1 462 ? 22.940 -15.980 -13.863 1.00 98.44 462 LYS A O 1
ATOM 3630 N N . GLN A 1 463 ? 20.838 -16.526 -14.481 1.00 98.56 463 GLN A N 1
ATOM 3631 C CA . GLN A 1 463 ? 20.821 -15.740 -15.721 1.00 98.56 463 GLN A CA 1
ATOM 3632 C C . GLN A 1 463 ? 20.989 -14.241 -15.431 1.00 98.56 463 GLN A C 1
ATOM 3634 O O . GLN A 1 463 ? 21.890 -13.615 -15.987 1.00 98.56 463 GLN A O 1
ATOM 3639 N N . LEU A 1 464 ? 20.250 -13.679 -14.463 1.00 98.31 464 LEU A N 1
ATOM 3640 C CA . LEU A 1 464 ? 20.430 -12.286 -14.027 1.00 98.31 464 LEU A CA 1
ATOM 3641 C C . LEU A 1 464 ? 21.856 -12.011 -13.533 1.00 98.31 464 LEU A C 1
ATOM 3643 O O . LEU A 1 464 ? 22.416 -10.938 -13.761 1.00 98.31 464 LEU A O 1
ATOM 3647 N N . ARG A 1 465 ? 22.470 -12.978 -12.837 1.00 98.31 465 ARG A N 1
ATOM 3648 C CA . ARG A 1 465 ? 23.855 -12.858 -12.360 1.00 98.31 465 ARG A CA 1
ATOM 3649 C C . ARG A 1 465 ? 24.825 -12.824 -13.531 1.00 98.31 465 ARG A C 1
ATOM 3651 O O . ARG A 1 465 ? 25.728 -11.994 -13.519 1.00 98.31 465 ARG A O 1
ATOM 3658 N N . GLN A 1 466 ? 24.632 -13.699 -14.513 1.00 98.31 466 GLN A N 1
ATOM 3659 C CA . GLN A 1 466 ? 25.435 -13.742 -15.728 1.00 98.31 466 GLN A CA 1
ATOM 3660 C C . GLN A 1 466 ? 25.310 -12.437 -16.518 1.00 98.31 466 GLN A C 1
ATOM 3662 O O . GLN A 1 466 ? 26.338 -11.834 -16.820 1.00 98.31 466 GLN A O 1
ATOM 3667 N N . LEU A 1 467 ? 24.082 -11.970 -16.766 1.00 98.38 467 LEU A N 1
ATOM 3668 C CA . LEU A 1 467 ? 23.793 -10.699 -17.433 1.00 98.38 467 LEU A CA 1
ATOM 3669 C C . LEU A 1 467 ? 24.527 -9.540 -16.746 1.00 98.38 467 LEU A C 1
ATOM 3671 O O . LEU A 1 467 ? 25.288 -8.810 -17.379 1.00 98.38 467 LEU A O 1
ATOM 3675 N N . ARG A 1 468 ? 24.389 -9.430 -15.418 1.00 98.38 468 ARG A N 1
ATOM 3676 C CA . ARG A 1 468 ? 25.071 -8.400 -14.624 1.00 98.38 468 ARG A CA 1
ATOM 3677 C C . ARG A 1 468 ? 26.594 -8.497 -14.728 1.00 98.38 468 ARG A C 1
ATOM 3679 O O . ARG A 1 468 ? 27.255 -7.485 -14.934 1.00 98.38 468 ARG A O 1
ATOM 3686 N N . THR A 1 469 ? 27.162 -9.694 -14.576 1.00 98.25 469 THR A N 1
ATOM 3687 C CA . THR A 1 469 ? 28.616 -9.902 -14.629 1.00 98.25 469 THR A CA 1
ATOM 3688 C C . THR A 1 469 ? 29.191 -9.574 -16.004 1.00 98.25 469 THR A C 1
ATOM 3690 O O . THR A 1 469 ? 30.245 -8.944 -16.069 1.00 98.25 469 THR A O 1
ATOM 3693 N N . GLN A 1 470 ? 28.512 -9.954 -17.088 1.00 98.31 470 GLN A N 1
ATOM 3694 C CA . GLN A 1 470 ? 28.949 -9.630 -18.445 1.00 98.31 470 GLN A CA 1
ATOM 3695 C C . GLN A 1 470 ? 28.856 -8.128 -18.728 1.00 98.31 470 GLN A C 1
ATOM 3697 O O . GLN A 1 470 ? 29.792 -7.573 -19.299 1.00 98.31 470 GLN A O 1
ATOM 3702 N N . LEU A 1 471 ? 27.803 -7.447 -18.262 1.00 97.88 471 LEU A N 1
ATOM 3703 C CA . LEU A 1 471 ? 27.690 -5.994 -18.396 1.00 97.88 471 LEU A CA 1
ATOM 3704 C C . LEU A 1 471 ? 28.808 -5.265 -17.627 1.00 97.88 471 LEU A C 1
ATOM 3706 O O . LEU A 1 471 ? 29.470 -4.383 -18.168 1.00 97.88 471 LEU A O 1
ATOM 3710 N N . GLU A 1 472 ? 29.064 -5.660 -16.374 1.00 98.06 472 GLU A N 1
ATOM 3711 C CA . GLU A 1 472 ? 30.156 -5.103 -15.564 1.00 98.06 472 GLU A CA 1
ATOM 3712 C C . GLU A 1 472 ? 31.528 -5.352 -16.209 1.00 98.06 472 GLU A C 1
ATOM 3714 O O . GLU A 1 472 ? 32.381 -4.465 -16.191 1.00 98.06 472 GLU A O 1
ATOM 3719 N N . GLN A 1 473 ? 31.748 -6.538 -16.784 1.00 97.94 473 GLN A N 1
ATOM 3720 C CA . GLN A 1 473 ? 32.992 -6.867 -17.477 1.00 97.94 473 GLN A CA 1
ATOM 3721 C C . GLN A 1 473 ? 33.148 -6.065 -18.775 1.00 97.94 473 GLN A C 1
ATOM 3723 O O . GLN A 1 473 ? 34.191 -5.452 -18.974 1.00 97.94 473 GLN A O 1
ATOM 3728 N N . GLY A 1 474 ? 32.104 -5.973 -19.602 1.00 97.75 474 GLY A N 1
ATOM 3729 C CA . GLY A 1 474 ? 32.123 -5.183 -20.834 1.00 97.75 474 GLY A CA 1
ATOM 3730 C C . GLY A 1 474 ? 32.373 -3.692 -20.585 1.00 97.75 474 GLY A C 1
ATOM 3731 O O . GLY A 1 474 ? 33.092 -3.057 -21.355 1.00 97.75 474 GLY A O 1
ATOM 3732 N N . LEU A 1 475 ? 31.853 -3.145 -19.477 1.00 97.38 475 LEU A N 1
ATOM 3733 C CA . LEU A 1 475 ? 32.157 -1.782 -19.024 1.00 97.38 475 LEU A CA 1
ATOM 3734 C C . LEU A 1 475 ? 33.619 -1.629 -18.571 1.00 97.38 475 LEU A C 1
ATOM 3736 O O . LEU A 1 475 ? 34.245 -0.612 -18.868 1.00 97.38 475 LEU A O 1
ATOM 3740 N N . ARG A 1 476 ? 34.180 -2.621 -17.861 1.00 97.69 476 ARG A N 1
ATOM 3741 C CA . ARG A 1 476 ? 35.597 -2.619 -17.447 1.00 97.69 476 ARG A CA 1
ATOM 3742 C C . ARG A 1 476 ? 36.547 -2.691 -18.642 1.00 97.69 476 ARG A C 1
ATOM 3744 O O . ARG A 1 476 ? 37.520 -1.943 -18.682 1.00 97.69 476 ARG A O 1
ATOM 3751 N N . ASP A 1 477 ? 36.228 -3.535 -19.616 1.00 97.62 477 ASP A N 1
ATOM 3752 C CA . ASP A 1 477 ? 37.048 -3.770 -20.811 1.00 97.62 477 ASP A CA 1
ATOM 3753 C C . ASP A 1 477 ? 36.860 -2.690 -21.888 1.00 97.62 477 ASP A C 1
ATOM 3755 O O . ASP A 1 477 ? 37.522 -2.719 -22.921 1.00 97.62 477 ASP A O 1
ATOM 3759 N N . LYS A 1 478 ? 35.971 -1.713 -21.646 1.00 97.19 478 LYS A N 1
ATOM 3760 C CA . LYS A 1 478 ? 35.602 -0.625 -22.571 1.00 97.19 478 LYS A CA 1
ATOM 3761 C C . LYS A 1 478 ? 34.966 -1.091 -23.891 1.00 97.19 478 LYS A C 1
ATOM 3763 O O . LYS A 1 478 ? 34.883 -0.299 -24.832 1.00 97.19 478 LYS A O 1
ATOM 3768 N N . ILE A 1 479 ? 34.478 -2.334 -23.940 1.00 98.00 479 ILE A N 1
ATOM 3769 C CA . ILE A 1 479 ? 33.649 -2.877 -25.033 1.00 98.00 479 ILE A CA 1
ATOM 3770 C C . ILE A 1 479 ? 32.248 -2.243 -24.987 1.00 98.00 479 ILE A C 1
ATOM 3772 O O . ILE A 1 479 ? 31.643 -1.949 -26.018 1.00 98.00 479 ILE A O 1
ATOM 3776 N N . ILE A 1 480 ? 31.756 -1.993 -23.770 1.00 98.12 480 ILE A N 1
ATOM 3777 C CA . ILE A 1 480 ? 30.548 -1.218 -23.492 1.00 98.12 480 ILE A CA 1
ATOM 3778 C C . ILE A 1 480 ? 30.987 0.165 -23.020 1.00 98.12 480 ILE A C 1
ATOM 3780 O O . ILE A 1 480 ? 31.760 0.296 -22.068 1.00 98.12 480 ILE A O 1
ATOM 3784 N N . GLN A 1 481 ? 30.494 1.205 -23.678 1.00 97.69 481 GLN A N 1
ATOM 3785 C CA . GLN A 1 481 ? 30.832 2.596 -23.399 1.00 97.69 481 GLN A CA 1
ATOM 3786 C C . GLN A 1 481 ? 29.594 3.381 -22.976 1.00 97.69 481 GLN A C 1
ATOM 3788 O O . GLN A 1 481 ? 28.461 2.947 -23.170 1.00 97.69 481 GLN A O 1
ATOM 3793 N N . ARG A 1 482 ? 29.826 4.548 -22.374 1.00 97.31 482 ARG A N 1
ATOM 3794 C CA . ARG A 1 482 ? 28.769 5.498 -22.020 1.00 97.31 482 ARG A CA 1
ATOM 3795 C C . ARG A 1 482 ? 28.778 6.617 -23.051 1.00 97.31 482 ARG A C 1
ATOM 3797 O O . ARG A 1 482 ? 29.765 7.347 -23.107 1.00 97.31 482 ARG A O 1
ATOM 3804 N N . ILE A 1 483 ? 27.718 6.740 -23.845 1.00 96.88 483 ILE A N 1
ATOM 3805 C CA . ILE A 1 483 ? 27.541 7.841 -24.805 1.00 96.88 483 ILE A CA 1
ATOM 3806 C C . ILE A 1 483 ? 26.241 8.548 -24.444 1.00 96.88 483 ILE A C 1
ATOM 3808 O O . ILE A 1 483 ? 25.207 7.902 -24.317 1.00 96.88 483 ILE A O 1
ATOM 3812 N N . ASP A 1 484 ? 26.324 9.851 -24.174 1.00 95.44 484 ASP A N 1
ATOM 3813 C CA . ASP A 1 484 ? 25.190 10.694 -23.763 1.00 95.44 484 ASP A CA 1
ATOM 3814 C C . ASP A 1 484 ? 24.388 10.149 -22.564 1.00 95.44 484 ASP A C 1
ATOM 3816 O O . ASP A 1 484 ? 23.192 10.378 -22.429 1.00 95.44 484 ASP A O 1
ATOM 3820 N N . GLY A 1 485 ? 25.064 9.422 -21.664 1.00 94.38 485 GLY A N 1
ATOM 3821 C CA . GLY A 1 485 ? 24.459 8.809 -20.475 1.00 94.38 485 GLY A CA 1
ATOM 3822 C C . GLY A 1 485 ? 23.892 7.400 -20.687 1.00 94.38 485 GLY A C 1
ATOM 3823 O O . GLY A 1 485 ? 23.588 6.729 -19.700 1.00 94.38 485 GLY A O 1
ATOM 3824 N N . TYR A 1 486 ? 23.842 6.917 -21.927 1.00 97.31 486 TYR A N 1
ATOM 3825 C CA . TYR A 1 486 ? 23.275 5.622 -22.300 1.00 97.31 486 TYR A CA 1
ATOM 3826 C C . TYR A 1 486 ? 24.344 4.554 -22.551 1.00 97.31 486 TYR A C 1
ATOM 3828 O O . TYR A 1 486 ? 25.525 4.853 -22.772 1.00 97.31 486 TYR A O 1
ATOM 3836 N N . LEU A 1 487 ? 23.932 3.287 -22.488 1.00 96.88 487 LEU A N 1
ATOM 3837 C CA . LEU A 1 487 ? 24.756 2.134 -22.846 1.00 96.88 487 LEU A CA 1
ATOM 3838 C C . LEU A 1 487 ? 24.975 2.077 -24.365 1.00 96.88 487 LEU A C 1
ATOM 3840 O O . LEU A 1 487 ? 24.050 1.830 -25.130 1.00 96.88 487 LEU A O 1
ATOM 3844 N N . ASN A 1 488 ? 26.225 2.222 -24.801 1.00 97.69 488 ASN A N 1
ATOM 3845 C CA . ASN A 1 488 ? 26.634 1.952 -26.176 1.00 97.69 488 ASN A CA 1
ATOM 3846 C C . ASN A 1 488 ? 27.486 0.678 -26.228 1.00 97.69 488 ASN A C 1
ATOM 3848 O O . ASN A 1 488 ? 28.597 0.649 -25.696 1.00 97.69 488 ASN A O 1
ATOM 3852 N N . ILE A 1 489 ? 26.979 -0.372 -26.872 1.00 97.81 489 ILE A N 1
ATOM 3853 C CA . ILE A 1 489 ? 27.659 -1.666 -26.996 1.00 97.81 489 ILE A CA 1
ATOM 3854 C C . ILE A 1 489 ? 28.200 -1.775 -28.425 1.00 97.81 489 ILE A C 1
ATOM 3856 O O . ILE A 1 489 ? 27.434 -1.991 -29.358 1.00 97.81 489 ILE A O 1
ATOM 3860 N N . GLN A 1 490 ? 29.515 -1.6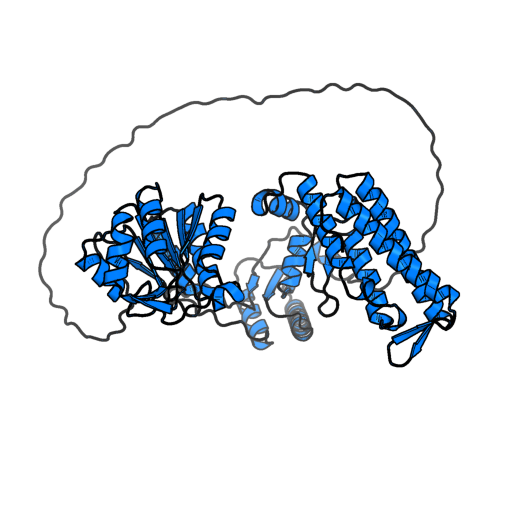01 -28.605 1.00 95.25 490 GLN A N 1
ATOM 3861 C CA . GLN A 1 490 ? 30.128 -1.574 -29.945 1.00 95.25 490 GLN A CA 1
ATOM 3862 C C . GLN A 1 490 ? 30.115 -2.947 -30.631 1.00 95.25 490 GLN A C 1
ATOM 3864 O O . GLN A 1 490 ? 30.021 -3.041 -31.854 1.00 95.25 490 GLN A O 1
ATOM 3869 N N . ASP A 1 491 ? 30.208 -4.014 -29.838 1.00 97.56 491 ASP A N 1
ATOM 3870 C CA . ASP A 1 491 ? 30.143 -5.387 -30.321 1.00 97.56 491 ASP A CA 1
ATOM 3871 C C . ASP A 1 491 ? 28.680 -5.840 -30.460 1.00 97.56 491 ASP A C 1
ATOM 3873 O O . ASP A 1 491 ? 27.999 -6.143 -29.476 1.00 97.56 491 ASP A O 1
ATOM 3877 N N . GLY A 1 492 ? 28.198 -5.921 -31.703 1.00 97.62 492 GLY A N 1
ATOM 3878 C CA . GLY A 1 492 ? 26.834 -6.353 -32.009 1.00 97.62 492 GLY A CA 1
ATOM 3879 C C . GLY A 1 492 ? 26.528 -7.814 -31.646 1.00 97.62 492 GLY A C 1
ATOM 3880 O O . GLY A 1 492 ? 25.357 -8.169 -31.497 1.00 97.62 492 GLY A O 1
ATOM 3881 N N . ALA A 1 493 ? 27.535 -8.680 -31.493 1.00 97.94 493 ALA A N 1
ATOM 3882 C CA . ALA A 1 493 ? 27.324 -10.035 -30.984 1.00 97.94 493 ALA A CA 1
ATOM 3883 C C . ALA A 1 493 ? 27.074 -10.010 -29.471 1.00 97.94 493 ALA A C 1
ATOM 3885 O O . ALA A 1 493 ? 26.103 -10.606 -29.007 1.00 97.94 493 ALA A O 1
ATOM 3886 N N . LEU A 1 494 ? 27.883 -9.253 -28.722 1.00 97.69 494 LEU A N 1
ATOM 3887 C CA . LEU A 1 494 ? 27.679 -9.053 -27.286 1.00 97.69 494 LEU A CA 1
ATOM 3888 C C . LEU A 1 494 ? 26.331 -8.379 -26.994 1.00 97.69 494 LEU A C 1
ATOM 3890 O O . LEU A 1 494 ? 25.625 -8.813 -26.089 1.00 97.69 494 LEU A O 1
ATOM 3894 N N . ALA A 1 495 ? 25.957 -7.352 -27.763 1.00 98.00 495 ALA A N 1
ATOM 3895 C CA . ALA A 1 495 ? 24.684 -6.652 -27.592 1.00 98.00 495 ALA A CA 1
ATOM 3896 C C . ALA A 1 495 ? 23.483 -7.602 -27.721 1.00 98.00 495 ALA A C 1
ATOM 3898 O O . ALA A 1 495 ? 22.621 -7.618 -26.845 1.00 98.00 495 ALA A O 1
ATOM 3899 N N . ARG A 1 496 ? 23.462 -8.434 -28.774 1.00 98.06 496 ARG A N 1
ATOM 3900 C CA . ARG A 1 496 ? 22.413 -9.446 -28.977 1.00 98.06 496 ARG A CA 1
ATOM 3901 C C . ARG A 1 496 ? 22.391 -10.478 -27.859 1.00 98.06 496 ARG A C 1
ATOM 3903 O O . ARG A 1 496 ? 21.333 -10.734 -27.308 1.00 98.06 496 ARG A O 1
ATOM 3910 N N . HIS A 1 497 ? 23.554 -10.994 -27.469 1.00 98.25 497 HIS A N 1
ATOM 3911 C CA . HIS A 1 497 ? 23.659 -11.984 -26.396 1.00 98.25 497 HIS A CA 1
ATOM 3912 C C . HIS A 1 497 ? 23.138 -11.454 -25.045 1.00 98.25 497 HIS A C 1
ATOM 3914 O O . HIS A 1 497 ? 22.455 -12.166 -24.312 1.00 98.25 497 HIS A O 1
ATOM 3920 N N . LEU A 1 498 ? 23.432 -10.194 -24.699 1.00 98.25 498 LEU A N 1
ATOM 3921 C CA . LEU A 1 498 ? 22.918 -9.571 -23.472 1.00 98.25 498 LEU A CA 1
ATOM 3922 C C . LEU A 1 498 ? 21.397 -9.369 -23.525 1.00 98.25 498 LEU A C 1
ATOM 3924 O O . LEU A 1 498 ? 20.723 -9.587 -22.519 1.00 98.25 498 LEU A O 1
ATOM 3928 N N . GLU A 1 499 ? 20.866 -8.983 -24.685 1.00 98.31 499 GLU A N 1
ATOM 3929 C CA . GLU A 1 499 ? 19.428 -8.813 -24.899 1.00 98.31 499 GLU A CA 1
ATOM 3930 C C . GLU A 1 499 ? 18.680 -10.154 -24.852 1.00 98.31 499 GLU A C 1
ATOM 3932 O O . GLU A 1 499 ? 17.650 -10.263 -24.193 1.00 98.31 499 GLU A O 1
ATOM 3937 N N . GLU A 1 500 ? 19.241 -11.203 -25.456 1.00 98.19 500 GLU A N 1
ATOM 3938 C CA . GLU A 1 500 ? 18.722 -12.573 -25.394 1.00 98.19 500 GLU A CA 1
ATOM 3939 C C . GLU A 1 500 ? 18.695 -13.095 -23.951 1.00 98.19 500 GLU A C 1
ATOM 3941 O O . GLU A 1 500 ? 17.686 -13.640 -23.510 1.00 98.19 500 GLU A O 1
ATOM 3946 N N . LEU A 1 501 ? 19.762 -12.873 -23.170 1.00 98.31 501 LEU A N 1
ATOM 3947 C CA . LEU A 1 501 ? 19.774 -13.222 -21.744 1.00 98.31 501 LEU A CA 1
ATOM 3948 C C . LEU A 1 501 ? 18.697 -12.471 -20.951 1.00 98.31 501 LEU A C 1
ATOM 3950 O O . LEU A 1 501 ? 18.085 -13.053 -20.054 1.00 98.31 501 LEU A O 1
ATOM 3954 N N . ARG A 1 502 ? 18.488 -11.184 -21.251 1.00 98.19 502 ARG A N 1
ATOM 3955 C CA . ARG A 1 502 ? 17.470 -10.340 -20.610 1.00 98.19 502 ARG A CA 1
ATOM 3956 C C . ARG A 1 502 ? 16.066 -10.858 -20.921 1.00 98.19 502 ARG A C 1
ATOM 3958 O O . ARG A 1 502 ? 15.304 -11.090 -19.985 1.00 98.19 502 ARG A O 1
ATOM 3965 N N . GLN A 1 503 ? 15.769 -11.105 -22.197 1.00 98.31 503 GLN A N 1
ATOM 3966 C CA . GLN A 1 503 ? 14.478 -11.624 -22.650 1.00 98.31 503 GLN A CA 1
ATOM 3967 C C . GLN A 1 503 ? 14.204 -13.024 -22.092 1.00 98.31 503 GLN A C 1
ATOM 3969 O O . GLN A 1 503 ? 13.122 -13.266 -21.569 1.00 98.31 503 GLN A O 1
ATOM 3974 N N . GLN A 1 504 ? 15.205 -13.910 -22.075 1.00 98.38 504 GLN A N 1
ATOM 3975 C CA . GLN A 1 504 ? 15.051 -15.251 -21.509 1.00 98.38 504 GLN A CA 1
ATOM 3976 C C . GLN A 1 504 ? 14.652 -15.215 -20.027 1.00 98.38 504 GLN A C 1
ATOM 3978 O O . GLN A 1 504 ? 13.869 -16.054 -19.593 1.00 98.38 504 GLN A O 1
ATOM 3983 N N . CYS A 1 505 ? 15.153 -14.249 -19.245 1.00 98.50 505 CYS A N 1
ATOM 3984 C CA . CYS A 1 505 ? 14.732 -14.102 -17.849 1.00 98.50 505 CYS A CA 1
ATOM 3985 C C . CYS A 1 505 ? 13.238 -13.746 -17.735 1.00 98.50 505 CYS A C 1
ATOM 3987 O O . CYS A 1 505 ? 12.575 -14.213 -16.812 1.00 98.50 505 CYS A O 1
ATOM 3989 N N . VAL A 1 506 ? 12.725 -12.905 -18.642 1.00 98.44 506 VAL A N 1
ATOM 3990 C CA . VAL A 1 506 ? 11.310 -12.497 -18.686 1.00 98.44 506 VAL A CA 1
ATOM 3991 C C . VAL A 1 506 ? 10.435 -13.663 -19.137 1.00 98.44 506 VAL A C 1
ATOM 3993 O O . VAL A 1 506 ? 9.447 -13.969 -18.476 1.00 98.44 506 VAL A O 1
ATOM 3996 N N . ASP A 1 507 ? 10.829 -14.363 -20.200 1.00 98.38 507 ASP A N 1
ATOM 3997 C CA . ASP A 1 507 ? 10.092 -15.511 -20.737 1.00 98.38 507 ASP A CA 1
ATOM 3998 C C . ASP A 1 507 ? 10.014 -16.656 -19.717 1.00 98.38 507 ASP A C 1
ATOM 4000 O O . ASP A 1 507 ? 8.943 -17.221 -19.486 1.00 98.38 507 ASP A O 1
ATOM 4004 N N . ASP A 1 508 ? 11.134 -16.952 -19.048 1.00 98.50 508 ASP A N 1
ATOM 4005 C CA . ASP A 1 508 ? 11.198 -17.943 -17.971 1.00 98.50 508 ASP A CA 1
ATOM 4006 C C . ASP A 1 508 ? 10.276 -17.554 -16.806 1.00 98.50 508 ASP A C 1
ATOM 4008 O O . ASP A 1 508 ? 9.566 -18.402 -16.266 1.00 98.50 508 ASP A O 1
ATOM 4012 N N . LEU A 1 509 ? 10.241 -16.271 -16.428 1.00 98.50 509 LEU A N 1
ATOM 4013 C CA . LEU A 1 509 ? 9.351 -15.799 -15.369 1.00 98.50 509 LEU A CA 1
ATOM 4014 C C . LEU A 1 509 ? 7.881 -15.888 -15.791 1.00 98.50 509 LEU A C 1
ATOM 4016 O O . LEU A 1 509 ? 7.048 -16.326 -15.002 1.00 98.50 509 LEU A O 1
ATOM 4020 N N . ASN A 1 510 ? 7.557 -15.521 -17.029 1.00 98.50 510 ASN A N 1
ATOM 4021 C CA . ASN A 1 510 ? 6.206 -15.627 -17.571 1.00 98.50 510 ASN A CA 1
ATOM 4022 C C . ASN A 1 510 ? 5.704 -17.071 -17.594 1.00 98.50 510 ASN A C 1
ATOM 4024 O O . ASN A 1 510 ? 4.528 -17.310 -17.315 1.00 98.50 510 ASN A O 1
ATOM 4028 N N . HIS A 1 511 ? 6.592 -18.037 -17.833 1.00 98.44 511 HIS A N 1
ATOM 4029 C CA . HIS A 1 511 ? 6.260 -19.450 -17.699 1.00 98.44 511 HIS A CA 1
ATOM 4030 C C . HIS A 1 511 ? 5.888 -19.821 -16.254 1.00 98.44 511 HIS A C 1
ATOM 4032 O O . HIS A 1 511 ? 4.812 -20.378 -16.028 1.00 98.44 511 HIS A O 1
ATOM 4038 N N . VAL A 1 512 ? 6.712 -19.432 -15.271 1.00 98.38 512 VAL A N 1
ATOM 4039 C CA . VAL A 1 512 ? 6.432 -19.651 -13.838 1.00 98.38 512 VAL A CA 1
ATOM 4040 C C . VAL A 1 512 ? 5.098 -19.013 -13.431 1.00 98.38 512 VAL A C 1
ATOM 4042 O O . VAL A 1 512 ? 4.275 -19.652 -12.777 1.00 98.38 512 VAL A O 1
ATOM 4045 N N . LEU A 1 513 ? 4.860 -17.758 -13.831 1.00 98.25 513 LEU A N 1
ATOM 4046 C CA . LEU A 1 513 ? 3.635 -17.024 -13.502 1.00 98.25 513 LEU A CA 1
ATOM 4047 C C . LEU A 1 513 ? 2.400 -17.690 -14.113 1.00 98.25 513 LEU A C 1
ATOM 4049 O O . LEU A 1 513 ? 1.404 -17.880 -13.415 1.00 98.25 513 LEU A O 1
ATOM 4053 N N . SER A 1 514 ? 2.478 -18.102 -15.379 1.00 98.19 514 SER A N 1
ATOM 4054 C CA . SER A 1 514 ? 1.382 -18.791 -16.059 1.00 98.19 514 SER A CA 1
ATOM 4055 C C . SER A 1 514 ? 1.044 -20.129 -15.392 1.00 98.19 514 SER A C 1
ATOM 4057 O O . SER A 1 514 ? -0.134 -20.393 -15.147 1.00 98.19 514 SER A O 1
ATOM 4059 N N . ASN A 1 515 ? 2.052 -20.926 -15.015 1.00 97.88 515 ASN A N 1
ATOM 4060 C CA . ASN A 1 515 ? 1.859 -22.197 -14.304 1.00 97.88 515 ASN A CA 1
ATOM 4061 C C . ASN A 1 515 ? 1.203 -21.999 -12.925 1.00 97.88 515 ASN A C 1
ATOM 4063 O O . ASN A 1 515 ? 0.382 -22.813 -12.504 1.00 97.88 515 ASN A O 1
ATOM 4067 N N . ALA A 1 516 ? 1.502 -20.885 -12.251 1.00 96.69 516 ALA A N 1
ATOM 4068 C CA . ALA A 1 516 ? 0.878 -20.503 -10.985 1.00 96.69 516 ALA A CA 1
ATOM 4069 C C . ALA A 1 516 ? -0.532 -19.886 -11.138 1.00 96.69 516 ALA A C 1
ATOM 4071 O O . ALA A 1 516 ? -1.186 -19.591 -10.136 1.00 96.69 516 ALA A O 1
ATOM 4072 N N . GLY A 1 517 ? -1.020 -19.681 -12.368 1.00 97.44 517 GLY A N 1
ATOM 4073 C CA . GLY A 1 517 ? -2.301 -19.021 -12.640 1.00 97.44 517 GLY A CA 1
ATOM 4074 C C . GLY A 1 517 ? -2.277 -17.504 -12.418 1.00 97.44 517 GLY A C 1
ATOM 4075 O O . GLY A 1 517 ? -3.316 -16.906 -12.136 1.00 97.44 517 GLY A O 1
ATOM 4076 N N . LEU A 1 518 ? -1.102 -16.880 -12.516 1.00 96.88 518 LEU A N 1
ATOM 4077 C CA . LEU A 1 518 ? -0.901 -15.440 -12.363 1.00 96.88 518 LEU A CA 1
ATOM 4078 C C . LEU A 1 518 ? -0.746 -14.745 -13.728 1.00 96.88 518 LEU A C 1
ATOM 4080 O O . LEU A 1 518 ? -0.328 -15.379 -14.698 1.00 96.88 518 LEU A O 1
ATOM 4084 N N . PRO A 1 519 ? -1.058 -13.436 -13.824 1.00 96.69 519 PRO A N 1
ATOM 4085 C CA . PRO A 1 519 ? -0.816 -12.667 -15.041 1.00 96.69 519 PRO A CA 1
ATOM 4086 C C . PRO A 1 519 ? 0.672 -12.634 -15.401 1.00 96.69 519 PRO A C 1
ATOM 4088 O O . PRO A 1 519 ? 1.514 -12.420 -14.527 1.00 96.69 519 PRO A O 1
ATOM 4091 N N . THR A 1 520 ? 0.969 -12.806 -16.686 1.00 97.75 520 THR A N 1
ATOM 4092 C CA . THR A 1 520 ? 2.303 -12.591 -17.256 1.00 97.75 520 THR A CA 1
ATOM 4093 C C . THR A 1 520 ? 2.622 -11.096 -17.334 1.00 97.75 520 THR A C 1
ATOM 4095 O O . THR A 1 520 ? 1.709 -10.266 -17.362 1.00 97.75 520 THR A O 1
ATOM 4098 N N . ILE A 1 521 ? 3.912 -10.772 -17.367 1.00 94.75 521 ILE A N 1
ATOM 4099 C CA . ILE A 1 521 ? 4.471 -9.423 -17.526 1.00 94.75 521 ILE A CA 1
ATOM 4100 C C . ILE A 1 521 ? 4.841 -9.120 -18.974 1.00 94.75 521 ILE A C 1
ATOM 4102 O O . ILE A 1 521 ? 5.261 -10.062 -19.692 1.00 94.75 521 ILE A O 1
#

pLDDT: mean 79.21, std 26.09, range [21.56, 98.62]

Foldseek 3Di:
DEEEAFEAPVCVVVVLTLSVLLVVLCVLVVHDYDYYYAQDPVSLLVSLVVLLVDDDQEYEYAAEDELQAGAGHVRDGDGLLRVLVSNQSNADLRHEYEYNYACQQPPRNVVSCVVVVGFHQKYKDFPFNDFGSVLSSVLSNLVSVQCSVPNPDPVSVVVSQLVSPLSGQGTNMDMAGDPDDPDPDPDPDDDDDDDDDDDDDDDDDDDDDDDDDDDDDDDDDDDDDDDDDDDDDDDDDDDDDDDDDDDDDDDDDPPPPVPPVPDPDDDDDEAEQQWPPDPDDPPPDRRHTDGRDPDDLVNVVVSVVVVVPPPDQHQEYEHEHQDADDVVVQVSQVVVQVVCVVVVHNHHYDYHHPQNVVVVCVVDLVSVVCCCCPSVVPPDLLSLLVQQLVLLQVLCPDCLLVPQQQADFLVQNLLSLVQSLCCQAAVFHADPVSRGTPGHGSGHLCSRPDPVLSVLSVVLSVLSVVLSVLSVVCVVVVCWDADPRGTDRVDPVSSVVSNVSSNVSLVSSQVSQVVSVHDRD

Sequence (521 aa):
MFIVESLSPKDFFERWLDGHAANEILRILNIETEYRIAFTRPLVERAISEAADGNFEALHFSSHGNSSGICLTNGKDMSWPEFVELVKPASGRNKALVMATCGGGDKELTKALTAAGVVFGWVFGSTSDTVTFSDSCLAWSILYNRLVDHGFQRPALMTTLRAINAASRATSCIAAGTEESTFITRQKNKCDVHIDKQSGLACLPFRHLSMPSMKGDCSWAPYRSSFSRHSTGSSSRSYVSGCLRRSMTFPTHSRWDARVSRRTVSTSMVGQGGMELSAANASGSPISMNPGGAVTRAFLRKEAKAALKFQASLMLWILATTARRDARVQAWVDELNEEWENEDRDRIAIVWTWYECISHLNSFPTLQRWYYQDVIQVRASKDLDEIILRTIAMAFARPAFEVPLHCETPNEFLQALKDSQKALRTGELVDRESRQVIRKAIGGYHELDDDQARLELGRIDKQLRQLRTQLEQGLRDKIIQRIDGYLNIQDGALARHLEELRQQCVDDLNHVLSNAGLPTI

Secondary structure (DSSP, 8-state):
-EEEEE--HHHHHHT--HHHHHHHHHHHTT---EEEE--SHHHHHHHHHHHHHS--SEEEEEEEEETTEEE-TTS-EEEHHHHHHHHGGG-EEEEEEEEESTTTT-HHHHHHHHHTT--EEEEEEE--S---HHHHHHHHHHHHHHHHHHTT-HHHHHHHHHHHHHH-SS--EEEE-TTS-----------------------------PPPP----------------------------------PPP---TTTHHHHTTS-----EEEESSS------TT----------SPPHHHHHHHHHHHHT-SS--SEEEEEESSPP-HHHHHHHHHHHHHHHHTT---EEEEEEHHHHHHHHTT-HHHHHHIIIIIS---SHHHHHHHHHHHHHHHHSSHHHHS-GGGS-HHHHHHHHHHHHHHHHHSEEE-TTT--EEEE-SS-GGG-S-HHHHHHHHHHHHHHHHHHHHHHHHHHTTSEEEETTEEEES-HHHHHHHHHHHHHHHHHHHHHHHHTTPPP-